Protein AF-0000000072296179 (afdb_homodimer)

Nearest PDB structures (foldseek):
  2uy9-assembly1_A  TM=9.623E-01  e=2.284E-11  Bacillus subtilis
  2uy8-assembly1_A  TM=9.618E-01  e=3.095E-11  Bacillus subtilis
  6tzp-assembly1_A  TM=9.609E-01  e=3.714E-11  Bacillus subtilis
  4met-assembly1_A  TM=9.514E-01  e=3.495E-11  Bacillus subtilis subsp. subtilis str. 168
  2uyb-assembly1_A  TM=9.624E-01  e=6.040E-11  Bacillus subtilis

Secondary structure (DSSP, 8-state):
--------EEEEEEEE-TT------STT---S-TTPPP-----------PPTTTTS-TTS------TT-SS--SEETTEE----SS--HHHHHH-HHHHS--TT--S-PPP----GGGSPPEEPGGG-EEEEEE-TTT-TT-TTEEEEEEEE-TT--PPP----SEEEEEEEESEEEEEEE-TTS-EEEEEEETT-EEEE--/--------EEEEEEEE-TT------STT---S-TTPPP-----------PPTTTTS-TTS------TT-SS--SEETTEE----SS--HHHHHH-HHHHS--TT--S-PPP----GGGSPPEEPGGG-EEEEEE-TTT-TT-TTEEEEEEEE-TT--PPP----SEEEEEEEESEEEEEEE-TTS-EEEEEEETT-EEEE--

Organism: Botryotinia fuckeliana (strain B05.10) (NCBI:txid332648)

InterPro domains:
  IPR006045 Cupin 1 [PF00190] (128-202)
  IPR011051 RmlC-like cupin domain superfamily [SSF51182] (73-202)
  IPR014710 RmlC-like jelly roll fold [G3DSA:2.60.120.10] (72-202)

Structure (mmCIF, N/CA/C/O backbone):
data_AF-0000000072296179-model_v1
#
loop_
_entity.id
_entity.type
_entity.pdbx_description
1 polymer 'Cupin type-1 domain-containing protein'
#
loop_
_atom_site.group_PDB
_atom_site.id
_atom_site.type_symbol
_atom_site.label_atom_id
_atom_site.label_alt_id
_atom_site.label_comp_id
_atom_site.label_asym_id
_atom_site.label_entity_id
_atom_site.label_seq_id
_atom_site.pdbx_PDB_ins_code
_atom_site.Cartn_x
_atom_site.Cartn_y
_atom_site.Cartn_z
_atom_site.occupancy
_atom_site.B_iso_or_equiv
_atom_site.auth_seq_id
_atom_site.auth_comp_id
_atom_site.auth_asym_id
_atom_site.auth_atom_id
_atom_site.pdbx_PDB_model_num
ATOM 1 N N . MET A 1 1 ? -7.656 41.281 21.562 1 26.89 1 MET A N 1
ATOM 2 C CA . MET A 1 1 ? -7.008 39.969 21.453 1 26.89 1 MET A CA 1
ATOM 3 C C . MET A 1 1 ? -7.637 39.156 20.328 1 26.89 1 MET A C 1
ATOM 5 O O . MET A 1 1 ? -8.742 38.625 20.484 1 26.89 1 MET A O 1
ATOM 9 N N . HIS A 1 2 ? -7.508 39.531 19.094 1 27.06 2 HIS A N 1
ATOM 10 C CA . HIS A 1 2 ? -8.195 39 17.922 1 27.06 2 HIS A CA 1
ATOM 11 C C . HIS A 1 2 ? -7.875 37.531 17.703 1 27.06 2 HIS A C 1
ATOM 13 O O . HIS A 1 2 ? -6.711 37.156 17.516 1 27.06 2 HIS A O 1
ATOM 19 N N . PHE A 1 3 ? -8.641 36.75 18.375 1 29.95 3 PHE A N 1
ATOM 20 C CA . PHE A 1 3 ? -8.555 35.312 18.297 1 29.95 3 PHE A CA 1
ATOM 21 C C . PHE A 1 3 ? -8.539 34.844 16.859 1 29.95 3 PHE A C 1
ATOM 23 O O . PHE A 1 3 ? -9.453 35.156 16.078 1 29.95 3 PHE A O 1
ATOM 30 N N . ILE A 1 4 ? -7.414 34.812 16.266 1 33.56 4 ILE A N 1
ATOM 31 C CA . ILE A 1 4 ? -7.332 34.281 14.922 1 33.56 4 ILE A CA 1
ATOM 32 C C . ILE A 1 4 ? -7.949 32.875 14.898 1 33.56 4 ILE A C 1
ATOM 34 O O . ILE A 1 4 ? -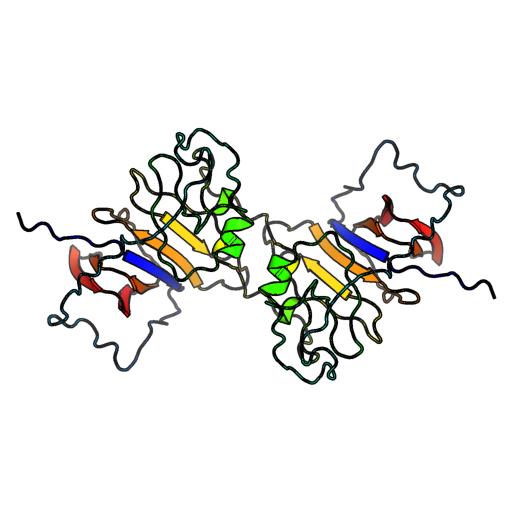7.543 32 15.656 1 33.56 4 ILE A O 1
ATOM 38 N N . ASN A 1 5 ? -9.266 32.812 14.75 1 33.59 5 ASN A N 1
ATOM 39 C CA . ASN A 1 5 ? -10.016 31.594 14.562 1 33.59 5 ASN A CA 1
ATOM 40 C C . ASN A 1 5 ? -9.281 30.609 13.648 1 33.59 5 ASN A C 1
ATOM 42 O O . ASN A 1 5 ? -9.203 30.828 12.438 1 33.59 5 ASN A O 1
ATOM 46 N N . GLY A 1 6 ? -8.234 30.125 14.133 1 40.22 6 GLY A N 1
ATOM 47 C CA . GLY A 1 6 ? -7.434 29.188 13.375 1 40.22 6 GLY A CA 1
ATOM 48 C C . GLY A 1 6 ? -8.188 27.922 12.992 1 40.22 6 GLY A C 1
ATOM 49 O O . GLY A 1 6 ? -8.969 27.391 13.789 1 40.22 6 GLY A O 1
ATOM 50 N N . HIS A 1 7 ? -8.75 27.797 11.805 1 43.69 7 HIS A N 1
ATOM 51 C CA . HIS A 1 7 ? -9.43 26.578 11.383 1 43.69 7 HIS A CA 1
ATOM 52 C C . HIS A 1 7 ? -8.43 25.5 10.961 1 43.69 7 HIS A C 1
ATOM 54 O O . HIS A 1 7 ? -7.305 25.828 10.57 1 43.69 7 HIS A O 1
ATOM 60 N N . ALA A 1 8 ? -8.836 24.312 11.344 1 41.56 8 ALA A N 1
ATOM 61 C CA . ALA A 1 8 ? -8.07 23.109 11.031 1 41.56 8 ALA A CA 1
ATOM 62 C C . ALA A 1 8 ? -7.82 22.984 9.531 1 41.56 8 ALA A C 1
ATOM 64 O O . ALA A 1 8 ? -8.672 23.375 8.719 1 41.56 8 ALA A O 1
ATOM 65 N N . ILE A 1 9 ? -6.512 22.812 9.195 1 47.16 9 ILE A N 1
ATOM 66 C CA . ILE A 1 9 ? -6.129 22.688 7.793 1 47.16 9 ILE A CA 1
ATOM 67 C C . ILE A 1 9 ? -5.691 21.25 7.5 1 47.16 9 ILE A C 1
ATOM 69 O O . ILE A 1 9 ? -5.168 20.562 8.383 1 47.16 9 ILE A O 1
ATOM 73 N N . LEU A 1 10 ? -6.121 20.656 6.371 1 41.72 10 LEU A N 1
ATOM 74 C CA . LEU A 1 10 ? -5.5 19.484 5.762 1 41.72 10 LEU A CA 1
ATOM 75 C C . LEU A 1 10 ? -4.707 19.875 4.52 1 41.72 10 LEU A C 1
ATOM 77 O O . LEU A 1 10 ? -5.188 20.656 3.688 1 41.72 10 LEU A O 1
ATOM 81 N N . LEU A 1 11 ? -3.4 19.609 4.516 1 45.69 11 LEU A N 1
ATOM 82 C CA . LEU A 1 11 ? -2.594 19.969 3.354 1 45.69 11 LEU A CA 1
ATOM 83 C C . LEU A 1 11 ? -1.686 18.812 2.947 1 45.69 11 LEU A C 1
ATOM 85 O O . LEU A 1 11 ? -1.353 17.953 3.773 1 45.69 11 LEU A O 1
ATOM 89 N N . THR A 1 12 ? -1.43 18.656 1.608 1 47.72 12 THR A N 1
ATOM 90 C CA . THR A 1 12 ? -0.359 17.828 1.082 1 47.72 12 THR A CA 1
ATOM 91 C C . THR A 1 12 ? 0.829 18.672 0.643 1 47.72 12 THR A C 1
ATOM 93 O O . THR A 1 12 ? 0.652 19.719 -0.002 1 47.72 12 THR A O 1
ATOM 96 N N . THR A 1 13 ? 1.991 18.438 1.133 1 58.84 13 THR A N 1
ATOM 97 C CA . THR A 1 13 ? 3.229 19.125 0.798 1 58.84 13 THR A CA 1
ATOM 98 C C . THR A 1 13 ? 4.168 18.219 0.016 1 58.84 13 THR A C 1
ATOM 100 O O . THR A 1 13 ? 4.273 17.016 0.314 1 58.84 13 THR A O 1
ATOM 103 N N . PHE A 1 14 ? 4.738 18.75 -1.107 1 52.69 14 PHE A N 1
ATOM 104 C CA . PHE A 1 14 ? 5.746 18.047 -1.895 1 52.69 14 PHE A CA 1
ATOM 105 C C . PHE A 1 14 ? 7.105 18.719 -1.749 1 52.69 14 PHE A C 1
ATOM 107 O O . PHE A 1 14 ? 7.211 19.938 -1.783 1 52.69 14 PHE A O 1
ATOM 114 N N . PHE A 1 15 ? 8.125 18.016 -1.415 1 55.12 15 PHE A N 1
ATOM 115 C CA . PHE A 1 15 ? 9.516 18.453 -1.357 1 55.12 15 PHE A CA 1
ATOM 116 C C . PHE A 1 15 ? 10.266 18.031 -2.609 1 55.12 15 PHE A C 1
ATOM 118 O O . PHE A 1 15 ? 10.211 16.859 -3.01 1 55.12 15 PHE A O 1
ATOM 125 N N . LEU A 1 16 ? 10.727 18.938 -3.324 1 51.19 16 LEU A N 1
ATOM 126 C CA . LEU A 1 16 ? 11.461 18.672 -4.559 1 51.19 16 LEU A CA 1
ATOM 127 C C . LEU A 1 16 ? 12.945 18.969 -4.383 1 51.19 16 LEU A C 1
ATOM 129 O O . LEU A 1 16 ? 13.312 19.875 -3.631 1 51.19 16 LEU A O 1
ATOM 133 N N . LYS A 1 17 ? 13.789 18.125 -4.949 1 55.47 17 LYS A N 1
ATOM 134 C CA . LYS A 1 17 ? 15.211 18.438 -4.98 1 55.47 17 LYS A CA 1
ATOM 135 C C . LYS A 1 17 ? 15.461 19.828 -5.566 1 55.47 17 LYS A C 1
ATOM 137 O O . LYS A 1 17 ? 14.672 20.312 -6.379 1 55.47 17 LYS A O 1
ATOM 142 N N . GLN A 1 18 ? 16.5 20.406 -5.051 1 50.56 18 GLN A N 1
ATOM 143 C CA . GLN A 1 18 ? 16.891 21.781 -5.344 1 50.56 18 GLN A CA 1
ATOM 144 C C . GLN A 1 18 ? 16.828 22.062 -6.844 1 50.56 18 GLN A C 1
ATOM 146 O O . GLN A 1 18 ? 16.453 23.172 -7.258 1 50.56 18 GLN A O 1
ATOM 151 N N . SER A 1 19 ? 17.094 21.047 -7.535 1 44.91 19 SER A N 1
ATOM 152 C CA . SER A 1 19 ? 17.203 21.328 -8.969 1 44.91 19 SER A CA 1
ATOM 153 C C . SER A 1 19 ? 15.82 21.328 -9.625 1 44.91 19 SER A C 1
ATOM 155 O O . SER A 1 19 ? 15.68 21.766 -10.766 1 44.91 19 SER A O 1
ATOM 157 N N . ILE A 1 20 ? 14.977 20.766 -8.914 1 41.34 20 ILE A N 1
ATOM 158 C CA . ILE A 1 20 ? 13.648 20.703 -9.508 1 41.34 20 ILE A CA 1
ATOM 159 C C . ILE A 1 20 ? 12.844 21.938 -9.086 1 41.34 20 ILE A C 1
ATOM 161 O O . ILE A 1 20 ? 12.484 22.078 -7.91 1 41.34 20 ILE A O 1
ATOM 165 N N . LEU A 1 21 ? 12.805 22.922 -9.891 1 46.47 21 LEU A N 1
ATOM 166 C CA . LEU A 1 21 ? 11.977 24.109 -9.695 1 46.47 21 LEU A CA 1
ATOM 167 C C . LEU A 1 21 ? 10.531 23.844 -10.086 1 46.47 21 LEU A C 1
ATOM 169 O O . LEU A 1 21 ? 10.133 24.094 -11.227 1 46.47 21 LEU A O 1
ATOM 173 N N . ALA A 1 22 ? 10.086 22.703 -9.703 1 46.91 22 ALA A N 1
ATOM 174 C CA . ALA A 1 22 ? 8.734 22.5 -10.219 1 46.91 22 ALA A CA 1
ATOM 175 C C . ALA A 1 22 ? 7.691 23.094 -9.281 1 46.91 22 ALA A C 1
ATOM 177 O O . ALA A 1 22 ? 7.395 22.531 -8.227 1 46.91 22 ALA A O 1
ATOM 178 N N . ALA A 1 23 ? 7.742 24.484 -9.18 1 48.91 23 ALA A N 1
ATOM 179 C CA . ALA A 1 23 ? 6.574 25.062 -8.531 1 48.91 23 ALA A CA 1
ATOM 180 C C . ALA A 1 23 ? 5.406 25.188 -9.508 1 48.91 23 ALA A C 1
ATOM 182 O O . ALA A 1 23 ? 5.609 25.375 -10.711 1 48.91 23 ALA A O 1
ATOM 183 N N . PRO A 1 24 ? 4.219 24.609 -9.203 1 47.47 24 PRO A N 1
ATOM 184 C CA . PRO A 1 24 ? 3.096 24.906 -10.094 1 47.47 24 PRO A CA 1
ATOM 185 C C . PRO A 1 24 ? 3.076 26.359 -10.562 1 47.47 24 PRO A C 1
ATOM 187 O O . PRO A 1 24 ? 3.225 27.266 -9.742 1 47.47 24 PRO A O 1
ATOM 190 N N . THR A 1 25 ? 3.666 26.562 -11.789 1 47.41 25 THR A N 1
ATOM 191 C CA . THR A 1 25 ? 3.605 27.875 -12.406 1 47.41 25 THR A CA 1
ATOM 192 C C . THR A 1 25 ? 2.496 27.938 -13.453 1 47.41 25 THR A C 1
ATOM 194 O O . THR A 1 25 ? 2.053 26.891 -13.953 1 47.41 25 THR A O 1
ATOM 197 N N . GLY A 1 26 ? 1.646 29.109 -13.352 1 47.31 26 GLY A N 1
ATOM 198 C CA . GLY A 1 26 ? 0.729 29.516 -14.406 1 47.31 26 GLY A CA 1
ATOM 199 C C . GLY A 1 26 ? -0.517 30.203 -13.875 1 47.31 26 GLY A C 1
ATOM 200 O O . GLY A 1 26 ? -0.705 30.312 -12.664 1 47.31 26 GLY A O 1
ATOM 201 N N . ASP A 1 27 ? -1.415 30.672 -14.719 1 43.88 27 ASP A N 1
ATOM 202 C CA . ASP A 1 27 ? -2.758 31.188 -14.469 1 43.88 27 ASP A CA 1
ATOM 203 C C . ASP A 1 27 ? -3.635 30.125 -13.805 1 43.88 27 ASP A C 1
ATOM 205 O O . ASP A 1 27 ? -3.67 28.969 -14.25 1 43.88 27 ASP A O 1
ATOM 209 N N . PRO A 1 28 ? -4.277 30.453 -12.594 1 47.28 28 PRO A N 1
ATOM 210 C CA . PRO A 1 28 ? -4.645 31.547 -11.695 1 47.28 28 PRO A CA 1
ATOM 211 C C . PRO A 1 28 ? -3.781 31.594 -10.438 1 47.28 28 PRO A C 1
ATOM 213 O O . PRO A 1 28 ? -4.188 32.156 -9.422 1 47.28 28 PRO A O 1
ATOM 216 N N . LEU A 1 29 ? -2.809 30.953 -10.477 1 52.81 29 LEU A N 1
ATOM 217 C CA . LEU A 1 29 ? -2.08 31.188 -9.242 1 52.81 29 LEU A CA 1
ATOM 218 C C . LEU A 1 29 ? -1.634 32.656 -9.148 1 52.81 29 LEU A C 1
ATOM 220 O O . LEU A 1 29 ? -0.906 33.125 -10.023 1 52.81 29 LEU A O 1
ATOM 224 N N . LEU A 1 30 ? -2.377 33.375 -8.633 1 54.5 30 LEU A N 1
ATOM 225 C CA . LEU A 1 30 ? -2.311 34.844 -8.617 1 54.5 30 LEU A CA 1
ATOM 226 C C . LEU A 1 30 ? -1.121 35.312 -7.797 1 54.5 30 LEU A C 1
ATOM 228 O O . LEU A 1 30 ? -0.789 36.5 -7.82 1 54.5 30 LEU A O 1
ATOM 232 N N . GLY A 1 31 ? -0.193 34.312 -7.453 1 59.06 31 GLY A N 1
ATOM 233 C CA . GLY A 1 31 ? 0.857 34.844 -6.586 1 59.06 31 GLY A CA 1
ATOM 234 C C . GLY A 1 31 ? 0.329 35.438 -5.293 1 59.06 31 GLY A C 1
ATOM 235 O O . GLY A 1 31 ? -0.845 35.25 -4.961 1 59.06 31 GLY A O 1
ATOM 236 N N . TYR A 1 32 ? 1.232 36.062 -4.473 1 61.88 32 TYR A N 1
ATOM 237 C CA . TYR A 1 32 ? 0.813 36.75 -3.25 1 61.88 32 TYR A CA 1
ATOM 238 C C . TYR A 1 32 ? -0.183 37.844 -3.559 1 61.88 32 TYR A C 1
ATOM 240 O O . TYR A 1 32 ? 0.046 38.656 -4.453 1 61.88 32 TYR A O 1
ATOM 248 N N . ASN A 1 33 ? -1.366 37.656 -3.26 1 62.75 33 ASN A N 1
ATOM 249 C CA . ASN A 1 33 ? -2.381 38.688 -3.373 1 62.75 33 ASN A CA 1
ATOM 250 C C . ASN A 1 33 ? -2.834 39.188 -2.002 1 62.75 33 ASN A C 1
ATOM 252 O O . ASN A 1 33 ? -3.533 38.469 -1.28 1 62.75 33 ASN A O 1
ATOM 256 N N . PRO A 1 34 ? -2.367 40.375 -1.708 1 61.75 34 PRO A N 1
ATOM 257 C CA . PRO A 1 34 ? -2.723 40.906 -0.388 1 61.75 34 PRO A CA 1
ATOM 258 C C . PRO A 1 34 ? -4.23 41.031 -0.185 1 61.75 34 PRO A C 1
ATOM 260 O O . PRO A 1 34 ? -4.695 41.156 0.951 1 61.75 34 PRO A O 1
ATOM 263 N N . SER A 1 35 ? -4.926 40.969 -1.33 1 62.81 35 SER A N 1
ATOM 264 C CA . SER A 1 35 ? -6.371 41.094 -1.202 1 62.81 35 SER A CA 1
ATOM 265 C C . SER A 1 35 ? -7.027 39.75 -0.979 1 62.81 35 SER A C 1
ATOM 267 O O . SER A 1 35 ? -8.258 39.656 -0.9 1 62.81 35 SER A O 1
ATOM 269 N N . ASN A 1 36 ? -6.164 38.844 -0.978 1 64.56 36 ASN A N 1
ATOM 270 C CA . ASN A 1 36 ? -6.734 37.5 -0.744 1 64.56 36 ASN A CA 1
ATOM 271 C C . ASN A 1 36 ? -7.363 37.406 0.643 1 64.56 36 ASN A C 1
ATOM 273 O O . ASN A 1 36 ? -6.758 37.812 1.635 1 64.56 36 ASN A O 1
ATOM 277 N N . VAL A 1 37 ? -8.633 37.156 0.683 1 69.31 37 VAL A N 1
ATOM 278 C CA . VAL A 1 37 ? -9.344 37 1.948 1 69.31 37 VAL A CA 1
ATOM 279 C C . VAL A 1 37 ? -9.289 35.562 2.416 1 69.31 37 VAL A C 1
ATOM 281 O O . VAL A 1 37 ? -9.336 34.625 1.601 1 69.31 37 VAL A O 1
ATOM 284 N N . VAL A 1 38 ? -9 35.469 3.688 1 73.12 38 VAL A N 1
ATOM 285 C CA . VAL A 1 38 ? -9.016 34.125 4.312 1 73.12 38 VAL A CA 1
ATOM 286 C C . VAL A 1 38 ? -10.453 33.688 4.52 1 73.12 38 VAL A C 1
ATOM 288 O O . VAL A 1 38 ? -11.273 34.406 5.078 1 73.12 38 VAL A O 1
ATOM 291 N N . ILE A 1 39 ? -10.773 32.562 3.848 1 74.25 39 ILE A N 1
ATOM 292 C CA . ILE A 1 39 ? -12.094 31.969 4.043 1 74.25 39 ILE A CA 1
ATOM 293 C C . ILE A 1 39 ? -12.055 31.016 5.238 1 74.25 39 ILE A C 1
ATOM 295 O O . ILE A 1 39 ? -11.289 30.047 5.242 1 74.25 39 ILE A O 1
ATOM 299 N N . ASN A 1 40 ? -12.836 31.422 6.227 1 69.38 40 ASN A N 1
ATOM 300 C CA . ASN A 1 40 ? -12.93 30.562 7.398 1 69.38 40 ASN A CA 1
ATOM 301 C C . ASN A 1 40 ? -13.938 29.438 7.184 1 69.38 40 ASN A C 1
ATOM 303 O O . ASN A 1 40 ? -15.125 29.688 6.969 1 69.38 40 ASN A O 1
ATOM 307 N N . GLN A 1 41 ? -13.406 28.297 6.961 1 77.12 41 GLN A N 1
ATOM 308 C CA . GLN A 1 41 ? -14.234 27.109 6.805 1 77.12 41 GLN A CA 1
ATOM 309 C C . GLN A 1 41 ? -14.234 26.266 8.078 1 77.12 41 GLN A C 1
ATOM 311 O O . GLN A 1 41 ? -13.195 26.078 8.711 1 77.12 41 GLN A O 1
ATOM 316 N N . ASN A 1 42 ? -15.445 25.922 8.461 1 77.44 42 ASN A N 1
ATOM 317 C CA . ASN A 1 42 ? -15.523 24.953 9.555 1 77.44 42 ASN A CA 1
ATOM 318 C C . ASN A 1 42 ? -15.195 23.547 9.086 1 77.44 42 ASN A C 1
ATOM 320 O O . ASN A 1 42 ? -15.891 22.984 8.234 1 77.44 42 ASN A O 1
ATOM 324 N N . THR A 1 43 ? -14.094 23.016 9.641 1 80 43 THR A N 1
ATOM 325 C CA . THR A 1 43 ? -13.664 21.688 9.211 1 80 43 THR A CA 1
ATOM 326 C C . THR A 1 43 ? -13.859 20.656 10.328 1 80 43 THR A C 1
ATOM 328 O O . THR A 1 43 ? -13.414 19.516 10.219 1 80 43 THR A O 1
ATOM 331 N N . ASP A 1 44 ? -14.539 21.062 11.367 1 77.19 44 ASP A N 1
ATOM 332 C CA . ASP A 1 44 ? -14.641 20.203 12.555 1 77.19 44 ASP A CA 1
ATOM 333 C C . ASP A 1 44 ? -15.883 19.312 12.484 1 77.19 44 ASP A C 1
ATOM 335 O O . ASP A 1 44 ? -16.062 18.422 13.312 1 77.19 44 ASP A O 1
ATOM 339 N N . ASN A 1 45 ? -16.625 19.625 11.547 1 83.5 45 ASN A N 1
ATOM 340 C CA . ASN A 1 45 ? -17.859 18.844 11.445 1 83.5 45 ASN A CA 1
ATOM 341 C C . ASN A 1 45 ? -17.609 17.484 10.781 1 83.5 45 ASN A C 1
ATOM 343 O O . ASN A 1 45 ? -18.078 17.25 9.664 1 83.5 45 ASN A O 1
ATOM 347 N N . VAL A 1 46 ? -16.859 16.703 11.398 1 87.81 46 VAL A N 1
ATOM 348 C CA . VAL A 1 46 ? -16.562 15.359 10.93 1 87.81 46 VAL A CA 1
ATOM 349 C C . VAL A 1 46 ? -17.266 14.328 11.82 1 87.81 46 VAL A C 1
ATOM 351 O O . VAL A 1 46 ? -17.031 14.281 13.031 1 87.81 46 VAL A O 1
ATOM 354 N N . ASP A 1 47 ? -18.156 13.586 11.219 1 93.69 47 ASP A N 1
ATOM 355 C CA . ASP A 1 47 ? -18.797 12.492 11.938 1 93.69 47 ASP A CA 1
ATOM 356 C C . ASP A 1 47 ? -17.906 11.242 11.945 1 93.69 47 ASP A C 1
ATOM 358 O O . ASP A 1 47 ? -17.391 10.844 10.898 1 93.69 47 ASP A O 1
ATOM 362 N N . TYR A 1 48 ? -17.688 10.75 13.148 1 95.38 48 TYR A N 1
ATOM 363 C CA . TYR A 1 48 ? -16.875 9.539 13.258 1 95.38 48 TYR A CA 1
ATOM 364 C C . TYR A 1 48 ? -17.203 8.773 14.531 1 95.38 48 TYR A C 1
ATOM 366 O O . TYR A 1 48 ? -17.875 9.297 15.43 1 95.38 48 TYR A O 1
ATOM 374 N N . GLU A 1 49 ? -16.844 7.496 14.516 1 96.44 49 GLU A N 1
ATOM 375 C CA . GLU A 1 49 ? -16.875 6.648 15.703 1 96.44 49 GLU A CA 1
ATOM 376 C C . GLU A 1 49 ? -15.469 6.23 16.125 1 96.44 49 GLU A C 1
ATOM 378 O O . GLU A 1 49 ? -14.594 6.047 15.281 1 96.44 49 GLU A O 1
ATOM 383 N N . LEU A 1 50 ? -15.336 6.152 17.438 1 96.25 50 LEU A N 1
ATOM 384 C CA . LEU A 1 50 ? -14.062 5.676 17.938 1 96.25 50 LEU A CA 1
ATOM 385 C C . LEU A 1 50 ? -14.125 4.184 18.266 1 96.25 50 LEU A C 1
ATOM 387 O O . LEU A 1 50 ? -15.141 3.697 18.766 1 96.25 50 LEU A O 1
ATOM 391 N N . ALA A 1 51 ? -13.125 3.529 17.938 1 96.69 51 ALA A N 1
ATOM 392 C CA . ALA A 1 51 ? -13.039 2.111 18.266 1 96.69 51 ALA A CA 1
ATOM 393 C C . ALA A 1 51 ? -12.875 1.912 19.766 1 96.69 51 ALA A C 1
ATOM 395 O O . ALA A 1 51 ? -12.352 2.783 20.469 1 96.69 51 ALA A O 1
ATOM 396 N N . PRO A 1 52 ? -13.367 0.708 20.266 1 95.06 52 PRO A N 1
ATOM 397 C CA . PRO A 1 52 ? -13.055 0.403 21.672 1 95.06 52 PRO A CA 1
ATOM 398 C C . PRO A 1 52 ? -11.562 0.472 21.969 1 95.06 52 PRO A C 1
ATOM 400 O O . PRO A 1 52 ? -10.75 -0.107 21.25 1 95.06 52 PRO A O 1
ATOM 403 N N . GLY A 1 53 ? -11.195 1.267 22.969 1 93.62 53 GLY A N 1
ATOM 404 C CA . GLY A 1 53 ? -9.805 1.391 23.375 1 93.62 53 GLY A CA 1
ATOM 405 C C . GLY A 1 53 ? -9.102 2.568 22.734 1 93.62 53 GLY A C 1
ATOM 406 O O . GLY A 1 53 ? -7.973 2.902 23.125 1 93.62 53 GLY A O 1
ATOM 407 N N . GLN A 1 54 ? -9.68 3.182 21.859 1 94.81 54 GLN A N 1
ATOM 408 C CA . GLN A 1 54 ? -9.016 4.234 21.094 1 94.81 54 GLN A CA 1
ATOM 409 C C . GLN A 1 54 ? -8.812 5.484 21.953 1 94.81 54 GLN A C 1
ATOM 411 O O . GLN A 1 54 ? -7.988 6.34 21.625 1 94.81 54 GLN A O 1
ATOM 416 N N . THR A 1 55 ? -9.555 5.621 23.031 1 94.38 55 THR A N 1
ATOM 417 C CA . THR A 1 55 ? -9.43 6.781 23.906 1 94.38 55 THR A CA 1
ATOM 418 C C . THR A 1 55 ? -8.406 6.52 25 1 94.38 55 THR A C 1
ATOM 420 O O . THR A 1 55 ? -8.078 7.418 25.781 1 94.38 55 THR A O 1
ATOM 423 N N . ASP A 1 56 ? -8.008 5.262 25.109 1 92.88 56 ASP A N 1
ATOM 424 C CA . ASP A 1 56 ? -6.984 4.957 26.094 1 92.88 56 ASP A CA 1
ATOM 425 C C . ASP A 1 56 ? -5.699 5.734 25.812 1 92.88 56 ASP A C 1
ATOM 427 O O . ASP A 1 56 ? -5.449 6.137 24.672 1 92.88 56 ASP A O 1
ATOM 431 N N . PRO A 1 57 ? -4.934 5.902 26.938 1 90.06 57 PRO A N 1
ATOM 432 C CA . PRO A 1 57 ? -3.652 6.566 26.688 1 90.06 57 PRO A CA 1
ATOM 433 C C . PRO A 1 57 ? -2.838 5.883 25.594 1 90.06 57 PRO A C 1
ATOM 435 O O . PRO A 1 57 ? -2.848 4.656 25.484 1 90.06 57 PRO A O 1
ATOM 438 N N . ALA A 1 58 ? -2.18 6.691 24.812 1 84.75 58 ALA A N 1
ATOM 439 C CA . ALA A 1 58 ? -1.452 6.199 23.641 1 84.75 58 ALA A CA 1
ATOM 440 C C . ALA A 1 58 ? -0.392 5.18 24.047 1 84.75 58 ALA A C 1
ATOM 442 O O . ALA A 1 58 ? 0.084 4.406 23.219 1 84.75 58 ALA A O 1
ATOM 443 N N . THR A 1 59 ? -0.051 5.211 25.312 1 85.25 59 THR A N 1
ATOM 444 C CA . THR A 1 59 ? 0.964 4.277 25.797 1 85.25 59 THR A CA 1
ATOM 445 C C . THR A 1 59 ? 0.402 2.863 25.891 1 85.25 59 THR A C 1
ATOM 447 O O . THR A 1 59 ? 1.159 1.893 25.953 1 85.25 59 THR A O 1
ATOM 450 N N . VAL A 1 60 ? -1.017 2.945 25.922 1 80.88 60 VAL A N 1
ATOM 451 C CA . VAL A 1 60 ? -1.67 1.644 25.859 1 80.88 60 VAL A CA 1
ATOM 452 C C . VAL A 1 60 ? -1.671 1.136 24.422 1 80.88 60 VAL A C 1
ATOM 454 O O . VAL A 1 60 ? -2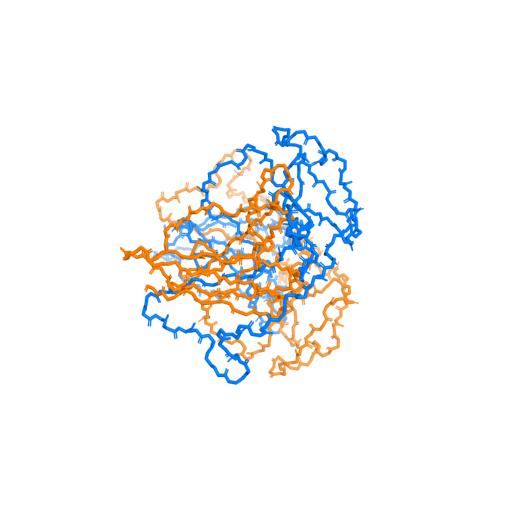.145 1.824 23.516 1 80.88 60 VAL A O 1
ATOM 457 N N . GLY A 1 61 ? -0.919 0.164 24.031 1 82.75 61 GLY A N 1
ATOM 458 C CA . GLY A 1 61 ? -0.736 -0.373 22.703 1 82.75 61 GLY A CA 1
ATOM 459 C C . GLY A 1 61 ? -1.766 -1.425 22.328 1 82.75 61 GLY A C 1
ATOM 460 O O . GLY A 1 61 ? -1.427 -2.451 21.734 1 82.75 61 GLY A O 1
ATOM 461 N N . ALA A 1 62 ? -3.066 -1.023 22.594 1 85.06 62 ALA A N 1
ATOM 462 C CA . ALA A 1 62 ? -4.113 -1.993 22.281 1 85.06 62 ALA A CA 1
ATOM 463 C C . ALA A 1 62 ? -4.387 -2.031 20.781 1 85.06 62 ALA A C 1
ATOM 465 O O . ALA A 1 62 ? -4.25 -1.017 20.094 1 85.06 62 ALA A O 1
ATOM 466 N N . TYR A 1 63 ? -4.672 -3.242 20.359 1 91.06 63 TYR A N 1
ATOM 467 C CA . TYR A 1 63 ? -5.098 -3.359 18.969 1 91.06 63 TYR A CA 1
ATOM 468 C C . TYR A 1 63 ? -6.441 -2.676 18.75 1 91.06 63 TYR A C 1
ATOM 470 O O . TYR A 1 63 ? -7.391 -2.895 19.516 1 91.06 63 TYR A O 1
ATOM 478 N N . LEU A 1 64 ? -6.543 -1.803 17.75 1 95.31 64 LEU A N 1
ATOM 479 C CA . LEU A 1 64 ? -7.781 -1.127 17.375 1 95.31 64 LEU A CA 1
ATOM 480 C C . LEU A 1 64 ? -8.406 -1.776 16.156 1 95.31 64 LEU A C 1
ATOM 482 O O . LEU A 1 64 ? -7.82 -1.76 15.062 1 95.31 64 LEU A O 1
ATOM 486 N N . ASP A 1 65 ? -9.57 -2.373 16.328 1 96.56 65 ASP A N 1
ATOM 487 C CA . ASP A 1 65 ? -10.289 -2.973 15.203 1 96.56 65 ASP A CA 1
ATOM 488 C C . ASP A 1 65 ? -11.211 -1.953 14.531 1 96.56 65 ASP A C 1
ATOM 490 O O . ASP A 1 65 ? -12.273 -1.627 15.062 1 96.56 65 ASP A O 1
ATOM 494 N N . PHE A 1 66 ? -10.867 -1.523 13.312 1 97.06 66 PHE A N 1
ATOM 495 C CA . PHE A 1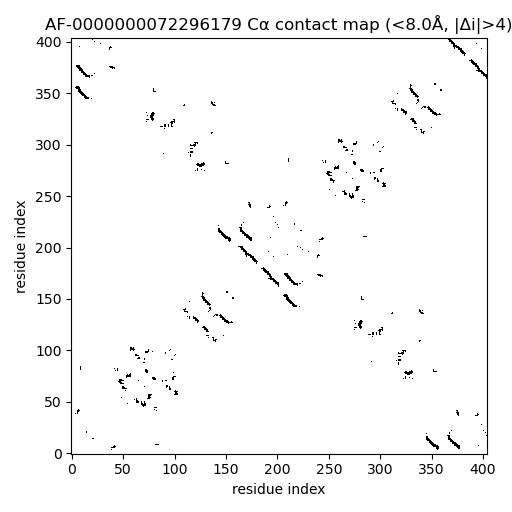 66 ? -11.617 -0.477 12.625 1 97.06 66 PHE A CA 1
ATOM 496 C C . PHE A 1 66 ? -12.609 -1.081 11.641 1 97.06 66 PHE A C 1
ATOM 498 O O . PHE A 1 66 ? -13.312 -0.353 10.938 1 97.06 66 PHE A O 1
ATOM 505 N N . SER A 1 67 ? -12.695 -2.381 11.562 1 95.06 67 SER A N 1
ATOM 506 C CA . SER A 1 67 ? -13.508 -3.039 10.539 1 95.06 67 SER A CA 1
ATOM 507 C C . SER A 1 67 ? -14.984 -2.699 10.703 1 95.06 67 SER A C 1
ATOM 509 O O . SER A 1 67 ? -15.75 -2.748 9.734 1 95.06 67 SER A O 1
ATOM 511 N N . LYS A 1 68 ? -15.422 -2.285 11.875 1 95.25 68 LYS A N 1
ATOM 512 C CA . LYS A 1 68 ? -16.828 -1.963 12.109 1 95.25 68 LYS A CA 1
ATOM 513 C C . LYS A 1 68 ? -17 -0.519 12.57 1 95.25 68 LYS A C 1
ATOM 515 O O . LYS A 1 68 ? -18.047 -0.144 13.094 1 95.25 68 LYS A O 1
ATOM 520 N N . ILE A 1 69 ? -15.945 0.186 12.461 1 96.44 69 ILE A N 1
ATOM 521 C CA . ILE A 1 69 ? -15.961 1.567 12.93 1 96.44 69 ILE A CA 1
ATOM 522 C C . ILE A 1 69 ? -16.281 2.504 11.766 1 96.44 69 ILE A C 1
ATOM 524 O O . ILE A 1 69 ? -15.656 2.416 10.703 1 96.44 69 ILE A O 1
ATOM 528 N N . GLU A 1 70 ? -17.219 3.295 11.93 1 95.5 70 GLU A N 1
ATOM 529 C CA . GLU A 1 70 ? -17.547 4.277 10.906 1 95.5 70 GLU A CA 1
ATOM 530 C C . GLU A 1 70 ? -16.516 5.398 10.859 1 95.5 70 GLU A C 1
ATOM 532 O O . GLU A 1 70 ? -16.25 6.047 11.875 1 95.5 70 GLU A O 1
ATOM 537 N N . ASN A 1 71 ? -15.93 5.613 9.75 1 95.5 71 ASN A N 1
ATOM 538 C CA . ASN A 1 71 ? -15.031 6.734 9.5 1 95.5 71 ASN A CA 1
ATOM 539 C C . ASN A 1 71 ? -13.898 6.789 10.516 1 95.5 71 ASN A C 1
ATOM 541 O O . ASN A 1 71 ? -13.766 7.766 11.258 1 95.5 71 ASN A O 1
ATOM 545 N N . PRO A 1 72 ? -13.078 5.777 10.562 1 97.06 72 PRO A N 1
ATOM 546 C CA . PRO A 1 72 ? -11.969 5.773 11.516 1 97.06 72 PRO A CA 1
ATOM 547 C C . PRO A 1 72 ? -11.078 7.008 11.391 1 97.06 72 PRO A C 1
ATOM 549 O O . PRO A 1 72 ? -10.836 7.484 10.281 1 97.06 72 PRO A O 1
ATOM 552 N N . GLN A 1 73 ? -10.625 7.547 12.547 1 96.44 73 GLN A N 1
ATOM 553 C CA . GLN A 1 73 ? -9.828 8.773 12.586 1 96.44 73 GLN A CA 1
ATOM 554 C C . GLN A 1 73 ? -8.445 8.508 13.164 1 96.44 73 GLN A C 1
ATOM 556 O O . GLN A 1 73 ? -8.273 7.625 14.008 1 96.44 73 GLN A O 1
ATOM 561 N N . PRO A 1 74 ? -7.441 9.242 12.75 1 96.31 74 PRO A N 1
ATOM 562 C CA . PRO A 1 74 ? -6.078 9.102 13.273 1 96.31 74 PRO A CA 1
ATOM 563 C C . PRO A 1 74 ? -5.91 9.711 14.656 1 96.31 74 PRO A C 1
ATOM 565 O O . PRO A 1 74 ? -5.203 10.711 14.82 1 96.31 74 PRO A O 1
ATOM 568 N N . MET A 1 75 ? -6.52 9.07 15.57 1 95.69 75 MET A N 1
ATOM 569 C CA . MET A 1 75 ? -6.5 9.516 16.953 1 95.69 75 MET A CA 1
ATOM 570 C C . MET A 1 75 ? -6.215 8.352 17.906 1 95.69 75 MET A C 1
ATOM 572 O O . MET A 1 75 ? -6.621 7.219 17.641 1 95.69 75 MET A O 1
ATOM 576 N N . ARG A 1 76 ? -5.566 8.648 18.875 1 95.25 76 ARG A N 1
ATOM 577 C CA . ARG A 1 76 ? -5.348 7.734 19.984 1 95.25 76 ARG A CA 1
ATOM 578 C C . ARG A 1 76 ? -5.133 8.5 21.297 1 95.25 76 ARG A C 1
ATOM 580 O O . ARG A 1 76 ? -4.199 9.289 21.406 1 95.25 76 ARG A O 1
ATOM 587 N N . GLY A 1 77 ? -6.035 8.18 22.297 1 94.38 77 GLY A N 1
ATOM 588 C CA . GLY A 1 77 ? -5.977 8.992 23.5 1 94.38 77 GLY A CA 1
ATOM 589 C C . GLY A 1 77 ? -6.125 10.477 23.219 1 94.38 77 GLY A C 1
ATOM 590 O O . GLY A 1 77 ? -7.074 10.898 22.547 1 94.38 77 GLY A O 1
ATOM 591 N N . SER A 1 78 ? -5.09 11.258 23.719 1 94.5 78 SER A N 1
ATOM 592 C CA . SER A 1 78 ? -5.145 12.711 23.531 1 94.5 78 SER A CA 1
ATOM 593 C C . SER A 1 78 ? -4.371 13.141 22.297 1 94.5 78 SER A C 1
ATOM 595 O O . SER A 1 78 ? -4.133 14.328 22.094 1 94.5 78 SER A O 1
ATOM 597 N N . LYS A 1 79 ? -4.004 12.18 21.469 1 94.31 79 LYS A N 1
ATOM 598 C CA . LYS A 1 79 ? -3.18 12.516 20.297 1 94.31 79 LYS A CA 1
ATOM 599 C C . LYS A 1 79 ? -3.992 12.453 19.016 1 94.31 79 LYS A C 1
ATOM 601 O O . LYS A 1 79 ? -5.031 11.789 18.969 1 94.31 79 LYS A O 1
ATOM 606 N N . GLY A 1 80 ? -3.449 13.188 18 1 94.62 80 GLY A N 1
ATOM 607 C CA . GLY A 1 80 ? -4.047 13.094 16.672 1 94.62 80 GLY A CA 1
ATOM 608 C C . GLY A 1 80 ? -5.078 14.172 16.406 1 94.62 80 GLY A C 1
ATOM 609 O O . GLY A 1 80 ? -4.957 15.289 16.922 1 94.62 80 GLY A O 1
ATOM 610 N N . GLY A 1 81 ? -5.949 13.852 15.461 1 93.88 81 GLY A N 1
ATOM 611 C CA . GLY A 1 81 ? -7 14.75 15.016 1 93.88 81 GLY A CA 1
ATOM 612 C C . GLY A 1 81 ? -7.875 14.148 13.93 1 93.88 81 GLY A C 1
ATOM 613 O O . GLY A 1 81 ? -7.664 13.008 13.516 1 93.88 81 GLY A O 1
ATOM 614 N N . THR A 1 82 ? -8.82 14.945 13.531 1 93 82 THR A N 1
ATOM 615 C CA . THR A 1 82 ? -9.758 14.445 12.531 1 93 82 THR A CA 1
ATOM 616 C C . THR A 1 82 ? -9.148 14.492 11.133 1 93 82 THR A C 1
ATOM 618 O O . THR A 1 82 ? -8.242 15.289 10.875 1 93 82 THR A O 1
ATOM 621 N N . ASP A 1 83 ? -9.57 13.625 10.359 1 92.25 83 ASP A N 1
ATOM 622 C CA . ASP A 1 83 ? -9.242 13.625 8.938 1 92.25 83 ASP A CA 1
ATOM 623 C C . ASP A 1 83 ? -10.5 13.805 8.086 1 92.25 83 ASP A C 1
ATOM 625 O O . ASP A 1 83 ? -11.258 12.859 7.875 1 92.25 83 ASP A O 1
ATOM 629 N N . PRO A 1 84 ? -10.734 14.969 7.613 1 86.69 84 PRO A N 1
ATOM 630 C CA . PRO A 1 84 ? -11.93 15.211 6.805 1 86.69 84 PRO A CA 1
ATOM 631 C C . PRO A 1 84 ? -11.797 14.68 5.379 1 86.69 84 PRO A C 1
ATOM 633 O O . PRO A 1 84 ? -12.789 14.633 4.645 1 86.69 84 PRO A O 1
ATOM 636 N N . GLY A 1 85 ? -10.594 14.266 4.996 1 83.12 85 GLY A N 1
ATOM 637 C CA . GLY A 1 85 ? -10.375 13.766 3.645 1 83.12 85 GLY A CA 1
ATOM 638 C C . GLY A 1 85 ? -9.938 14.852 2.678 1 83.12 85 GLY A C 1
ATOM 639 O O . GLY A 1 85 ? -9.688 15.984 3.08 1 83.12 85 GLY A O 1
ATOM 640 N N . PRO A 1 86 ? -9.758 14.609 1.459 1 83.88 86 PRO A N 1
ATOM 641 C CA . PRO A 1 86 ? -10.055 13.305 0.861 1 83.88 86 PRO A CA 1
ATOM 642 C C . PRO A 1 86 ? -9.117 12.203 1.35 1 83.88 86 PRO A C 1
ATOM 644 O O . PRO A 1 86 ? -7.992 12.492 1.771 1 83.88 86 PRO A O 1
ATOM 647 N N . ARG A 1 87 ? -9.633 10.906 1.472 1 88 87 ARG A N 1
ATOM 648 C CA . ARG A 1 87 ? -8.852 9.742 1.87 1 88 87 ARG A CA 1
ATOM 649 C C . ARG A 1 87 ? -9.5 8.453 1.365 1 88 87 ARG A C 1
ATOM 651 O O . ARG A 1 87 ? -10.672 8.453 0.986 1 88 87 ARG A O 1
ATOM 658 N N . THR A 1 88 ? -8.711 7.418 1.26 1 92.94 88 THR A N 1
ATOM 659 C CA . THR A 1 88 ? -9.211 6.07 0.999 1 92.94 88 THR A CA 1
ATOM 660 C C . THR A 1 88 ? -9.258 5.254 2.285 1 92.94 88 THR A C 1
ATOM 662 O O . THR A 1 88 ? -8.273 4.621 2.664 1 92.94 88 THR A O 1
ATOM 665 N N . SER A 1 89 ? -10.391 5.16 2.879 1 93.38 89 SER A N 1
ATOM 666 C CA . SER A 1 89 ? -10.555 4.648 4.238 1 93.38 89 SER A CA 1
ATOM 667 C C . SER A 1 89 ? -10.227 3.16 4.309 1 93.38 89 SER A C 1
ATOM 669 O O . SER A 1 89 ? -9.836 2.654 5.363 1 93.38 89 SER A O 1
ATOM 671 N N . ALA A 1 90 ? -10.383 2.508 3.182 1 95.12 90 ALA A N 1
ATOM 672 C CA . ALA A 1 90 ? -10.094 1.075 3.172 1 95.12 90 ALA A CA 1
ATOM 673 C C . ALA A 1 90 ? -8.664 0.798 3.617 1 95.12 90 ALA A C 1
ATOM 675 O O . ALA A 1 90 ? -8.406 -0.178 4.324 1 95.12 90 ALA A O 1
ATOM 676 N N . TYR A 1 91 ? -7.707 1.614 3.209 1 96.19 91 TYR A N 1
ATOM 677 C CA . TYR A 1 91 ? -6.324 1.438 3.635 1 96.19 91 TYR A CA 1
ATOM 678 C C . TYR A 1 91 ? -6.184 1.643 5.137 1 96.19 91 TYR A C 1
ATOM 680 O O . TYR A 1 91 ? -5.441 0.918 5.805 1 96.19 91 TYR A O 1
ATOM 688 N N . ASP A 1 92 ? -6.949 2.592 5.633 1 96 92 ASP A N 1
ATOM 689 C CA . ASP A 1 92 ? -6.918 2.871 7.062 1 96 92 ASP A CA 1
ATOM 690 C C . ASP A 1 92 ? -7.461 1.692 7.867 1 96 92 ASP A C 1
ATOM 692 O O . ASP A 1 92 ? -6.895 1.32 8.898 1 96 92 ASP A O 1
ATOM 696 N N . ILE A 1 93 ? -8.555 1.15 7.371 1 96.62 93 ILE A N 1
ATOM 697 C CA . ILE A 1 93 ? -9.227 0.053 8.062 1 96.62 93 ILE A CA 1
ATOM 698 C C . ILE A 1 93 ? -8.32 -1.179 8.07 1 96.62 93 ILE A C 1
ATOM 700 O O . ILE A 1 93 ? -8.227 -1.874 9.086 1 96.62 93 ILE A O 1
ATOM 704 N N . LEU A 1 94 ? -7.609 -1.385 6.98 1 95.94 94 LEU A N 1
ATOM 705 C CA . LEU A 1 94 ? -6.758 -2.559 6.832 1 95.94 94 LEU A CA 1
ATOM 706 C C . LEU A 1 94 ? -5.465 -2.395 7.625 1 95.94 94 LEU A C 1
ATOM 708 O O . LEU A 1 94 ? -4.77 -3.377 7.898 1 95.94 94 LEU A O 1
ATOM 712 N N . ASN A 1 95 ? -5.129 -1.144 7.973 1 95.38 95 ASN A N 1
ATOM 713 C CA . ASN A 1 95 ? -3.865 -0.858 8.641 1 95.38 95 ASN A CA 1
ATOM 714 C C . ASN A 1 95 ? -4.066 0.048 9.852 1 95.38 95 ASN A C 1
ATOM 716 O O . ASN A 1 95 ? -3.561 1.171 9.883 1 95.38 95 ASN A O 1
ATOM 720 N N . PRO A 1 96 ? -4.668 -0.468 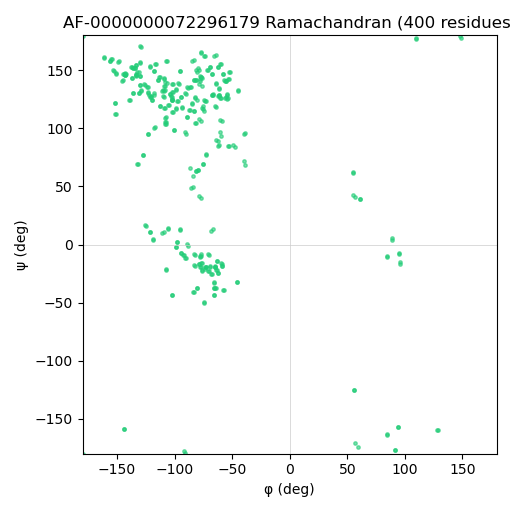10.852 1 95.75 96 PRO A N 1
ATOM 721 C CA . PRO A 1 96 ? -5.086 0.379 11.977 1 95.75 96 PRO A CA 1
ATOM 722 C C . PRO A 1 96 ? -3.906 0.975 12.734 1 95.75 96 PRO A C 1
ATOM 724 O O . PRO A 1 96 ? -3.988 2.107 13.219 1 95.75 96 PRO A O 1
ATOM 727 N N . ASP A 1 97 ? -2.779 0.226 12.812 1 93.38 97 ASP A N 1
ATOM 728 C CA . ASP A 1 97 ? -1.627 0.728 13.555 1 93.38 97 ASP A CA 1
ATOM 729 C C . ASP A 1 97 ? -0.885 1.8 12.758 1 93.38 97 ASP A C 1
ATOM 731 O O . ASP A 1 97 ? -0.041 2.514 13.305 1 93.38 97 ASP A O 1
ATOM 735 N N . LYS A 1 98 ? -1.173 1.858 11.5 1 94.06 98 LYS A N 1
ATOM 736 C CA . LYS A 1 98 ? -0.621 2.961 10.719 1 94.06 98 LYS A CA 1
ATOM 737 C C . LYS A 1 98 ? -1.438 4.234 10.914 1 94.06 98 LYS A C 1
ATOM 739 O O . LYS A 1 98 ? -0.883 5.336 10.945 1 94.06 98 LYS A O 1
ATOM 744 N N . LEU A 1 99 ? -2.715 4.062 11.008 1 96.25 99 LEU A N 1
ATOM 745 C CA . LEU A 1 99 ? -3.615 5.199 11.148 1 96.25 99 LEU A CA 1
ATOM 746 C C . LEU A 1 99 ? -3.543 5.781 12.555 1 96.25 99 LEU A C 1
ATOM 748 O O . LEU A 1 99 ? -3.428 6.996 12.727 1 96.25 99 LEU A O 1
ATOM 752 N N . ALA A 1 100 ? -3.66 4.914 13.531 1 95.75 100 ALA A N 1
ATOM 753 C CA . ALA A 1 100 ? -3.635 5.297 14.938 1 95.75 100 ALA A CA 1
ATOM 754 C C . ALA A 1 100 ? -2.609 4.473 15.711 1 95.75 100 ALA A C 1
ATOM 756 O O . ALA A 1 100 ? -2.973 3.607 16.516 1 95.75 100 ALA A O 1
ATOM 757 N N . PRO A 1 101 ? -1.407 4.828 15.531 1 93.56 101 PRO A N 1
ATOM 758 C CA . PRO A 1 101 ? -0.346 4 16.109 1 93.56 101 PRO A CA 1
ATOM 759 C C . PRO A 1 101 ? -0.29 4.102 17.641 1 93.56 101 PRO A C 1
ATOM 761 O O . PRO A 1 101 ? -0.661 5.129 18.203 1 93.56 101 PRO A O 1
ATOM 764 N N . PRO A 1 102 ? 0.159 2.99 18.234 1 89.75 102 PRO A N 1
ATOM 765 C CA . PRO A 1 102 ? 0.444 3.135 19.672 1 89.75 102 PRO A CA 1
ATOM 766 C C . PRO A 1 102 ? 1.544 4.156 19.953 1 89.75 102 PRO A C 1
ATOM 768 O O . PRO A 1 102 ? 2.396 4.402 19.094 1 89.75 102 PRO A O 1
ATOM 771 N N . GLY A 1 103 ? 1.507 4.746 21.078 1 82.25 103 GLY A N 1
ATOM 772 C CA . GLY A 1 103 ? 2.443 5.797 21.453 1 82.25 103 GLY A CA 1
ATOM 773 C C . GLY A 1 103 ? 3.875 5.309 21.562 1 82.25 103 GLY A C 1
ATOM 774 O O . GLY A 1 103 ? 4.812 6.105 21.516 1 82.25 103 GLY A O 1
ATOM 775 N N . THR A 1 104 ? 4.023 3.973 21.688 1 80 104 THR A N 1
ATOM 776 C CA . THR A 1 104 ? 5.363 3.418 21.828 1 80 104 THR A CA 1
ATOM 777 C C . THR A 1 104 ? 6.062 3.342 20.484 1 80 104 THR A C 1
ATOM 779 O O . THR A 1 104 ? 7.273 3.113 20.406 1 80 104 THR A O 1
ATOM 782 N N . ASP A 1 105 ? 5.234 3.451 19.5 1 74.88 105 ASP A N 1
ATOM 783 C CA . ASP A 1 105 ? 5.809 3.463 18.172 1 74.88 105 ASP A CA 1
ATOM 784 C C . ASP A 1 105 ? 6.52 4.785 17.891 1 74.88 105 ASP A C 1
ATOM 786 O O . ASP A 1 105 ? 5.883 5.766 17.5 1 74.88 105 ASP A O 1
ATOM 790 N N . HIS A 1 106 ? 7.672 4.875 18.438 1 73.75 106 HIS A N 1
ATOM 791 C CA . HIS A 1 106 ? 8.453 6.086 18.219 1 73.75 106 HIS A CA 1
ATOM 792 C C . HIS A 1 106 ? 9.719 5.789 17.422 1 73.75 106 HIS A C 1
ATOM 794 O O . HIS A 1 106 ? 10.242 4.672 17.469 1 73.75 106 HIS A O 1
ATOM 800 N N . GLY A 1 107 ? 10.07 6.637 16.562 1 71.62 107 GLY A N 1
ATOM 801 C CA . GLY A 1 107 ? 11.266 6.492 15.75 1 71.62 107 GLY A CA 1
ATOM 802 C C . GLY A 1 107 ? 10.969 6.203 14.289 1 71.62 107 GLY A C 1
ATOM 803 O O . GLY A 1 107 ? 9.82 6.285 13.859 1 71.62 107 GLY A O 1
ATOM 804 N N . SER A 1 108 ? 12.055 6.141 13.578 1 73 108 SER A N 1
ATOM 805 C CA . SER A 1 108 ? 11.953 5.895 12.141 1 73 108 SER A CA 1
ATOM 806 C C . SER A 1 108 ? 12.406 4.48 11.789 1 73 108 SER A C 1
ATOM 808 O O . SER A 1 108 ? 13.492 4.055 12.18 1 73 108 SER A O 1
ATOM 810 N N . VAL A 1 109 ? 11.438 3.625 11.531 1 78.19 109 VAL A N 1
ATOM 811 C CA . VAL A 1 109 ? 11.773 2.295 11.039 1 78.19 109 VAL A CA 1
ATOM 812 C C . VAL A 1 109 ? 11.555 2.229 9.531 1 78.19 109 VAL A C 1
ATOM 814 O O . VAL A 1 109 ? 10.625 2.844 9.008 1 78.19 109 VAL A O 1
ATOM 817 N N . SER A 1 110 ? 12.492 1.593 8.914 1 86.62 110 SER A N 1
ATOM 818 C CA . SER A 1 110 ? 12.352 1.425 7.473 1 86.62 110 SER A CA 1
ATOM 819 C C . SER A 1 110 ? 11.055 0.689 7.129 1 86.62 110 SER A C 1
ATOM 821 O O . SER A 1 110 ? 10.609 -0.171 7.887 1 86.62 110 SER A O 1
ATOM 823 N N . ASN A 1 111 ? 10.531 1.048 6.055 1 89 111 ASN A N 1
ATOM 824 C CA . ASN A 1 111 ? 9.32 0.366 5.602 1 89 111 ASN A CA 1
ATOM 825 C C . ASN A 1 111 ? 9.578 -1.118 5.355 1 89 111 ASN A C 1
ATOM 827 O O . ASN A 1 111 ? 10.484 -1.481 4.605 1 89 111 ASN A O 1
ATOM 831 N N . ALA A 1 112 ? 8.766 -1.947 5.949 1 88.5 112 ALA A N 1
ATOM 832 C CA . ALA A 1 112 ? 8.914 -3.391 5.785 1 88.5 112 ALA A CA 1
ATOM 833 C C . ALA A 1 112 ? 7.605 -4.02 5.301 1 88.5 112 ALA A C 1
ATOM 835 O O . ALA A 1 112 ? 7.406 -5.23 5.43 1 88.5 112 ALA A O 1
ATOM 836 N N . GLN A 1 113 ? 6.793 -3.164 4.824 1 91.12 113 GLN A N 1
ATOM 837 C CA . GLN A 1 113 ? 5.477 -3.662 4.445 1 91.12 113 GLN A CA 1
ATOM 838 C C . GLN A 1 113 ? 5.168 -3.35 2.982 1 91.12 113 GLN A C 1
ATOM 840 O O . GLN A 1 113 ? 5.453 -2.248 2.504 1 91.12 113 GLN A O 1
ATOM 845 N N . TRP A 1 114 ? 4.637 -4.316 2.258 1 93.69 114 TRP A N 1
ATOM 846 C CA . TRP A 1 114 ? 4.07 -4.16 0.922 1 93.69 114 TRP A CA 1
ATOM 847 C C . TRP A 1 114 ? 2.977 -5.191 0.671 1 93.69 114 TRP A C 1
ATOM 849 O O . TRP A 1 114 ? 3.252 -6.391 0.581 1 93.69 114 TRP A O 1
ATOM 859 N N . PRO A 1 115 ? 1.758 -4.723 0.566 1 93.75 115 PRO A N 1
ATOM 860 C CA . PRO A 1 115 ? 0.72 -5.688 0.194 1 93.75 115 PRO A CA 1
ATOM 861 C C . PRO A 1 115 ? 0.877 -6.199 -1.235 1 93.75 115 PRO A C 1
ATOM 863 O O . PRO A 1 115 ? 0.928 -5.406 -2.178 1 93.75 115 PRO A O 1
ATOM 866 N N . LEU A 1 116 ? 0.87 -7.488 -1.453 1 93.06 116 LEU A N 1
ATOM 867 C CA . LEU A 1 116 ? 1.058 -8.062 -2.781 1 93.06 116 LEU A CA 1
ATOM 868 C C . LEU A 1 116 ? -0.098 -7.684 -3.703 1 93.06 116 LEU A C 1
ATOM 870 O O . LEU A 1 116 ? 0.034 -7.746 -4.93 1 93.06 116 LEU A O 1
ATOM 874 N N . GLY A 1 117 ? -1.241 -7.281 -3.096 1 93.81 117 GLY A N 1
ATOM 875 C CA . GLY A 1 117 ? -2.35 -6.785 -3.895 1 93.81 117 GLY A CA 1
ATOM 876 C C . GLY A 1 117 ? -2.012 -5.516 -4.66 1 93.81 117 GLY A C 1
ATOM 877 O O . GLY A 1 117 ? -2.732 -5.133 -5.582 1 93.81 117 GLY A O 1
ATOM 878 N N . LEU A 1 118 ? -0.93 -4.902 -4.289 1 95.31 118 LEU A N 1
ATOM 879 C CA . LEU A 1 118 ? -0.489 -3.697 -4.984 1 95.31 118 LEU A CA 1
ATOM 880 C C . LEU A 1 118 ? 0.525 -4.039 -6.074 1 95.31 118 LEU A C 1
ATOM 882 O O . LEU A 1 118 ? 0.917 -3.17 -6.855 1 95.31 118 LEU A O 1
ATOM 886 N N . SER A 1 119 ? 0.973 -5.285 -6.152 1 93.5 119 SER A N 1
ATOM 887 C CA . SER A 1 119 ? 1.892 -5.711 -7.203 1 93.5 119 SER A CA 1
ATOM 888 C C . SER A 1 119 ? 1.142 -6.07 -8.484 1 93.5 119 SER A C 1
ATOM 890 O O . SER A 1 119 ? 0.068 -6.672 -8.43 1 93.5 119 SER A O 1
ATOM 892 N N . HIS A 1 120 ? 1.736 -5.719 -9.492 1 93.19 120 HIS A N 1
ATOM 893 C CA . HIS A 1 120 ? 1.188 -6.043 -10.805 1 93.19 120 HIS A CA 1
ATOM 894 C C . HIS A 1 120 ? 1.087 -7.551 -11 1 93.19 120 HIS A C 1
ATOM 896 O O . HIS A 1 120 ? 2.07 -8.273 -10.82 1 93.19 120 HIS A O 1
ATOM 902 N N . ALA A 1 121 ? -0.103 -8 -11.398 1 92.88 121 ALA A N 1
ATOM 903 C CA . ALA A 1 121 ? -0.27 -9.414 -11.727 1 92.88 121 ALA A CA 1
ATOM 904 C C . ALA A 1 121 ? 0.143 -9.695 -13.172 1 92.88 121 ALA A C 1
ATOM 906 O O . ALA A 1 121 ? -0.366 -9.07 -14.102 1 92.88 121 ALA A O 1
ATOM 907 N N . LYS A 1 122 ? 1.084 -10.547 -13.32 1 91.81 122 LYS A N 1
ATOM 908 C CA . LYS A 1 122 ? 1.371 -11.094 -14.641 1 91.81 122 LYS A CA 1
ATOM 909 C C . LYS A 1 122 ? 0.437 -12.25 -14.977 1 91.81 122 LYS A C 1
ATOM 911 O O . LYS A 1 122 ? 0.504 -13.312 -14.352 1 91.81 122 LYS A O 1
ATOM 916 N N . LEU A 1 123 ? -0.383 -12.055 -15.961 1 93.31 123 LEU A N 1
ATOM 917 C CA . LEU A 1 123 ? -1.389 -13.062 -16.297 1 93.31 123 LEU A CA 1
ATOM 918 C C . LEU A 1 123 ? -0.85 -14.055 -17.312 1 93.31 123 LEU A C 1
ATOM 920 O O . LEU A 1 123 ? -0.303 -13.648 -18.344 1 93.31 123 LEU A O 1
ATOM 924 N N . GLY A 1 124 ? -1.014 -15.297 -16.969 1 91.5 124 GLY A N 1
ATOM 925 C CA . GLY A 1 124 ? -0.572 -16.359 -17.875 1 91.5 124 GLY A CA 1
ATOM 926 C C . GLY A 1 124 ? -1.478 -16.516 -19.078 1 91.5 124 GLY A C 1
ATOM 927 O O . GLY A 1 124 ? -2.648 -16.141 -19.031 1 91.5 124 GLY A O 1
ATOM 928 N N . LEU A 1 125 ? -0.954 -17.156 -20.062 1 91.19 125 LEU A N 1
ATOM 929 C CA . LEU A 1 125 ? -1.689 -17.422 -21.297 1 91.19 125 LEU A CA 1
ATOM 930 C C . LEU A 1 125 ? -2.691 -18.547 -21.109 1 91.19 125 LEU A C 1
ATOM 932 O O . LEU A 1 125 ? -2.445 -19.469 -20.328 1 91.19 125 LEU A O 1
ATOM 936 N N . ASP A 1 126 ? -3.92 -18.391 -21.812 1 92.69 126 ASP A N 1
ATOM 937 C CA . ASP A 1 126 ? -4.918 -19.453 -21.891 1 92.69 126 ASP A CA 1
ATOM 938 C C . ASP A 1 126 ? -5.348 -19.906 -20.5 1 92.69 126 ASP A C 1
ATOM 940 O O . ASP A 1 126 ? -5.359 -21.094 -20.219 1 92.69 126 ASP A O 1
ATOM 944 N N . HIS A 1 127 ? -5.508 -18.922 -19.641 1 91.75 127 HIS A N 1
ATOM 945 C CA . HIS A 1 127 ? -5.969 -19.156 -18.266 1 91.75 127 HIS A CA 1
ATOM 946 C C . HIS A 1 127 ? -4.996 -20.047 -17.5 1 91.75 127 HIS A C 1
ATOM 948 O O . HIS A 1 127 ? -5.414 -20.922 -16.75 1 91.75 127 HIS A O 1
ATOM 954 N N . GLY A 1 128 ? -3.73 -19.812 -17.75 1 91.75 128 GLY A N 1
ATOM 955 C CA . GLY A 1 128 ? -2.691 -20.656 -17.172 1 91.75 128 GLY A CA 1
ATOM 956 C C . GLY A 1 128 ? -2.326 -20.266 -15.75 1 91.75 128 GLY A C 1
ATOM 957 O O . GLY A 1 128 ? -1.575 -20.969 -15.078 1 91.75 128 GLY A O 1
ATOM 958 N N . GLY A 1 129 ? -2.871 -19.078 -15.289 1 93.94 129 GLY A N 1
ATOM 959 C CA . GLY A 1 129 ? -2.541 -18.641 -13.945 1 93.94 129 GLY A CA 1
ATOM 960 C C . GLY A 1 129 ? -2.037 -17.203 -13.898 1 93.94 129 GLY A C 1
ATOM 961 O O . GLY A 1 129 ? -2.402 -16.391 -14.742 1 93.94 129 GLY A O 1
ATOM 962 N N . TRP A 1 130 ? -1.367 -16.938 -12.844 1 93.19 130 TRP A N 1
ATOM 963 C CA . TRP A 1 130 ? -0.84 -15.594 -12.641 1 93.19 130 TRP A CA 1
ATOM 964 C C . TRP A 1 130 ? 0.275 -15.594 -11.602 1 93.19 130 TRP A C 1
ATOM 966 O O . TRP A 1 130 ? 0.451 -16.562 -10.875 1 93.19 130 TRP A O 1
ATOM 976 N N . SER A 1 131 ? 1.054 -14.578 -11.602 1 91.81 131 SER A N 1
ATOM 977 C CA . SER A 1 131 ? 2.086 -14.367 -10.594 1 91.81 131 SER A CA 1
ATOM 978 C C . SER A 1 131 ? 2.223 -12.891 -10.242 1 91.81 131 SER A C 1
ATOM 980 O O . SER A 1 131 ? 1.975 -12.023 -11.078 1 91.81 131 SER A O 1
ATOM 982 N N . ARG A 1 132 ? 2.525 -12.641 -9 1 91.75 132 ARG A N 1
ATOM 983 C CA . ARG A 1 132 ? 2.871 -11.312 -8.508 1 91.75 132 ARG A CA 1
ATOM 984 C C . ARG A 1 132 ? 4.098 -11.367 -7.605 1 91.75 132 ARG A C 1
ATOM 986 O O . ARG A 1 132 ? 4.344 -12.367 -6.934 1 91.75 132 ARG A O 1
ATOM 993 N N . GLN A 1 133 ? 4.777 -10.25 -7.617 1 90.31 133 GLN A N 1
ATOM 994 C CA . GLN A 1 133 ? 6.066 -10.312 -6.938 1 90.31 133 GLN A CA 1
ATOM 995 C C . GLN A 1 133 ? 6.312 -9.07 -6.094 1 90.31 133 GLN A C 1
ATOM 997 O O . GLN A 1 133 ? 5.656 -8.047 -6.285 1 90.31 133 GLN A O 1
ATOM 1002 N N . GLN A 1 134 ? 7.074 -9.195 -5.09 1 90.5 134 GLN A N 1
ATOM 1003 C CA . GLN A 1 134 ? 7.641 -8.133 -4.27 1 90.5 134 GLN A CA 1
ATOM 1004 C C . GLN A 1 134 ? 9.164 -8.211 -4.234 1 90.5 134 GLN A C 1
ATOM 1006 O O . GLN A 1 134 ? 9.727 -9.297 -4.113 1 90.5 134 GLN A O 1
ATOM 1011 N N . ASN A 1 135 ? 9.867 -7.148 -4.461 1 89.94 135 ASN A N 1
ATOM 1012 C CA . ASN A 1 135 ? 11.32 -7.051 -4.383 1 89.94 135 ASN A CA 1
ATOM 1013 C C . ASN A 1 135 ? 11.766 -5.695 -3.846 1 89.94 135 ASN A C 1
ATOM 1015 O O . ASN A 1 135 ? 10.984 -5 -3.186 1 89.94 135 ASN A O 1
ATOM 1019 N N . ILE A 1 136 ? 12.969 -5.273 -4.09 1 90.12 136 ILE A N 1
ATOM 1020 C CA . ILE A 1 136 ? 13.547 -4.066 -3.516 1 90.12 136 ILE A CA 1
ATOM 1021 C C . ILE A 1 136 ? 12.867 -2.834 -4.105 1 90.12 136 ILE A C 1
ATOM 1023 O O . ILE A 1 136 ? 12.945 -1.742 -3.539 1 90.12 136 ILE A O 1
ATOM 1027 N N . ASP A 1 137 ? 12.227 -2.953 -5.215 1 91.44 137 ASP A N 1
ATOM 1028 C CA . ASP A 1 137 ? 11.492 -1.845 -5.82 1 91.44 137 ASP A CA 1
ATOM 1029 C C . ASP A 1 137 ? 10.242 -1.509 -5.016 1 91.44 137 ASP A C 1
ATOM 1031 O O . ASP A 1 137 ? 9.672 -0.422 -5.16 1 91.44 137 ASP A O 1
ATOM 1035 N N . ASN A 1 138 ? 9.766 -2.5 -4.242 1 91.44 138 ASN A N 1
ATOM 1036 C CA . ASN A 1 138 ? 8.586 -2.32 -3.402 1 91.44 138 ASN A CA 1
ATOM 1037 C C . ASN A 1 138 ? 8.969 -2.109 -1.939 1 91.44 138 ASN A C 1
ATOM 1039 O O . ASN A 1 138 ? 8.367 -1.279 -1.251 1 91.44 138 ASN A O 1
ATOM 1043 N N . ILE A 1 139 ? 9.938 -2.947 -1.538 1 91.25 139 ILE A N 1
ATOM 1044 C CA . ILE A 1 139 ? 10.484 -2.855 -0.189 1 91.25 139 ILE A CA 1
ATOM 1045 C C . ILE A 1 139 ? 12 -2.65 -0.259 1 91.25 139 ILE A C 1
ATOM 1047 O O . ILE A 1 139 ? 12.766 -3.615 -0.203 1 91.25 139 ILE A O 1
ATOM 1051 N N . PRO A 1 140 ? 12.391 -1.383 -0.195 1 90.38 140 PRO A N 1
ATOM 1052 C CA . PRO A 1 140 ? 13.82 -1.11 -0.365 1 90.38 140 PRO A CA 1
ATOM 1053 C C . PRO A 1 140 ? 14.68 -1.758 0.721 1 90.38 140 PRO A C 1
ATOM 1055 O O . PRO A 1 140 ? 15.844 -2.098 0.477 1 90.38 140 PRO A O 1
ATOM 1058 N N . ALA A 1 141 ? 14.172 -2.021 1.839 1 88.94 141 ALA A N 1
ATOM 1059 C CA . ALA A 1 141 ? 14.914 -2.615 2.949 1 88.94 141 ALA A CA 1
ATOM 1060 C C . ALA A 1 141 ? 15.141 -4.105 2.719 1 88.94 141 ALA A C 1
ATOM 1062 O O . ALA A 1 141 ? 16 -4.715 3.359 1 88.94 141 ALA A O 1
ATOM 1063 N N . ALA A 1 142 ? 14.32 -4.77 1.885 1 86.19 142 ALA A N 1
ATOM 1064 C CA . ALA A 1 142 ? 14.398 -6.207 1.641 1 86.19 142 ALA A CA 1
ATOM 1065 C C . ALA A 1 142 ? 15.484 -6.531 0.616 1 86.19 142 ALA A C 1
ATOM 1067 O O . ALA A 1 142 ? 15.203 -7.105 -0.438 1 86.19 142 ALA A O 1
ATOM 1068 N N . THR A 1 143 ? 16.734 -6.219 0.979 1 85.31 143 THR A N 1
ATOM 1069 C CA . THR A 1 143 ? 17.828 -6.344 0.035 1 85.31 143 THR A CA 1
ATOM 1070 C C . THR A 1 143 ? 18.266 -7.801 -0.111 1 85.31 143 THR A C 1
ATOM 1072 O O . THR A 1 143 ? 18.953 -8.156 -1.067 1 85.31 143 THR A O 1
ATOM 1075 N N . GLU A 1 144 ? 17.766 -8.672 0.74 1 80.19 144 GLU A N 1
ATOM 1076 C CA . GLU A 1 144 ? 18.25 -10.055 0.735 1 80.19 144 GLU A CA 1
ATOM 1077 C C . GLU A 1 144 ? 17.109 -11.031 0.424 1 80.19 144 GLU A C 1
ATOM 1079 O O . GLU A 1 144 ? 17.281 -12.242 0.544 1 80.19 144 GLU A O 1
ATOM 1084 N N . MET A 1 145 ? 15.945 -10.5 0.124 1 81.88 145 MET A N 1
ATOM 1085 C CA . MET A 1 145 ? 14.828 -11.406 -0.118 1 81.88 145 MET A CA 1
ATOM 1086 C C . MET A 1 145 ? 13.828 -10.797 -1.096 1 81.88 145 MET A C 1
ATOM 1088 O O . MET A 1 145 ? 13.695 -9.57 -1.172 1 81.88 145 MET A O 1
ATOM 1092 N N . ALA A 1 146 ? 13.234 -11.609 -1.855 1 86.94 146 ALA A N 1
ATOM 1093 C CA . ALA A 1 146 ? 12.094 -11.289 -2.709 1 86.94 146 ALA A CA 1
ATOM 1094 C C . ALA A 1 146 ? 11 -12.344 -2.574 1 86.94 146 ALA A C 1
ATOM 1096 O O . ALA A 1 146 ? 11.258 -13.469 -2.143 1 86.94 146 ALA A O 1
ATOM 1097 N N . GLY A 1 147 ? 9.797 -11.93 -2.852 1 86.88 147 GLY A N 1
ATOM 1098 C CA . GLY A 1 147 ? 8.672 -12.844 -2.727 1 86.88 147 GLY A CA 1
ATOM 1099 C C . GLY A 1 147 ? 7.785 -12.875 -3.957 1 86.88 147 GLY A C 1
ATOM 1100 O O . GLY A 1 147 ? 7.637 -11.859 -4.641 1 86.88 147 GLY A O 1
ATOM 1101 N N . VAL A 1 148 ? 7.273 -14.094 -4.211 1 88.75 148 VAL A N 1
ATOM 1102 C CA . VAL A 1 148 ? 6.344 -14.258 -5.324 1 88.75 148 VAL A CA 1
ATOM 1103 C C . VAL A 1 148 ? 5.105 -15.016 -4.855 1 88.75 148 VAL A C 1
ATOM 1105 O O . VAL A 1 148 ? 5.211 -15.977 -4.09 1 88.75 148 VAL A O 1
ATOM 1108 N N . ASP A 1 149 ? 3.959 -14.477 -5.176 1 91.62 149 ASP A N 1
ATOM 1109 C CA . ASP A 1 149 ? 2.68 -15.172 -5.113 1 91.62 149 ASP A CA 1
ATOM 1110 C C . ASP A 1 149 ? 2.227 -15.617 -6.504 1 91.62 149 ASP A C 1
ATOM 1112 O O . ASP A 1 149 ? 2.172 -14.812 -7.434 1 91.62 149 ASP A O 1
ATOM 1116 N N . MET A 1 150 ? 1.954 -16.984 -6.637 1 91.69 150 MET A N 1
ATOM 1117 C CA . MET A 1 150 ? 1.693 -17.484 -7.984 1 91.69 150 MET A CA 1
ATOM 1118 C C . MET A 1 150 ? 0.616 -18.562 -7.965 1 91.69 150 MET A C 1
ATOM 1120 O O . MET A 1 150 ? 0.482 -19.297 -6.98 1 91.69 150 MET A O 1
ATOM 1124 N N . ARG A 1 151 ? -0.124 -18.547 -9.039 1 90.94 151 ARG A N 1
ATOM 1125 C CA . ARG A 1 151 ? -1.121 -19.562 -9.336 1 90.94 151 ARG A CA 1
ATOM 1126 C C . ARG A 1 151 ? -0.803 -20.281 -10.648 1 90.94 151 ARG A C 1
ATOM 1128 O O . ARG A 1 151 ? -0.546 -19.625 -11.664 1 90.94 151 ARG A O 1
ATOM 1135 N N . LEU A 1 152 ? -0.702 -21.562 -10.602 1 89.38 152 LEU A N 1
ATOM 1136 C CA . LEU A 1 152 ? -0.62 -22.391 -11.805 1 89.38 152 LEU A CA 1
ATOM 1137 C C . LEU A 1 152 ? -1.863 -23.266 -11.961 1 89.38 152 LEU A C 1
ATOM 1139 O O . LEU A 1 152 ? -2.176 -24.062 -11.078 1 89.38 152 LEU A O 1
ATOM 1143 N N . GLU A 1 153 ? -2.514 -23.047 -13.016 1 87.38 153 GLU A N 1
ATOM 1144 C CA . GLU A 1 153 ? -3.705 -23.844 -13.281 1 87.38 153 GLU A CA 1
ATOM 1145 C C . GLU A 1 153 ? -3.334 -25.234 -13.781 1 87.38 153 GLU A C 1
ATOM 1147 O O . GLU A 1 153 ? -2.176 -25.5 -14.109 1 87.38 153 GLU A O 1
ATOM 1152 N N . GLU A 1 154 ? -4.359 -26.109 -13.734 1 82.94 154 GLU A N 1
ATOM 1153 C CA . GLU A 1 154 ? -4.102 -27.469 -14.188 1 82.94 154 GLU A CA 1
ATOM 1154 C C . GLU A 1 154 ? -3.521 -27.484 -15.602 1 82.94 154 GLU A C 1
ATOM 1156 O O . GLU A 1 154 ? -4.047 -26.828 -16.5 1 82.94 154 GLU A O 1
ATOM 1161 N N . GLY A 1 155 ? -2.438 -28.203 -15.664 1 81.94 155 GLY A N 1
ATOM 1162 C CA . GLY A 1 155 ? -1.81 -28.328 -16.969 1 81.94 155 GLY A CA 1
ATOM 1163 C C . GLY A 1 155 ? -0.884 -27.188 -17.312 1 81.94 155 GLY A C 1
ATOM 1164 O O . GLY A 1 155 ? -0.181 -27.219 -18.312 1 81.94 155 GLY A O 1
ATOM 1165 N N . ALA A 1 156 ? -0.895 -26.094 -16.5 1 84.69 156 ALA A N 1
ATOM 1166 C CA . ALA A 1 156 ? -0.017 -24.953 -16.75 1 84.69 156 ALA A CA 1
ATOM 1167 C C . ALA A 1 156 ? 1.385 -25.203 -16.203 1 84.69 156 ALA A C 1
ATOM 1169 O O . ALA A 1 156 ? 1.562 -26.016 -15.289 1 84.69 156 ALA A O 1
ATOM 1170 N N . TYR A 1 157 ? 2.357 -24.625 -16.828 1 83.62 157 TYR A N 1
ATOM 1171 C CA . TYR A 1 157 ? 3.738 -24.75 -16.375 1 83.62 157 TYR A CA 1
ATOM 1172 C C . TYR A 1 157 ? 4.426 -23.391 -16.328 1 83.62 157 TYR A C 1
ATOM 1174 O O . TYR A 1 157 ? 4.043 -22.469 -17.047 1 83.62 157 TYR A O 1
ATOM 1182 N N . ARG A 1 158 ? 5.312 -23.344 -15.398 1 80.25 158 ARG A N 1
ATOM 1183 C CA . ARG A 1 158 ? 6.207 -22.188 -15.383 1 80.25 158 ARG A CA 1
ATOM 1184 C C . ARG A 1 158 ? 7.414 -22.422 -16.281 1 80.25 158 ARG A C 1
ATOM 1186 O O . ARG A 1 158 ? 7.973 -23.516 -16.312 1 80.25 158 ARG A O 1
ATOM 1193 N N . GLU A 1 159 ? 7.734 -21.453 -17.016 1 74.38 159 GLU A N 1
ATOM 1194 C CA . GLU A 1 159 ? 8.875 -21.562 -17.922 1 74.38 159 GLU A CA 1
ATOM 1195 C C . GLU A 1 159 ? 10.148 -21.922 -17.156 1 74.38 159 GLU A C 1
ATOM 1197 O O . GLU A 1 159 ? 10.398 -21.391 -16.062 1 74.38 159 GLU A O 1
ATOM 1202 N N . LEU A 1 160 ? 10.891 -22.734 -17.781 1 75.81 160 LEU A N 1
ATOM 1203 C CA . LEU A 1 160 ? 12.18 -23.094 -17.219 1 75.81 160 LEU A CA 1
ATOM 1204 C C . LEU A 1 160 ? 13.086 -21.875 -17.078 1 75.81 160 LEU A C 1
ATOM 1206 O O . LEU A 1 160 ? 13.117 -21.016 -17.969 1 75.81 160 LEU A O 1
ATOM 1210 N N . HIS A 1 161 ? 13.719 -21.781 -15.898 1 75.5 161 HIS A N 1
ATOM 1211 C CA . HIS A 1 161 ? 14.664 -20.688 -15.742 1 75.5 161 HIS A CA 1
ATOM 1212 C C . HIS A 1 161 ? 15.812 -21.078 -14.812 1 75.5 161 HIS A C 1
ATOM 1214 O O . HIS A 1 161 ? 15.734 -22.094 -14.117 1 75.5 161 HIS A O 1
ATOM 1220 N N . TRP A 1 162 ? 16.844 -20.328 -15.023 1 75.69 162 TRP A N 1
ATOM 1221 C CA . TRP A 1 162 ? 18.016 -20.562 -14.188 1 75.69 162 TRP A CA 1
ATOM 1222 C C . TRP A 1 162 ? 17.875 -19.875 -12.836 1 75.69 162 TRP A C 1
ATOM 1224 O O . TRP A 1 162 ? 17.281 -18.797 -12.75 1 75.69 162 TRP A O 1
ATOM 1234 N N . HIS A 1 163 ? 18.375 -20.609 -11.781 1 70.12 163 HIS A N 1
ATOM 1235 C CA . HIS A 1 163 ? 18.328 -20.031 -10.445 1 70.12 163 HIS A CA 1
ATOM 1236 C C . HIS A 1 163 ? 19.734 -19.844 -9.875 1 70.12 163 HIS A C 1
ATOM 1238 O O . HIS A 1 163 ? 20.547 -20.766 -9.93 1 70.12 163 HIS A O 1
ATOM 1244 N N . LYS A 1 164 ? 20.062 -18.672 -9.391 1 68.69 164 LYS A N 1
ATOM 1245 C CA . LYS A 1 164 ? 21.281 -18.422 -8.648 1 68.69 164 LYS A CA 1
ATOM 1246 C C . LYS A 1 164 ? 21 -18.219 -7.164 1 68.69 164 LYS A C 1
ATOM 1248 O O . LYS A 1 164 ? 21.844 -18.516 -6.32 1 68.69 164 LYS A O 1
ATOM 1253 N N . ALA A 1 165 ? 19.797 -17.875 -6.828 1 69.62 165 ALA A N 1
A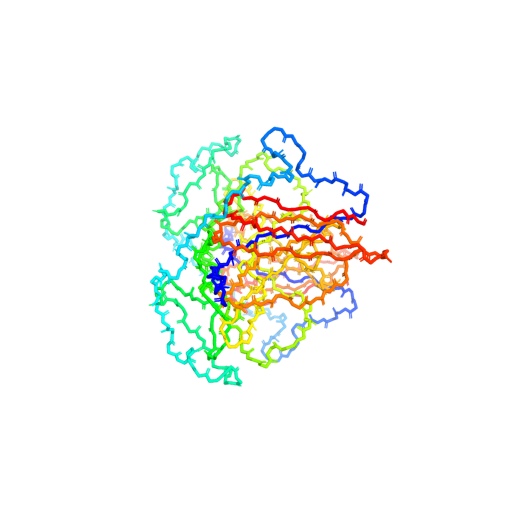TOM 1254 C CA . ALA A 1 165 ? 19.391 -17.609 -5.445 1 69.62 165 ALA A CA 1
ATOM 1255 C C . ALA A 1 165 ? 18.766 -18.859 -4.816 1 69.62 165 ALA A C 1
ATOM 1257 O O . ALA A 1 165 ? 18.266 -19.734 -5.523 1 69.62 165 ALA A O 1
ATOM 1258 N N . ALA A 1 166 ? 18.969 -18.922 -3.533 1 75.75 166 ALA A N 1
ATOM 1259 C CA . ALA A 1 166 ? 18.172 -19.922 -2.834 1 75.75 166 ALA A CA 1
ATOM 1260 C C . ALA A 1 166 ? 16.688 -19.594 -2.926 1 75.75 166 ALA A C 1
ATOM 1262 O O . ALA A 1 166 ? 16.297 -18.438 -2.836 1 75.75 166 ALA A O 1
ATOM 1263 N N . GLU A 1 167 ? 15.969 -20.688 -3.146 1 77.25 167 GLU A N 1
ATOM 1264 C CA . GLU A 1 167 ? 14.531 -20.484 -3.305 1 77.25 167 GLU A CA 1
ATOM 1265 C C . GLU A 1 167 ? 13.734 -21.531 -2.531 1 77.25 167 GLU A C 1
ATOM 1267 O O . GLU A 1 167 ? 14.094 -22.719 -2.525 1 77.25 167 GLU A O 1
ATOM 1272 N N . TRP A 1 168 ? 12.805 -21.062 -1.787 1 78.94 168 TRP A N 1
ATOM 1273 C CA . TRP A 1 168 ? 11.844 -21.984 -1.199 1 78.94 168 TRP A CA 1
ATOM 1274 C C . TRP A 1 168 ? 10.414 -21.516 -1.451 1 78.94 168 TRP A C 1
ATOM 1276 O O . TRP A 1 168 ? 10.188 -20.344 -1.752 1 78.94 168 TRP A O 1
ATOM 1286 N N . ALA A 1 169 ? 9.508 -22.516 -1.387 1 83 169 ALA A N 1
ATOM 1287 C CA . ALA A 1 169 ? 8.102 -22.188 -1.608 1 83 169 ALA A CA 1
ATOM 1288 C C . ALA A 1 169 ? 7.199 -23.016 -0.689 1 83 169 ALA A C 1
ATOM 1290 O O . ALA A 1 169 ? 7.578 -24.094 -0.244 1 83 169 ALA A O 1
ATOM 1291 N N . TYR A 1 170 ? 6.148 -22.438 -0.316 1 84.56 170 TYR A N 1
ATOM 1292 C CA . TYR A 1 170 ? 5.062 -23.094 0.402 1 84.56 170 TYR A CA 1
ATOM 1293 C C . TYR A 1 170 ? 3.834 -23.25 -0.488 1 84.56 170 TYR A C 1
ATOM 1295 O O . TYR A 1 170 ? 3.402 -22.297 -1.132 1 84.56 170 TYR A O 1
ATOM 1303 N N . ILE A 1 171 ? 3.279 -24.438 -0.497 1 83 171 ILE A N 1
ATOM 1304 C CA . ILE A 1 171 ? 2.115 -24.703 -1.334 1 83 171 ILE A CA 1
ATOM 1305 C C . ILE A 1 171 ? 0.838 -24.484 -0.531 1 83 171 ILE A C 1
ATOM 1307 O O . ILE A 1 171 ? 0.576 -25.188 0.447 1 83 171 ILE A O 1
ATOM 1311 N N . PHE A 1 172 ? 0.011 -23.531 -0.949 1 83.81 172 PHE A N 1
ATOM 1312 C CA . PHE A 1 172 ? -1.213 -23.203 -0.231 1 83.81 172 PHE A CA 1
ATOM 1313 C C . PHE A 1 172 ? -2.344 -24.141 -0.612 1 83.81 172 PHE A C 1
ATOM 1315 O O . PHE A 1 172 ? -3.146 -24.531 0.237 1 83.81 172 PHE A O 1
ATOM 1322 N N . ASN A 1 173 ? -2.416 -24.438 -1.9 1 81.44 173 ASN A N 1
ATOM 1323 C CA . ASN A 1 173 ? -3.482 -25.312 -2.385 1 81.44 173 ASN A CA 1
ATOM 1324 C C . ASN A 1 173 ? -3.062 -26.062 -3.648 1 81.44 173 ASN A C 1
ATOM 1326 O O . ASN A 1 173 ? -2.178 -25.609 -4.379 1 81.44 173 ASN A O 1
ATOM 1330 N N . GLY A 1 174 ? -3.66 -27.297 -3.773 1 82.81 174 GLY A N 1
ATOM 1331 C CA . GLY A 1 174 ? -3.43 -28.109 -4.961 1 82.81 174 GLY A CA 1
ATOM 1332 C C . GLY A 1 174 ? -2.16 -28.938 -4.879 1 82.81 174 GLY A C 1
ATOM 1333 O O . GLY A 1 174 ? -1.71 -29.281 -3.785 1 82.81 174 GLY A O 1
ATOM 1334 N N . SER A 1 175 ? -1.803 -29.375 -6.109 1 82.88 175 SER A N 1
ATOM 1335 C CA . SER A 1 175 ? -0.586 -30.188 -6.223 1 82.88 175 SER A CA 1
ATOM 1336 C C . SER A 1 175 ? 0.251 -29.75 -7.418 1 82.88 175 SER A C 1
ATOM 1338 O O . SER A 1 175 ? -0.275 -29.172 -8.375 1 82.88 175 SER A O 1
ATOM 1340 N N . VAL A 1 176 ? 1.536 -29.984 -7.234 1 83.56 176 VAL A N 1
ATOM 1341 C CA . VAL A 1 176 ? 2.455 -29.547 -8.281 1 83.56 176 VAL A CA 1
ATOM 1342 C C . VAL A 1 176 ? 3.6 -30.547 -8.422 1 83.56 176 VAL A C 1
ATOM 1344 O O . VAL A 1 176 ? 3.975 -31.203 -7.449 1 83.56 176 VAL A O 1
ATOM 1347 N N . ARG A 1 177 ? 4.066 -30.688 -9.641 1 81.06 177 ARG A N 1
ATOM 1348 C CA . ARG A 1 177 ? 5.312 -31.406 -9.883 1 81.06 177 ARG A CA 1
ATOM 1349 C C . ARG A 1 177 ? 6.484 -30.453 -10.031 1 81.06 177 ARG A C 1
ATOM 1351 O O . ARG A 1 177 ? 6.418 -29.5 -10.805 1 81.06 177 ARG A O 1
ATOM 1358 N N . LEU A 1 178 ? 7.441 -30.672 -9.227 1 81.5 178 LEU A N 1
ATOM 1359 C CA . LEU A 1 178 ? 8.664 -29.891 -9.25 1 81.5 178 LEU A CA 1
ATOM 1360 C C . LEU A 1 178 ? 9.805 -30.672 -9.898 1 81.5 178 LEU A C 1
ATOM 1362 O O . LEU A 1 178 ? 10.023 -31.844 -9.586 1 81.5 178 LEU A O 1
ATOM 1366 N N . GLN A 1 179 ? 10.414 -29.984 -10.836 1 80.44 179 GLN A N 1
ATOM 1367 C CA . GLN A 1 179 ? 11.57 -30.594 -11.469 1 80.44 179 GLN A CA 1
ATOM 1368 C C . GLN A 1 179 ? 12.766 -29.641 -11.5 1 80.44 179 GLN A C 1
ATOM 1370 O O . GLN A 1 179 ? 12.602 -28.438 -11.719 1 80.44 179 GLN A O 1
ATOM 1375 N N . ALA A 1 180 ? 13.984 -30.172 -11.195 1 81.12 180 ALA A N 1
ATOM 1376 C CA . ALA A 1 180 ? 15.227 -29.406 -11.281 1 81.12 180 ALA A CA 1
ATOM 1377 C C . ALA A 1 180 ? 16.328 -30.234 -11.922 1 81.12 180 ALA A C 1
ATOM 1379 O O . ALA A 1 180 ? 16.344 -31.469 -11.828 1 81.12 180 ALA A O 1
ATOM 1380 N N . VAL A 1 181 ? 17.109 -29.594 -12.68 1 81.75 181 VAL A N 1
ATOM 1381 C CA . VAL A 1 181 ? 18.312 -30.188 -13.25 1 81.75 181 VAL A CA 1
ATOM 1382 C C . VAL A 1 181 ? 19.547 -29.391 -12.812 1 81.75 181 VAL A C 1
ATOM 1384 O O . VAL A 1 181 ? 19.516 -28.156 -12.805 1 81.75 181 VAL A O 1
ATOM 1387 N N . ASN A 1 182 ? 20.5 -30.016 -12.289 1 76.62 182 ASN A N 1
ATOM 1388 C CA . ASN A 1 182 ? 21.719 -29.297 -11.898 1 76.62 182 ASN A CA 1
ATOM 1389 C C . ASN A 1 182 ? 22.75 -29.281 -13.023 1 76.62 182 ASN A C 1
ATOM 1391 O O . ASN A 1 182 ? 22.469 -29.75 -14.133 1 76.62 182 ASN A O 1
ATOM 1395 N N . ASP A 1 183 ? 23.875 -28.656 -12.742 1 78.94 183 ASP A N 1
ATOM 1396 C CA . ASP A 1 183 ? 24.891 -28.422 -13.758 1 78.94 183 ASP A CA 1
ATOM 1397 C C . ASP A 1 183 ? 25.578 -29.719 -14.164 1 78.94 183 ASP A C 1
ATOM 1399 O O . ASP A 1 183 ? 26.266 -29.781 -15.195 1 78.94 183 ASP A O 1
ATOM 1403 N N . GLU A 1 184 ? 25.391 -30.797 -13.547 1 86.44 184 GLU A N 1
ATOM 1404 C CA . GLU A 1 184 ? 25.984 -32.094 -13.859 1 86.44 184 GLU A CA 1
ATOM 1405 C C . GLU A 1 184 ? 25.016 -32.969 -14.648 1 86.44 184 GLU A C 1
ATOM 1407 O O . GLU A 1 184 ? 25.266 -34.156 -14.875 1 86.44 184 GLU A O 1
ATOM 1412 N N . GLY A 1 185 ? 23.875 -32.344 -14.797 1 80.19 185 GLY A N 1
ATOM 1413 C CA . GLY A 1 185 ? 22.875 -33.062 -15.578 1 80.19 185 GLY A CA 1
ATOM 1414 C C . GLY A 1 185 ? 22 -33.969 -14.742 1 80.19 185 GLY A C 1
ATOM 1415 O O . GLY A 1 185 ? 21.25 -34.781 -15.281 1 80.19 185 GLY A O 1
ATOM 1416 N N . GLN A 1 186 ? 22.188 -33.938 -13.414 1 82.69 186 GLN A N 1
ATOM 1417 C CA . GLN A 1 186 ? 21.328 -34.719 -12.531 1 82.69 186 GLN A CA 1
ATOM 1418 C C . GLN A 1 186 ? 19.953 -34.062 -12.359 1 82.69 186 GLN A C 1
ATOM 1420 O O . GLN A 1 186 ? 19.859 -32.844 -12.266 1 82.69 186 GLN A O 1
ATOM 1425 N N . THR A 1 187 ? 18.953 -34.969 -12.438 1 82.06 187 THR A N 1
ATOM 1426 C CA . THR A 1 187 ? 17.594 -34.438 -12.406 1 82.06 187 THR A CA 1
ATOM 1427 C C . THR A 1 187 ? 16.922 -34.781 -11.078 1 82.06 187 THR A C 1
ATOM 1429 O O . THR A 1 187 ? 17.234 -35.781 -10.453 1 82.06 187 THR A O 1
ATOM 1432 N N . PHE A 1 188 ? 16.156 -33.906 -10.578 1 78.25 188 PHE A N 1
ATOM 1433 C CA . PHE A 1 188 ? 15.312 -34.062 -9.406 1 78.25 188 PHE A CA 1
ATOM 1434 C C . PHE A 1 188 ? 13.844 -33.812 -9.758 1 78.25 188 PHE A C 1
ATOM 1436 O O . PHE A 1 188 ? 13.516 -32.875 -10.484 1 78.25 188 PHE A O 1
ATOM 1443 N N . VAL A 1 189 ? 12.961 -34.812 -9.391 1 79 189 VAL A N 1
ATOM 1444 C CA . VAL A 1 189 ? 11.523 -34.656 -9.594 1 79 189 VAL A CA 1
ATOM 1445 C C . VAL A 1 189 ? 10.789 -34.969 -8.289 1 79 189 VAL A C 1
ATOM 1447 O O . VAL A 1 189 ? 11.102 -35.938 -7.605 1 79 189 VAL A O 1
ATOM 1450 N N . ASP A 1 190 ? 9.875 -34.094 -7.938 1 80.06 190 ASP A N 1
ATOM 1451 C CA . ASP A 1 190 ? 9.055 -34.312 -6.75 1 80.06 190 ASP A CA 1
ATOM 1452 C C . ASP A 1 190 ? 7.641 -33.781 -6.945 1 80.06 190 ASP A C 1
ATOM 1454 O O . ASP A 1 190 ? 7.438 -32.812 -7.668 1 80.06 190 ASP A O 1
ATOM 1458 N N . ASP A 1 191 ? 6.727 -34.531 -6.422 1 79.44 191 ASP A N 1
ATOM 1459 C CA . ASP A 1 191 ? 5.34 -34.062 -6.395 1 79.44 191 ASP A CA 1
ATOM 1460 C C . ASP A 1 191 ? 4.953 -33.562 -5.008 1 79.44 191 ASP A C 1
ATOM 1462 O O . ASP A 1 191 ? 5.176 -34.25 -4.008 1 79.44 191 ASP A O 1
ATOM 1466 N N . LEU A 1 192 ? 4.438 -32.375 -5.043 1 80.81 192 LEU A N 1
ATOM 1467 C CA . LEU A 1 192 ? 4.105 -31.719 -3.779 1 80.81 192 LEU A CA 1
ATOM 1468 C C . LEU A 1 192 ? 2.621 -31.359 -3.721 1 80.81 192 LEU A C 1
ATOM 1470 O O . LEU A 1 192 ? 1.973 -31.219 -4.762 1 80.81 192 LEU A O 1
ATOM 1474 N N . SER A 1 193 ? 2.121 -31.312 -2.447 1 81.62 193 SER A N 1
ATOM 1475 C CA . SER A 1 193 ? 0.729 -30.953 -2.213 1 81.62 193 SER A CA 1
ATOM 1476 C C . SER A 1 193 ? 0.62 -29.844 -1.168 1 81.62 193 SER A C 1
ATOM 1478 O O . SER A 1 193 ? 1.619 -29.453 -0.552 1 81.62 193 SER A O 1
ATOM 1480 N N . ALA A 1 194 ? -0.618 -29.312 -1.062 1 81.88 194 ALA A N 1
ATOM 1481 C CA . ALA A 1 194 ? -0.869 -28.25 -0.09 1 81.88 194 ALA A CA 1
ATOM 1482 C C . ALA A 1 194 ? -0.238 -28.594 1.259 1 81.88 194 ALA A C 1
ATOM 1484 O O . ALA A 1 194 ? -0.351 -29.719 1.744 1 81.88 194 ALA A O 1
ATOM 1485 N N . GLY A 1 195 ? 0.457 -27.578 1.802 1 79.81 195 GLY A N 1
ATOM 1486 C CA . GLY A 1 195 ? 1.118 -27.766 3.082 1 79.81 195 GLY A CA 1
ATOM 1487 C C . GLY A 1 195 ? 2.58 -28.141 2.947 1 79.81 195 GLY A C 1
ATOM 1488 O O . GLY A 1 195 ? 3.344 -28.047 3.912 1 79.81 195 GLY A O 1
ATOM 1489 N N . ASP A 1 196 ? 3.012 -28.578 1.782 1 80.12 196 ASP A N 1
ATOM 1490 C CA . ASP A 1 196 ? 4.402 -28.953 1.552 1 80.12 196 ASP A CA 1
ATOM 1491 C C . ASP A 1 196 ? 5.262 -27.734 1.242 1 80.12 196 ASP A C 1
ATOM 1493 O O . ASP A 1 196 ? 4.742 -26.688 0.854 1 80.12 196 ASP A O 1
ATOM 1497 N N . VAL A 1 197 ? 6.605 -27.969 1.487 1 81.81 197 VAL A N 1
ATOM 1498 C CA . VAL A 1 197 ? 7.602 -26.953 1.174 1 81.81 197 VAL A CA 1
ATOM 1499 C C . VAL A 1 197 ? 8.688 -27.547 0.278 1 81.81 197 VAL A C 1
ATOM 1501 O O . VAL A 1 197 ? 9.078 -28.703 0.449 1 81.81 197 VAL A O 1
ATOM 1504 N N . TRP A 1 198 ? 9.102 -26.812 -0.692 1 77.38 198 TRP A N 1
ATOM 1505 C CA . TRP A 1 198 ? 10.297 -27.219 -1.436 1 77.38 198 TRP A CA 1
ATOM 1506 C C . TRP A 1 198 ? 11.406 -26.188 -1.28 1 77.38 198 TRP A C 1
ATOM 1508 O O . TRP A 1 198 ? 11.156 -25.047 -0.891 1 77.38 198 TRP A O 1
ATOM 1518 N N . TYR A 1 199 ? 12.594 -26.672 -1.463 1 79.19 199 TYR A N 1
ATOM 1519 C CA . TYR A 1 199 ? 13.773 -25.828 -1.325 1 79.19 199 TYR A CA 1
ATOM 1520 C C . TYR A 1 199 ? 14.797 -26.141 -2.406 1 79.19 199 TYR A C 1
ATOM 1522 O O . TYR A 1 199 ? 15.148 -27.297 -2.619 1 79.19 199 TYR A O 1
ATOM 1530 N N . PHE A 1 200 ? 15.18 -25.078 -3.15 1 75.06 200 PHE A N 1
ATOM 1531 C CA . PHE A 1 200 ? 16.312 -25.141 -4.07 1 75.06 200 PHE A CA 1
ATOM 1532 C C . PHE A 1 200 ? 17.5 -24.344 -3.525 1 75.06 200 PHE A C 1
ATOM 1534 O O . PHE A 1 200 ? 17.422 -23.125 -3.377 1 75.06 200 PHE A O 1
ATOM 1541 N N . PRO A 1 201 ? 18.516 -25 -3.115 1 74.06 201 PRO A N 1
ATOM 1542 C CA . PRO A 1 201 ? 19.703 -24.266 -2.676 1 74.06 201 PRO A CA 1
ATOM 1543 C C . PRO A 1 201 ? 20.359 -23.469 -3.801 1 74.06 201 PRO A C 1
ATOM 1545 O O . PRO A 1 201 ? 20.047 -23.688 -4.977 1 74.06 201 PRO A O 1
ATOM 1548 N N . PRO A 1 202 ? 21.219 -22.5 -3.367 1 73.06 202 PRO A N 1
ATOM 1549 C CA . PRO A 1 202 ? 21.875 -21.703 -4.402 1 73.06 202 PRO A CA 1
ATOM 1550 C C . PRO A 1 202 ? 22.797 -22.531 -5.293 1 73.06 202 PRO A C 1
ATOM 1552 O O . PRO A 1 202 ? 23.312 -23.562 -4.859 1 73.06 202 PRO A O 1
ATOM 1555 N N . MET B 1 1 ? -1.795 -43.812 -20.406 1 26.5 1 MET B N 1
ATOM 1556 C CA . MET B 1 1 ? -1.549 -42.375 -20.5 1 26.5 1 MET B CA 1
ATOM 1557 C C . MET B 1 1 ? -2.023 -41.656 -19.234 1 26.5 1 MET B C 1
ATOM 1559 O O . MET B 1 1 ? -3.227 -41.469 -19.047 1 26.5 1 MET B O 1
ATOM 1563 N N . HIS B 1 2 ? -1.438 -41.875 -18.094 1 27.17 2 HIS B N 1
ATOM 1564 C CA . HIS B 1 2 ? -1.871 -41.5 -16.75 1 27.17 2 HIS B CA 1
ATOM 1565 C C . HIS B 1 2 ? -1.95 -39.969 -16.609 1 27.17 2 HIS B C 1
ATOM 1567 O O . HIS B 1 2 ? -0.946 -39.281 -16.781 1 27.17 2 HIS B O 1
ATOM 1573 N N . PHE B 1 3 ? -3.053 -39.5 -17.016 1 29.95 3 PHE B N 1
ATOM 1574 C CA . PHE B 1 3 ? -3.389 -38.094 -16.953 1 29.95 3 PHE B CA 1
ATOM 1575 C C . PHE B 1 3 ? -3.078 -37.531 -15.57 1 29.95 3 PHE B C 1
ATOM 1577 O O . PHE B 1 3 ? -3.598 -38 -14.562 1 29.95 3 PHE B O 1
ATOM 1584 N N . ILE B 1 4 ? -1.879 -37.156 -15.359 1 33.38 4 ILE B N 1
ATOM 1585 C CA . ILE B 1 4 ? -1.559 -36.5 -14.094 1 33.38 4 ILE B CA 1
ATOM 1586 C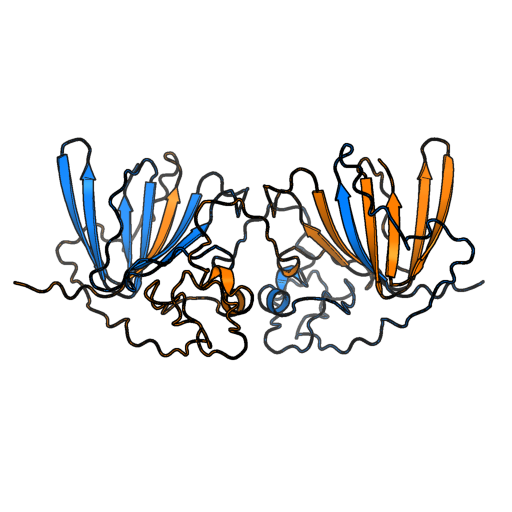 C . ILE B 1 4 ? -2.508 -35.344 -13.859 1 33.38 4 ILE B C 1
ATOM 1588 O O . ILE B 1 4 ? -2.598 -34.438 -14.695 1 33.38 4 ILE B O 1
ATOM 1592 N N . ASN B 1 5 ? -3.666 -35.656 -13.305 1 32.78 5 ASN B N 1
ATOM 1593 C CA . ASN B 1 5 ? -4.645 -34.656 -12.891 1 32.78 5 ASN B CA 1
ATOM 1594 C C . ASN B 1 5 ? -3.969 -33.438 -12.242 1 32.78 5 ASN B C 1
ATOM 1596 O O . ASN B 1 5 ? -3.447 -33.531 -11.125 1 32.78 5 ASN B O 1
ATOM 1600 N N . GLY B 1 6 ? -3.352 -32.688 -13.023 1 38.38 6 GLY B N 1
ATOM 1601 C CA . GLY B 1 6 ? -2.646 -31.516 -12.57 1 38.38 6 GLY B CA 1
ATOM 1602 C C . GLY B 1 6 ? -3.549 -30.516 -11.867 1 38.38 6 GLY B C 1
ATOM 1603 O O . GLY B 1 6 ? -4.664 -30.25 -12.32 1 38.38 6 GLY B O 1
ATOM 1604 N N . HIS B 1 7 ? -3.689 -30.531 -10.57 1 42.47 7 HIS B N 1
ATOM 1605 C CA . HIS B 1 7 ? -4.504 -29.547 -9.859 1 42.47 7 HIS B CA 1
ATOM 1606 C C . HIS B 1 7 ? -3.771 -28.219 -9.719 1 42.47 7 HIS B C 1
ATOM 1608 O O . HIS B 1 7 ? -2.539 -28.188 -9.719 1 42.47 7 HIS B O 1
ATOM 1614 N N . ALA B 1 8 ? -4.586 -27.203 -9.883 1 40.78 8 ALA B N 1
ATOM 1615 C CA . ALA B 1 8 ? -4.133 -25.812 -9.758 1 40.78 8 ALA B CA 1
ATOM 1616 C C . ALA B 1 8 ? -3.492 -25.562 -8.398 1 40.78 8 ALA B C 1
ATOM 1618 O O . ALA B 1 8 ? -3.916 -26.141 -7.391 1 40.78 8 ALA B O 1
ATOM 1619 N N . ILE B 1 9 ? -2.244 -25.031 -8.453 1 45.19 9 ILE B N 1
ATOM 1620 C CA . ILE B 1 9 ? -1.515 -24.734 -7.219 1 45.19 9 ILE B CA 1
ATOM 1621 C C . ILE B 1 9 ? -1.436 -23.234 -7.008 1 45.19 9 ILE B C 1
ATOM 1623 O O . ILE B 1 9 ? -1.425 -22.453 -7.973 1 45.19 9 ILE B O 1
ATOM 1627 N N . LEU B 1 10 ? -1.656 -22.734 -5.785 1 40.62 10 LEU B N 1
ATOM 1628 C CA . LEU B 1 10 ? -1.237 -21.406 -5.344 1 40.62 10 LEU B CA 1
ATOM 1629 C C . LEU B 1 10 ? -0.035 -21.5 -4.41 1 40.62 10 LEU B C 1
ATOM 1631 O O . LEU B 1 10 ? -0.01 -22.328 -3.504 1 40.62 10 LEU B O 1
ATOM 1635 N N . LEU B 1 11 ? 1.093 -20.875 -4.773 1 44.53 11 LEU B N 1
ATOM 1636 C CA . LEU B 1 11 ? 2.273 -20.938 -3.92 1 44.53 11 LEU B CA 1
ATOM 1637 C C . LEU B 1 11 ? 2.896 -19.562 -3.758 1 44.53 11 LEU B C 1
ATOM 1639 O O . LEU B 1 11 ? 2.713 -18.688 -4.609 1 44.53 11 LEU B O 1
ATOM 1643 N N . THR B 1 12 ? 3.494 -19.281 -2.553 1 46.94 12 THR B N 1
ATOM 1644 C CA . THR B 1 12 ? 4.398 -18.156 -2.346 1 46.94 12 THR B CA 1
ATOM 1645 C C . THR B 1 12 ? 5.852 -18.625 -2.326 1 46.94 12 THR B C 1
ATOM 1647 O O . THR B 1 12 ? 6.172 -19.641 -1.711 1 46.94 12 THR B O 1
ATOM 1650 N N . THR B 1 13 ? 6.707 -18.078 -3.135 1 57.53 13 THR B N 1
ATOM 1651 C CA . THR B 1 13 ? 8.133 -18.391 -3.215 1 57.53 13 THR B CA 1
ATOM 1652 C C . THR B 1 13 ? 8.969 -17.219 -2.713 1 57.53 13 THR B C 1
ATOM 1654 O O . THR B 1 13 ? 8.633 -16.062 -2.967 1 57.53 13 THR B O 1
ATOM 1657 N N . PHE B 1 14 ? 9.961 -17.516 -1.815 1 51.25 14 PHE B N 1
ATOM 1658 C CA . PHE B 1 14 ? 10.914 -16.531 -1.337 1 51.25 14 PHE B CA 1
ATOM 1659 C C . PHE B 1 14 ? 12.305 -16.797 -1.907 1 51.25 14 PHE B C 1
ATOM 1661 O O . PHE B 1 14 ? 12.75 -17.938 -1.955 1 51.25 14 PHE B O 1
ATOM 1668 N N . PHE B 1 15 ? 12.938 -15.859 -2.512 1 52.34 15 PHE B N 1
ATOM 1669 C CA . PHE B 1 15 ? 14.312 -15.898 -2.996 1 52.34 15 PHE B CA 1
ATOM 1670 C C . PHE B 1 15 ? 15.258 -15.219 -2.008 1 52.34 15 PHE B C 1
ATOM 1672 O O . PHE B 1 15 ? 15 -14.102 -1.561 1 52.34 15 PHE B O 1
ATOM 1679 N N . LEU B 1 16 ? 16.125 -15.938 -1.477 1 49.97 16 LEU B N 1
ATOM 1680 C CA . LEU B 1 16 ? 17.078 -15.438 -0.504 1 49.97 16 LEU B CA 1
ATOM 1681 C C . LEU B 1 16 ? 18.469 -15.328 -1.121 1 49.97 16 LEU B C 1
ATOM 1683 O O . LEU B 1 16 ? 18.828 -16.125 -1.993 1 49.97 16 LEU B O 1
ATOM 1687 N N . LYS B 1 17 ? 19.188 -14.25 -0.805 1 53.19 17 LYS B N 1
ATOM 1688 C CA . LYS B 1 17 ? 20.578 -14.164 -1.211 1 53.19 17 LYS B CA 1
ATOM 1689 C C . LYS B 1 17 ? 21.359 -15.406 -0.781 1 53.19 17 LYS B C 1
ATOM 1691 O O . LYS B 1 17 ? 21 -16.062 0.205 1 53.19 17 LYS B O 1
ATOM 1696 N N . GLN B 1 18 ? 22.344 -15.711 -1.607 1 50 18 GLN B N 1
ATOM 1697 C CA . GLN B 1 18 ? 23.156 -16.906 -1.487 1 50 18 GLN B CA 1
ATOM 1698 C C . GLN B 1 18 ? 23.609 -17.125 -0.046 1 50 18 GLN B C 1
ATOM 1700 O O . GLN B 1 18 ? 23.719 -18.266 0.415 1 50 18 GLN B O 1
ATOM 1705 N N . SER B 1 19 ? 23.781 -16.031 0.575 1 44.12 19 SER B N 1
ATOM 1706 C CA . SER B 1 19 ? 24.359 -16.219 1.899 1 44.12 19 SER B CA 1
ATOM 1707 C C . SER B 1 19 ? 23.297 -16.578 2.928 1 44.12 19 SER B C 1
ATOM 1709 O O . SER B 1 19 ? 23.625 -16.984 4.047 1 44.12 19 SER B O 1
ATOM 1711 N N . ILE B 1 20 ? 22.156 -16.281 2.531 1 40.75 20 ILE B N 1
ATOM 1712 C CA . ILE B 1 20 ? 21.094 -16.578 3.49 1 40.75 20 ILE B CA 1
ATOM 1713 C C . ILE B 1 20 ? 20.578 -18 3.266 1 40.75 20 ILE B C 1
ATOM 1715 O O . ILE B 1 20 ? 19.969 -18.281 2.242 1 40.75 20 ILE B O 1
ATOM 1719 N N . LEU B 1 21 ? 21.078 -18.938 3.99 1 45.62 21 LEU B N 1
ATOM 1720 C CA . LEU B 1 21 ? 20.594 -20.312 4.004 1 45.62 21 LEU B CA 1
ATOM 1721 C C . LEU B 1 21 ? 19.297 -20.422 4.82 1 45.62 21 LEU B C 1
ATOM 1723 O O . LEU B 1 21 ? 19.344 -20.719 6.016 1 45.62 21 LEU B O 1
ATOM 1727 N N . ALA B 1 22 ? 18.484 -19.453 4.652 1 46.12 22 ALA B N 1
ATOM 1728 C CA . ALA B 1 22 ? 17.344 -19.594 5.555 1 46.12 22 ALA B CA 1
ATOM 1729 C C . ALA B 1 22 ? 16.266 -20.516 4.969 1 46.12 22 ALA B C 1
ATOM 1731 O O . ALA B 1 22 ? 15.477 -20.094 4.129 1 46.12 22 ALA B O 1
ATOM 1732 N N . ALA B 1 23 ? 16.703 -21.781 4.699 1 48.09 23 ALA B N 1
ATOM 1733 C CA . ALA B 1 23 ? 15.625 -22.719 4.41 1 48.09 23 ALA B CA 1
ATOM 1734 C C . ALA B 1 23 ? 14.883 -23.109 5.684 1 48.09 23 ALA B C 1
ATOM 1736 O O . ALA B 1 23 ? 15.477 -23.156 6.766 1 48.09 23 ALA B O 1
ATOM 1737 N N . PRO B 1 24 ? 13.547 -22.922 5.762 1 46.88 24 PRO B N 1
ATOM 1738 C CA . PRO B 1 24 ? 12.883 -23.469 6.941 1 46.88 24 PRO B CA 1
ATOM 1739 C C . PRO B 1 24 ? 13.43 -24.844 7.336 1 46.88 24 PRO B C 1
ATOM 1741 O O . PRO B 1 24 ? 13.578 -25.719 6.484 1 46.88 24 PRO B O 1
ATOM 1744 N N . THR B 1 25 ? 14.398 -24.797 8.297 1 47.09 25 THR B N 1
ATOM 1745 C CA . THR B 1 25 ? 14.922 -26.047 8.859 1 47.09 25 THR B CA 1
ATOM 1746 C C . THR B 1 25 ? 14.25 -26.344 10.195 1 47.09 25 THR B C 1
ATOM 1748 O O . THR B 1 25 ? 13.711 -25.453 10.844 1 47.09 25 THR B O 1
ATOM 1751 N N . GLY B 1 26 ? 13.797 -27.734 10.336 1 46.69 26 GLY B N 1
ATOM 1752 C CA . GLY B 1 26 ? 13.406 -28.328 11.602 1 46.69 26 GLY B CA 1
ATOM 1753 C C . GLY B 1 26 ? 12.305 -29.375 11.453 1 46.69 26 GLY B C 1
ATOM 1754 O O . GLY B 1 26 ? 11.789 -29.578 10.352 1 46.69 26 GLY B O 1
ATOM 1755 N N . ASP B 1 27 ? 11.859 -30.016 12.523 1 43.91 27 ASP B N 1
ATOM 1756 C CA . ASP B 1 27 ? 10.727 -30.922 12.672 1 43.91 27 ASP B CA 1
ATOM 1757 C C . ASP B 1 27 ? 9.414 -30.234 12.32 1 43.91 27 ASP B C 1
ATOM 1759 O O . ASP B 1 27 ? 9.164 -29.109 12.773 1 43.91 27 ASP B O 1
ATOM 1763 N N . PRO B 1 28 ? 8.57 -30.844 11.336 1 46.62 28 PRO B N 1
ATOM 1764 C CA . PRO B 1 28 ? 8.273 -32.031 10.531 1 46.62 28 PRO B CA 1
ATOM 1765 C C . PRO B 1 28 ? 8.672 -31.859 9.07 1 46.62 28 PRO B C 1
ATOM 1767 O O . PRO B 1 28 ? 8.156 -32.562 8.203 1 46.62 28 PRO B O 1
ATOM 1770 N N . LEU B 1 29 ? 9.367 -30.938 8.867 1 52.16 29 LEU B N 1
ATOM 1771 C CA . LEU B 1 29 ? 9.719 -31.031 7.453 1 52.16 29 LEU B CA 1
ATOM 1772 C C . LEU B 1 29 ? 10.5 -32.312 7.168 1 52.16 29 LEU B C 1
ATOM 1774 O O . LEU B 1 29 ? 11.57 -32.531 7.738 1 52.16 29 LEU B O 1
ATOM 1778 N N . LEU B 1 30 ? 9.867 -33.25 6.891 1 53.88 30 LEU B N 1
ATOM 1779 C CA . LEU B 1 30 ? 10.328 -34.625 6.793 1 53.88 30 LEU B CA 1
ATOM 1780 C C . LEU B 1 30 ? 11.297 -34.812 5.629 1 53.88 30 LEU B C 1
ATOM 1782 O O . LEU B 1 30 ? 11.945 -35.844 5.504 1 53.88 30 LEU B O 1
ATOM 1786 N N . GLY B 1 31 ? 11.773 -33.594 5.078 1 58.38 31 GLY B N 1
ATOM 1787 C CA . GLY B 1 31 ? 12.602 -33.812 3.91 1 58.38 31 GLY B CA 1
ATOM 1788 C C . GLY B 1 31 ? 11.891 -34.594 2.82 1 58.38 31 GLY B C 1
ATOM 1789 O O . GLY B 1 31 ? 10.664 -34.75 2.865 1 58.38 31 GLY B O 1
ATOM 1790 N N . TYR B 1 32 ? 12.625 -35.031 1.736 1 61.72 32 TYR B N 1
ATOM 1791 C CA . TYR B 1 32 ? 12.047 -35.844 0.679 1 61.72 32 TYR B CA 1
ATOM 1792 C C . TYR B 1 32 ? 11.516 -37.156 1.241 1 61.72 32 TYR B C 1
ATOM 1794 O O . TYR B 1 32 ? 12.211 -37.844 2.002 1 61.72 32 TYR B O 1
ATOM 1802 N N . ASN B 1 33 ? 10.297 -37.281 1.322 1 62.47 33 ASN B N 1
ATOM 1803 C CA . ASN B 1 33 ? 9.672 -38.531 1.71 1 62.47 33 ASN B CA 1
ATOM 1804 C C . ASN B 1 33 ? 9 -39.219 0.522 1 62.47 33 ASN B C 1
ATOM 1806 O O . ASN B 1 33 ? 7.957 -38.75 0.051 1 62.47 33 ASN B O 1
ATOM 1810 N N . PRO B 1 34 ? 9.664 -40.25 0.081 1 61.44 34 PRO B N 1
ATOM 1811 C CA . PRO B 1 34 ? 9.102 -40.938 -1.087 1 61.44 34 PRO B CA 1
ATOM 1812 C C . PRO B 1 34 ? 7.695 -41.469 -0.838 1 61.44 34 PRO B C 1
ATOM 1814 O O . PRO B 1 34 ? 6.969 -41.781 -1.789 1 61.44 34 PRO B O 1
ATOM 1817 N N . SER B 1 35 ? 7.379 -41.531 0.457 1 62.81 35 SER B N 1
ATOM 1818 C CA . SER B 1 35 ? 6.051 -42.062 0.761 1 62.81 35 SER B CA 1
ATOM 1819 C C . SER B 1 35 ? 5.012 -40.938 0.792 1 62.81 35 SER B C 1
ATOM 1821 O O . SER B 1 35 ? 3.84 -41.188 1.094 1 62.81 35 SER B O 1
ATOM 1823 N N . ASN B 1 36 ? 5.543 -39.844 0.544 1 64.56 36 ASN B N 1
ATOM 1824 C CA . ASN B 1 36 ? 4.586 -38.719 0.542 1 64.56 36 ASN B CA 1
ATOM 1825 C C . ASN B 1 36 ? 3.566 -38.875 -0.584 1 64.56 36 ASN B C 1
ATOM 1827 O O . ASN B 1 36 ? 3.932 -39.156 -1.725 1 64.56 36 ASN B O 1
ATOM 1831 N N . VAL B 1 37 ? 2.326 -38.969 -0.236 1 69.5 37 VAL B N 1
ATOM 1832 C CA . VAL B 1 37 ? 1.254 -39.094 -1.218 1 69.5 37 VAL B CA 1
ATOM 1833 C C . VAL B 1 37 ? 0.764 -37.688 -1.63 1 69.5 37 VAL B C 1
ATOM 1835 O O . VAL B 1 37 ? 0.718 -36.781 -0.809 1 69.5 37 VAL B O 1
ATOM 1838 N N . VAL B 1 38 ? 0.607 -37.594 -2.928 1 73.5 38 VAL B N 1
ATOM 1839 C CA . VAL B 1 38 ? 0.042 -36.344 -3.469 1 73.5 38 VAL B CA 1
ATOM 1840 C C . VAL B 1 38 ? -1.465 -36.312 -3.225 1 73.5 38 VAL B C 1
ATOM 1842 O O . VAL B 1 38 ? -2.172 -37.281 -3.553 1 73.5 38 VAL B O 1
ATOM 1845 N N . ILE B 1 39 ? -1.877 -35.312 -2.441 1 74.5 39 ILE B N 1
ATOM 1846 C CA . ILE B 1 39 ? -3.305 -35.125 -2.213 1 74.5 39 ILE B CA 1
ATOM 1847 C C . ILE B 1 39 ? -3.889 -34.25 -3.324 1 74.5 39 ILE B C 1
ATOM 1849 O O . ILE B 1 39 ? -3.471 -33.094 -3.51 1 74.5 39 ILE B O 1
ATOM 1853 N N . ASN B 1 40 ? -4.773 -34.906 -4.07 1 69.19 40 ASN B N 1
ATOM 1854 C CA . ASN B 1 40 ? -5.449 -34.156 -5.125 1 69.19 40 ASN B CA 1
ATOM 1855 C C . ASN B 1 40 ? -6.617 -33.344 -4.574 1 69.19 40 ASN B C 1
ATOM 1857 O O . ASN B 1 40 ? -7.566 -33.906 -4.023 1 69.19 40 ASN B O 1
ATOM 1861 N N . GLN B 1 41 ? -6.398 -32.094 -4.473 1 76.88 41 GLN B N 1
ATOM 1862 C CA . GLN B 1 41 ? -7.445 -31.188 -4.027 1 76.88 41 GLN B CA 1
ATOM 1863 C C . GLN B 1 41 ? -8.062 -30.438 -5.207 1 76.88 41 GLN B C 1
ATOM 1865 O O . GLN B 1 41 ? -7.348 -30 -6.113 1 76.88 41 GLN B O 1
ATOM 1870 N N . ASN B 1 42 ? -9.367 -30.469 -5.203 1 77.38 42 ASN B N 1
ATOM 1871 C CA . ASN B 1 42 ? -10.039 -29.609 -6.18 1 77.38 42 ASN B CA 1
ATOM 1872 C C . ASN B 1 42 ? -9.984 -28.141 -5.785 1 77.38 42 ASN B C 1
ATOM 1874 O O . ASN B 1 42 ? -10.516 -27.75 -4.742 1 77.38 42 ASN B O 1
ATOM 1878 N N . THR B 1 43 ? -9.266 -27.359 -6.617 1 79.94 43 THR B N 1
ATOM 1879 C CA . THR B 1 43 ? -9.109 -25.953 -6.289 1 79.94 43 THR B CA 1
ATOM 1880 C C . THR B 1 43 ? -9.906 -25.078 -7.258 1 79.94 43 THR B C 1
ATOM 1882 O O . THR B 1 43 ? -9.781 -23.859 -7.242 1 79.94 43 THR B O 1
ATOM 1885 N N . ASP B 1 44 ? -10.742 -25.703 -8.055 1 77.12 44 ASP B N 1
ATOM 1886 C CA . ASP B 1 44 ? -11.43 -24.969 -9.117 1 77.12 44 ASP B CA 1
ATOM 1887 C C . ASP B 1 44 ? -12.789 -24.469 -8.641 1 77.12 44 ASP B C 1
ATOM 1889 O O . ASP B 1 44 ? -13.453 -23.703 -9.344 1 77.12 44 ASP B O 1
ATOM 1893 N N . ASN B 1 45 ? -13.102 -24.922 -7.539 1 83.38 45 ASN B N 1
ATOM 1894 C CA . ASN B 1 45 ? -14.406 -24.531 -7.035 1 83.38 45 ASN B CA 1
ATOM 1895 C C . ASN B 1 45 ? -14.367 -23.125 -6.418 1 83.38 45 ASN B C 1
ATOM 1897 O O . ASN B 1 45 ? -14.508 -22.984 -5.203 1 83.38 45 ASN B O 1
ATOM 1901 N N . VAL B 1 46 ? -14.102 -22.188 -7.199 1 87.69 46 VAL B N 1
ATOM 1902 C CA . VAL B 1 46 ? -14.062 -20.797 -6.773 1 87.69 46 VAL B CA 1
ATOM 1903 C C . VAL B 1 46 ? -15.25 -20.047 -7.367 1 87.69 46 VAL B C 1
ATOM 1905 O O . VAL B 1 46 ? -15.406 -19.984 -8.594 1 87.69 46 VAL B O 1
ATOM 1908 N N . ASP B 1 47 ? -16.094 -19.547 -6.496 1 93.69 47 ASP B N 1
ATOM 1909 C CA . ASP B 1 47 ? -17.203 -18.703 -6.945 1 93.69 47 ASP B CA 1
ATOM 1910 C C . ASP B 1 47 ? -16.75 -17.266 -7.156 1 93.69 47 ASP B C 1
ATOM 1912 O O . ASP B 1 47 ? -16.062 -16.688 -6.305 1 93.69 47 ASP B O 1
ATOM 1916 N N . TYR B 1 48 ? -17.031 -16.781 -8.352 1 95.38 48 TYR B N 1
ATOM 1917 C CA . TYR B 1 48 ? -16.656 -15.406 -8.648 1 95.38 48 TYR B CA 1
ATOM 1918 C C . TYR B 1 48 ? -17.562 -14.82 -9.734 1 95.38 48 TYR B C 1
ATOM 1920 O O . TYR B 1 48 ? -18.281 -15.555 -10.406 1 95.38 48 TYR B O 1
ATOM 1928 N N . GLU B 1 49 ? -17.594 -13.5 -9.766 1 96.44 49 GLU B N 1
ATOM 1929 C CA . GLU B 1 49 ? -18.203 -12.742 -10.844 1 96.44 49 GLU B CA 1
ATOM 1930 C C . GLU B 1 49 ? -17.172 -11.969 -11.648 1 96.44 49 GLU B C 1
ATOM 1932 O O . GLU B 1 49 ? -16.172 -11.508 -11.094 1 96.44 49 GLU B O 1
ATOM 1937 N N . LEU B 1 50 ? -17.453 -11.906 -12.938 1 96.19 50 LEU B N 1
ATOM 1938 C CA . LEU B 1 50 ? -16.578 -11.109 -13.789 1 96.19 50 LEU B CA 1
ATOM 1939 C C . LEU B 1 50 ? -17.141 -9.711 -14 1 96.19 50 LEU B C 1
ATOM 1941 O O . LEU B 1 50 ? -18.359 -9.547 -14.164 1 96.19 50 LEU B O 1
ATOM 1945 N N . ALA B 1 51 ? -16.312 -8.797 -13.953 1 96.69 51 ALA B N 1
ATOM 1946 C CA . ALA B 1 51 ? -16.719 -7.422 -14.234 1 96.69 51 ALA B CA 1
ATOM 1947 C C . ALA B 1 51 ? -17.078 -7.25 -15.703 1 96.69 51 ALA B C 1
ATOM 1949 O O . ALA B 1 51 ? -16.562 -7.969 -16.562 1 96.69 51 ALA B O 1
ATOM 1950 N N . PRO B 1 52 ? -18 -6.25 -15.977 1 95.06 52 PRO B N 1
ATOM 1951 C CA . PRO B 1 52 ? -18.234 -5.93 -17.391 1 95.06 52 PRO B CA 1
ATOM 1952 C C . PRO B 1 52 ? -16.938 -5.594 -18.125 1 95.06 52 PRO B C 1
ATOM 1954 O O . PRO B 1 52 ? -16.141 -4.785 -17.641 1 95.06 52 PRO B O 1
ATOM 1957 N N . GLY B 1 53 ? -16.672 -6.301 -19.234 1 93.62 53 GLY B N 1
ATOM 1958 C CA . GLY B 1 53 ? -15.5 -6.051 -20.047 1 93.62 53 GLY B CA 1
ATOM 1959 C C . GLY B 1 53 ? -14.328 -6.957 -19.688 1 93.62 53 GLY B C 1
ATOM 1960 O O . GLY B 1 53 ? -13.32 -6.977 -20.406 1 93.62 53 GLY B O 1
ATOM 1961 N N . GLN B 1 54 ? -14.438 -7.668 -18.703 1 94.88 54 GLN B N 1
ATOM 1962 C CA . GLN B 1 54 ? -13.305 -8.461 -18.219 1 94.88 54 GLN B CA 1
ATOM 1963 C C . GLN B 1 54 ? -13.031 -9.641 -19.156 1 94.88 54 GLN B C 1
ATOM 1965 O O . GLN B 1 54 ? -11.945 -10.219 -19.125 1 94.88 54 GLN B O 1
ATOM 1970 N N . THR B 1 55 ? -13.992 -10.023 -19.969 1 94.25 55 THR B N 1
ATOM 1971 C CA . THR B 1 55 ? -13.82 -11.141 -20.891 1 94.25 55 THR B CA 1
ATOM 1972 C C . THR B 1 55 ? -13.289 -10.648 -22.234 1 94.25 55 THR B C 1
ATOM 1974 O O . THR B 1 55 ? -12.961 -11.445 -23.109 1 94.25 55 THR B O 1
ATOM 1977 N N . ASP B 1 56 ? -13.312 -9.336 -22.391 1 92.81 56 ASP B N 1
ATOM 1978 C CA . ASP B 1 56 ? -12.75 -8.797 -23.641 1 92.81 56 ASP B CA 1
ATOM 1979 C C . ASP B 1 56 ? -11.281 -9.172 -23.781 1 92.81 56 ASP B C 1
ATOM 1981 O O . ASP B 1 56 ? -10.602 -9.438 -22.797 1 92.81 56 ASP B O 1
ATOM 1985 N N . PRO B 1 57 ? -10.867 -9.18 -25.094 1 89.81 57 PRO B N 1
ATOM 1986 C CA . PRO B 1 57 ? -9.438 -9.445 -25.266 1 89.81 57 PRO B CA 1
ATOM 1987 C C . PRO B 1 57 ? -8.555 -8.516 -24.438 1 89.81 57 PRO B C 1
ATOM 1989 O O . PRO B 1 57 ? -8.875 -7.332 -24.281 1 89.81 57 PRO B O 1
ATOM 1992 N N . ALA B 1 58 ? -7.492 -9.078 -23.922 1 84.31 58 ALA B N 1
ATOM 1993 C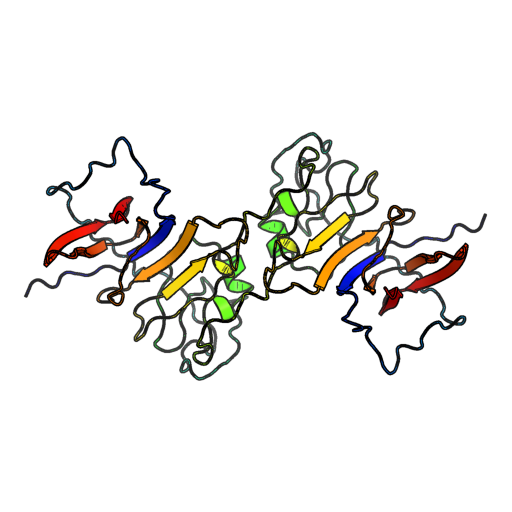 CA . ALA B 1 58 ? -6.617 -8.352 -23.016 1 84.31 58 ALA B CA 1
ATOM 1994 C C . ALA B 1 58 ? -6.055 -7.098 -23.672 1 84.31 58 ALA B C 1
ATOM 1996 O O . ALA B 1 58 ? -5.594 -6.184 -22.984 1 84.31 58 ALA B O 1
ATOM 1997 N N . THR B 1 59 ? -6.117 -7.059 -24.984 1 84.88 59 THR B N 1
ATOM 1998 C CA . THR B 1 59 ? -5.594 -5.902 -25.719 1 84.88 59 THR B CA 1
ATOM 1999 C C . THR B 1 59 ? -6.523 -4.703 -25.562 1 84.88 59 THR B C 1
ATOM 2001 O O . THR B 1 59 ? -6.121 -3.564 -25.812 1 84.88 59 THR B O 1
ATOM 2004 N N . VAL B 1 60 ? -7.824 -5.172 -25.188 1 80.94 60 VAL B N 1
ATOM 2005 C CA . VAL B 1 60 ? -8.766 -4.098 -24.875 1 80.94 60 VAL B CA 1
ATOM 2006 C C . VAL B 1 60 ? -8.477 -3.551 -23.484 1 80.94 60 VAL B C 1
ATOM 2008 O O . VAL B 1 60 ? -8.469 -4.305 -22.5 1 80.94 60 VAL B O 1
ATOM 2011 N N . GLY B 1 61 ? -7.922 -2.428 -23.297 1 82.69 61 GLY B N 1
ATOM 2012 C CA . GLY B 1 61 ? -7.504 -1.809 -22.047 1 82.69 61 GLY B CA 1
ATOM 2013 C C . GLY B 1 61 ? -8.625 -1.068 -21.344 1 82.69 61 GLY B C 1
ATOM 2014 O O . GLY B 1 61 ? -8.422 0.036 -20.828 1 82.69 61 GLY B O 1
ATOM 2015 N N . ALA B 1 62 ? -9.789 -1.827 -21.219 1 85.12 62 ALA B N 1
ATOM 2016 C CA . ALA B 1 62 ? -10.914 -1.174 -20.562 1 85.12 62 ALA B CA 1
ATOM 2017 C C . ALA B 1 62 ? -10.734 -1.149 -19.062 1 85.12 62 ALA B C 1
ATOM 2019 O O . ALA B 1 62 ? -10.125 -2.057 -18.484 1 85.12 62 ALA B O 1
ATOM 2020 N N . TYR B 1 63 ? -11.211 -0.054 -18.516 1 90.94 63 TYR B N 1
ATOM 2021 C CA . TYR B 1 63 ? -11.219 0.001 -17.062 1 90.94 63 TYR B CA 1
ATOM 2022 C C . TYR B 1 63 ? -12.188 -1.022 -16.484 1 90.94 63 TYR B C 1
ATOM 2024 O O . TYR B 1 63 ? -13.336 -1.117 -16.922 1 90.94 63 TYR B O 1
ATOM 2032 N N . LEU B 1 64 ? -11.742 -1.836 -15.523 1 95.25 64 LEU B N 1
ATOM 2033 C CA . LEU B 1 64 ? -12.57 -2.812 -14.82 1 95.25 64 LEU B CA 1
ATOM 2034 C C . LEU B 1 64 ? -12.953 -2.309 -13.438 1 95.25 64 LEU B C 1
ATOM 2036 O O . LEU B 1 64 ? -12.086 -2.109 -12.586 1 95.25 64 LEU B O 1
ATOM 2040 N N . ASP B 1 65 ? -14.227 -2.066 -13.227 1 96.5 65 ASP B N 1
ATOM 2041 C CA . ASP B 1 65 ? -14.711 -1.642 -11.922 1 96.5 65 ASP B CA 1
ATOM 2042 C C . ASP B 1 65 ? -15.07 -2.844 -11.047 1 96.5 65 ASP B C 1
ATOM 2044 O O . ASP B 1 65 ? -16.109 -3.477 -11.25 1 96.5 65 ASP B O 1
ATOM 2048 N N . PHE B 1 66 ? -14.281 -3.109 -10.008 1 97.06 66 PHE B N 1
ATOM 2049 C CA . PHE B 1 66 ? -14.469 -4.289 -9.172 1 97.06 66 PHE B CA 1
ATOM 2050 C C . PHE B 1 66 ? -15.25 -3.945 -7.91 1 97.06 66 PHE B C 1
ATOM 2052 O O . PHE B 1 66 ? -15.484 -4.809 -7.062 1 97.06 66 PHE B O 1
ATOM 2059 N N . SER B 1 67 ? -15.68 -2.723 -7.75 1 95 67 SER B N 1
ATOM 2060 C CA . SER B 1 67 ? -16.297 -2.27 -6.508 1 95 67 SER B CA 1
ATOM 2061 C C . SER B 1 67 ? -17.594 -3.018 -6.238 1 95 67 SER B C 1
ATOM 2063 O O . SER B 1 67 ? -18.016 -3.139 -5.086 1 95 67 SER B O 1
ATOM 2065 N N . LYS B 1 68 ? -18.234 -3.59 -7.234 1 95.25 68 LYS B N 1
ATOM 2066 C CA . LYS B 1 68 ? -19.5 -4.305 -7.051 1 95.25 68 LYS B CA 1
ATOM 2067 C C . LYS B 1 68 ? -19.375 -5.754 -7.508 1 95.25 68 LYS B C 1
ATOM 2069 O O . LYS B 1 68 ? -20.391 -6.434 -7.707 1 95.25 68 LYS B O 1
ATOM 2074 N N . ILE B 1 69 ? -18.203 -6.133 -7.75 1 96.44 69 ILE B N 1
ATOM 2075 C CA . ILE B 1 69 ? -17.953 -7.48 -8.258 1 96.44 69 ILE B CA 1
ATOM 2076 C C . ILE B 1 69 ? -17.641 -8.414 -7.09 1 96.44 69 ILE B C 1
ATOM 2078 O O . ILE B 1 69 ? -16.781 -8.109 -6.258 1 96.44 69 ILE B O 1
ATOM 2082 N N . GLU B 1 70 ? -18.312 -9.445 -7.004 1 95.44 70 GLU B N 1
ATOM 2083 C CA . GLU B 1 70 ? -18.031 -10.438 -5.969 1 95.44 70 GLU B CA 1
ATOM 2084 C C . GLU B 1 70 ? -16.766 -11.227 -6.285 1 95.44 70 GLU B C 1
ATOM 2086 O O . GLU B 1 70 ? -16.656 -11.82 -7.355 1 95.44 70 GLU B O 1
ATOM 2091 N N . ASN B 1 71 ? -15.852 -11.227 -5.422 1 95.5 71 ASN B N 1
ATOM 2092 C CA . ASN B 1 71 ? -14.648 -12.039 -5.496 1 95.5 71 ASN B CA 1
ATOM 2093 C C . ASN B 1 71 ? -13.898 -11.82 -6.809 1 95.5 71 ASN B C 1
ATOM 2095 O O . ASN B 1 71 ? -13.734 -12.75 -7.598 1 95.5 71 ASN B O 1
ATOM 2099 N N . PRO B 1 72 ? -13.445 -10.609 -7.043 1 97.06 72 PRO B N 1
ATOM 2100 C CA . PRO B 1 72 ? -12.719 -10.344 -8.289 1 97.06 72 PRO B CA 1
ATOM 2101 C C . PRO B 1 72 ? -11.516 -11.273 -8.484 1 97.06 72 PRO B C 1
ATOM 2103 O O . PRO B 1 72 ? -10.836 -11.609 -7.516 1 97.06 72 PRO B O 1
ATOM 2106 N N . GLN B 1 73 ? -11.305 -11.711 -9.75 1 96.38 73 GLN B N 1
ATOM 2107 C CA . GLN B 1 73 ? -10.25 -12.664 -10.07 1 96.38 73 GLN B CA 1
ATOM 2108 C C . GLN B 1 73 ? -9.234 -12.055 -11.031 1 96.38 73 GLN B C 1
ATOM 2110 O O . GLN B 1 73 ? -9.57 -11.195 -11.836 1 96.38 73 GLN B O 1
ATOM 2115 N N . PRO B 1 74 ? -7.984 -12.453 -10.961 1 96.25 74 PRO B N 1
ATOM 2116 C CA . PRO B 1 74 ? -6.938 -11.961 -11.859 1 96.25 74 PRO B CA 1
ATOM 2117 C C . PRO B 1 74 ? -7.027 -12.562 -13.258 1 96.25 74 PRO B C 1
ATOM 2119 O O . PRO B 1 74 ? -6.148 -13.328 -13.664 1 96.25 74 PRO B O 1
ATOM 2122 N N . MET B 1 75 ? -8.039 -12.156 -13.93 1 95.62 75 MET B N 1
ATOM 2123 C CA . MET B 1 75 ? -8.312 -12.641 -15.273 1 95.62 75 MET B CA 1
ATOM 2124 C C . MET B 1 75 ? -8.656 -11.484 -16.219 1 95.62 75 MET B C 1
ATOM 2126 O O . MET B 1 75 ? -9.266 -10.5 -15.789 1 95.62 75 MET B O 1
ATOM 2130 N N . ARG B 1 76 ? -8.266 -11.641 -17.344 1 95.19 76 ARG B N 1
ATOM 2131 C CA . ARG B 1 76 ? -8.656 -10.75 -18.438 1 95.19 76 ARG B CA 1
ATOM 2132 C C . ARG B 1 76 ? -8.633 -11.477 -19.781 1 95.19 76 ARG B C 1
ATOM 2134 O O . ARG B 1 76 ? -7.59 -11.984 -20.188 1 95.19 76 ARG B O 1
ATOM 2141 N N . GLY B 1 77 ? -9.852 -11.461 -20.453 1 94.31 77 GLY B N 1
ATOM 2142 C CA . GLY B 1 77 ? -9.922 -12.281 -21.656 1 94.31 77 GLY B CA 1
ATOM 2143 C C . GLY B 1 77 ? -9.562 -13.734 -21.406 1 94.31 77 GLY B C 1
ATOM 2144 O O . GLY B 1 77 ? -10.117 -14.375 -20.516 1 94.31 77 GLY B O 1
ATOM 2145 N N . SER B 1 78 ? -8.555 -14.219 -22.219 1 94.44 78 SER B N 1
ATOM 2146 C CA . SER B 1 78 ? -8.148 -15.617 -22.078 1 94.44 78 SER B CA 1
ATOM 2147 C C . SER B 1 78 ? -6.953 -15.758 -21.156 1 94.44 78 SER B C 1
ATOM 2149 O O . SER B 1 78 ? -6.344 -16.828 -21.078 1 94.44 78 SER B O 1
ATOM 2151 N N . LYS B 1 79 ? -6.637 -14.703 -20.422 1 94.31 79 LYS B N 1
ATOM 2152 C CA . LYS B 1 79 ? -5.445 -14.742 -19.578 1 94.31 79 LYS B CA 1
ATOM 2153 C C . LYS B 1 79 ? -5.82 -14.844 -18.109 1 94.31 79 LYS B C 1
ATOM 2155 O O . LYS B 1 79 ? -6.938 -14.5 -17.719 1 94.31 79 LYS B O 1
ATOM 2160 N N . GLY B 1 80 ? -4.812 -15.359 -17.344 1 94.56 80 GLY B N 1
ATOM 2161 C CA . GLY B 1 80 ? -4.984 -15.375 -15.898 1 94.56 80 GLY B CA 1
ATOM 2162 C C . GLY B 1 80 ? -5.543 -16.688 -15.375 1 94.56 80 GLY B C 1
ATOM 2163 O O . GLY B 1 80 ? -5.27 -17.75 -15.945 1 94.56 80 GLY B O 1
ATOM 2164 N N . GLY B 1 81 ? -6.145 -16.578 -14.203 1 93.81 81 GLY B N 1
ATOM 2165 C CA . GLY B 1 81 ? -6.715 -17.719 -13.5 1 93.81 81 GLY B CA 1
ATOM 2166 C C . GLY B 1 81 ? -7.359 -17.328 -12.18 1 93.81 81 GLY B C 1
ATOM 2167 O O . GLY B 1 81 ? -7.375 -16.156 -11.805 1 93.81 81 GLY B O 1
ATOM 2168 N N . THR B 1 82 ? -7.867 -18.344 -11.547 1 93 82 THR B N 1
ATOM 2169 C CA . THR B 1 82 ? -8.57 -18.078 -10.289 1 93 82 THR B CA 1
ATOM 2170 C C . THR B 1 82 ? -7.578 -17.891 -9.148 1 93 82 THR B C 1
ATOM 2172 O O . THR B 1 82 ? -6.449 -18.391 -9.211 1 93 82 THR B O 1
ATOM 2175 N N . ASP B 1 83 ? -7.98 -17.156 -8.234 1 92.31 83 ASP B N 1
ATOM 2176 C CA . ASP B 1 83 ? -7.258 -17 -6.977 1 92.31 83 ASP B CA 1
ATOM 2177 C C . ASP B 1 83 ? -8.094 -17.484 -5.801 1 92.31 83 ASP B C 1
ATOM 2179 O O . ASP B 1 83 ? -8.984 -16.781 -5.324 1 92.31 83 ASP B O 1
ATOM 2183 N N . PRO B 1 84 ? -7.844 -18.641 -5.328 1 86.75 84 PRO B N 1
ATOM 2184 C CA . PRO B 1 84 ? -8.625 -19.172 -4.215 1 86.75 84 PRO B CA 1
ATOM 2185 C C . PRO B 1 84 ? -8.227 -18.578 -2.869 1 86.75 84 PRO B C 1
ATOM 2187 O O . PRO B 1 84 ? -8.922 -18.766 -1.87 1 86.75 84 PRO B O 1
ATOM 2190 N N . GLY B 1 85 ? -7.137 -17.812 -2.85 1 83.12 85 GLY B N 1
ATOM 2191 C CA . GLY B 1 85 ? -6.676 -17.219 -1.603 1 83.12 85 GLY B CA 1
ATOM 2192 C C . GLY B 1 85 ? -5.676 -18.094 -0.865 1 83.12 85 GLY B C 1
ATOM 2193 O O . GLY B 1 85 ? -5.25 -19.125 -1.375 1 83.12 85 GLY B O 1
ATOM 2194 N N . PRO B 1 86 ? -5.219 -17.766 0.263 1 83.88 86 PRO B N 1
ATOM 2195 C CA . PRO B 1 86 ? -5.676 -16.562 0.98 1 83.88 86 PRO B CA 1
ATOM 2196 C C . PRO B 1 86 ? -5.27 -15.266 0.283 1 83.88 86 PRO B C 1
ATOM 2198 O O . PRO B 1 86 ? -4.285 -15.242 -0.458 1 83.88 86 PRO B O 1
ATOM 2201 N N . ARG B 1 87 ? -6.141 -14.18 0.369 1 88.06 87 ARG B N 1
ATOM 2202 C CA . ARG B 1 87 ? -5.879 -12.859 -0.196 1 88.06 87 ARG B CA 1
ATOM 2203 C C . ARG B 1 87 ? -6.676 -11.781 0.533 1 88.06 87 ARG B C 1
ATOM 2205 O O . ARG B 1 87 ? -7.637 -12.086 1.243 1 88.06 87 ARG B O 1
ATOM 2212 N N . THR B 1 88 ? -6.211 -10.555 0.442 1 93 88 THR B N 1
ATOM 2213 C CA . THR B 1 88 ? -6.961 -9.391 0.9 1 93 88 THR B CA 1
ATOM 2214 C C . THR B 1 88 ? -7.621 -8.68 -0.275 1 93 88 THR B C 1
ATOM 2216 O O . THR B 1 88 ? -7.016 -7.812 -0.906 1 93 88 THR B O 1
ATOM 2219 N N . SER B 1 89 ? -8.859 -8.93 -0.485 1 93.38 89 SER B N 1
ATOM 2220 C CA . SER B 1 89 ? -9.555 -8.547 -1.707 1 93.38 89 SER B CA 1
ATOM 2221 C C . SER B 1 89 ? -9.695 -7.027 -1.809 1 93.38 89 SER B C 1
ATOM 2223 O O . SER B 1 89 ? -9.805 -6.48 -2.908 1 93.38 89 SER B O 1
ATOM 2225 N N . ALA B 1 90 ? -9.672 -6.398 -0.667 1 95.12 90 ALA B N 1
ATOM 2226 C CA . ALA B 1 90 ? -9.812 -4.945 -0.68 1 95.12 90 ALA B CA 1
ATOM 2227 C C . ALA B 1 90 ? -8.719 -4.297 -1.522 1 95.12 90 ALA B C 1
ATOM 2229 O O . ALA B 1 90 ? -8.969 -3.322 -2.232 1 95.12 90 ALA B O 1
ATOM 2230 N N . TYR B 1 91 ? -7.496 -4.793 -1.455 1 96.19 91 TYR B N 1
ATOM 2231 C CA . TYR B 1 91 ? -6.414 -4.254 -2.271 1 96.19 91 TYR B CA 1
ATOM 2232 C C . TYR B 1 91 ? -6.688 -4.48 -3.754 1 96.19 91 TYR B C 1
ATOM 2234 O O . TYR B 1 91 ? -6.414 -3.607 -4.582 1 96.19 91 TYR B O 1
ATOM 2242 N N . ASP B 1 92 ? -7.266 -5.633 -4.031 1 96 92 ASP B N 1
ATOM 2243 C CA . ASP B 1 92 ? -7.586 -5.957 -5.418 1 96 92 ASP B CA 1
ATOM 2244 C C . ASP B 1 92 ? -8.656 -5.016 -5.969 1 96 92 ASP B C 1
ATOM 2246 O O . ASP B 1 92 ? -8.547 -4.547 -7.105 1 96 92 ASP B O 1
ATOM 2250 N N . ILE B 1 93 ? -9.648 -4.781 -5.145 1 96.56 93 ILE B N 1
ATOM 2251 C CA . ILE B 1 93 ? -10.781 -3.947 -5.547 1 96.56 93 ILE B CA 1
ATOM 2252 C C . ILE B 1 93 ? -10.305 -2.514 -5.777 1 96.56 93 ILE B C 1
ATOM 2254 O O . ILE B 1 93 ? -10.719 -1.863 -6.742 1 96.56 93 ILE B O 1
ATOM 2258 N N . LEU B 1 94 ? -9.383 -2.066 -4.953 1 95.94 94 LEU B N 1
ATOM 2259 C CA . LEU B 1 94 ? -8.891 -0.694 -5.02 1 95.94 94 LEU B CA 1
ATOM 2260 C C . LEU B 1 94 ? -7.902 -0.523 -6.168 1 95.94 94 LEU B C 1
ATOM 2262 O O . LEU B 1 94 ? -7.625 0.602 -6.59 1 95.94 94 LEU B O 1
ATOM 2266 N N . ASN B 1 95 ? -7.348 -1.641 -6.641 1 95.38 95 ASN B N 1
ATOM 2267 C CA . ASN B 1 95 ? -6.316 -1.59 -7.672 1 95.38 95 ASN B CA 1
ATOM 2268 C C . ASN B 1 95 ? -6.609 -2.568 -8.805 1 95.38 95 ASN B C 1
ATOM 2270 O O . ASN B 1 95 ? -5.84 -3.504 -9.039 1 95.38 95 ASN B O 1
ATOM 2274 N N . PRO B 1 96 ? -7.613 -2.275 -9.555 1 95.75 96 PRO B N 1
ATOM 2275 C CA . PRO B 1 96 ? -8.094 -3.256 -10.531 1 95.75 96 PRO B CA 1
ATOM 2276 C C . PRO B 1 96 ? -7.086 -3.533 -11.641 1 95.75 96 PRO B C 1
ATOM 2278 O O . PRO B 1 96 ? -6.984 -4.664 -12.125 1 95.75 96 PRO B O 1
ATOM 2281 N N . ASP B 1 97 ? -6.277 -2.51 -12.016 1 93.31 97 ASP B N 1
ATOM 2282 C CA . ASP B 1 97 ? -5.312 -2.701 -13.094 1 93.31 97 ASP B CA 1
ATOM 2283 C C . ASP B 1 97 ? -4.094 -3.484 -12.602 1 93.31 97 ASP B C 1
ATOM 2285 O O . ASP B 1 97 ? -3.287 -3.955 -13.406 1 93.31 97 ASP B O 1
ATOM 2289 N N . LYS B 1 98 ? -3.961 -3.561 -11.328 1 94 98 LYS B N 1
ATOM 2290 C CA . LYS B 1 98 ? -2.912 -4.426 -10.797 1 94 98 LYS B CA 1
ATOM 2291 C C . LYS B 1 98 ? -3.359 -5.887 -10.781 1 94 98 LYS B C 1
ATOM 2293 O O . LYS B 1 98 ? -2.555 -6.789 -11.031 1 94 98 LYS B O 1
ATOM 2298 N N . LEU B 1 99 ? -4.598 -6.082 -10.477 1 96.31 99 LEU B N 1
ATOM 2299 C CA . LEU B 1 99 ? -5.145 -7.43 -10.391 1 96.31 99 LEU B CA 1
ATOM 2300 C C . LEU B 1 99 ? -5.336 -8.031 -11.781 1 96.31 99 LEU B C 1
ATOM 2302 O O . LEU B 1 99 ? -4.941 -9.172 -12.023 1 96.31 99 LEU B O 1
ATOM 2306 N N . ALA B 1 100 ? -5.98 -7.289 -12.641 1 95.75 100 ALA B N 1
ATOM 2307 C CA . ALA B 1 100 ? -6.27 -7.707 -14.008 1 95.75 100 ALA B CA 1
ATOM 2308 C C . ALA B 1 100 ? -5.797 -6.66 -15.016 1 95.75 100 ALA B C 1
ATOM 2310 O O . ALA B 1 100 ? -6.613 -5.969 -15.633 1 95.75 100 ALA B O 1
ATOM 2311 N N . PRO B 1 101 ? -4.547 -6.652 -15.234 1 93.5 101 PRO B N 1
ATOM 2312 C CA . PRO B 1 101 ? -3.99 -5.586 -16.062 1 93.5 101 PRO B CA 1
ATOM 2313 C C . PRO B 1 101 ? -4.363 -5.734 -17.547 1 93.5 101 PRO B C 1
ATOM 2315 O O . PRO B 1 101 ? -4.582 -6.848 -18.016 1 93.5 101 PRO B O 1
ATOM 2318 N N . PRO B 1 102 ? -4.445 -4.559 -18.203 1 89.62 102 PRO B N 1
ATOM 2319 C CA . PRO B 1 102 ? -4.574 -4.68 -19.656 1 89.62 102 PRO B CA 1
ATOM 2320 C C . PRO B 1 102 ? -3.375 -5.363 -20.297 1 89.62 102 PRO B C 1
ATOM 2322 O O . PRO B 1 102 ? -2.271 -5.336 -19.75 1 89.62 102 PRO B O 1
ATOM 2325 N N . GLY B 1 103 ? -3.574 -5.988 -21.391 1 82.31 103 GLY B N 1
ATOM 2326 C CA . GLY B 1 103 ? -2.541 -6.75 -22.078 1 82.31 103 GLY B CA 1
ATOM 2327 C C . GLY B 1 103 ? -1.399 -5.883 -22.578 1 82.31 103 GLY B C 1
ATOM 2328 O O . GLY B 1 103 ? -0.308 -6.387 -22.859 1 82.31 103 GLY B O 1
ATOM 2329 N N . THR B 1 104 ? -1.668 -4.562 -22.688 1 80 104 THR B N 1
ATOM 2330 C CA . THR B 1 104 ? -0.639 -3.66 -23.188 1 80 104 THR B CA 1
ATOM 2331 C C . THR B 1 104 ? 0.381 -3.342 -22.094 1 80 104 THR B C 1
ATOM 2333 O O . THR B 1 104 ? 1.443 -2.783 -22.375 1 80 104 THR B O 1
ATOM 2336 N N . ASP B 1 105 ? -0.048 -3.637 -20.922 1 75.31 105 ASP B N 1
ATOM 2337 C CA . ASP B 1 105 ? 0.879 -3.434 -19.812 1 75.31 105 ASP B CA 1
ATOM 2338 C C . ASP B 1 105 ? 1.979 -4.492 -19.812 1 75.31 105 ASP B C 1
ATOM 2340 O O . ASP B 1 105 ? 1.785 -5.598 -19.297 1 75.31 105 ASP B O 1
ATOM 2344 N N . HIS B 1 106 ? 2.887 -4.285 -20.688 1 74.06 106 HIS B N 1
ATOM 2345 C CA . HIS B 1 106 ? 4 -5.223 -20.766 1 74.06 106 HIS B CA 1
ATOM 2346 C C . HIS B 1 106 ? 5.316 -4.547 -20.391 1 74.06 106 HIS B C 1
ATOM 2348 O O . HIS B 1 106 ? 5.461 -3.332 -20.547 1 74.06 106 HIS B O 1
ATOM 2354 N N . GLY B 1 107 ? 6.141 -5.23 -19.719 1 72 107 GLY B N 1
ATOM 2355 C CA . GLY B 1 107 ? 7.434 -4.715 -19.312 1 72 107 GLY B CA 1
ATOM 2356 C C . GLY B 1 107 ? 7.527 -4.453 -17.812 1 72 107 GLY B C 1
ATOM 2357 O O . GLY B 1 107 ? 6.633 -4.84 -17.062 1 72 107 GLY B O 1
ATOM 2358 N N . SER B 1 108 ? 8.719 -4.039 -17.469 1 73.25 108 SER B N 1
ATOM 2359 C CA . SER B 1 108 ? 8.984 -3.77 -16.062 1 73.25 108 SER B CA 1
ATOM 2360 C C . SER B 1 108 ? 9.102 -2.271 -15.797 1 73.25 108 SER B C 1
ATOM 2362 O O . SER B 1 108 ? 9.844 -1.571 -16.484 1 73.25 108 SER B O 1
ATOM 2364 N N . VAL B 1 109 ? 8.055 -1.71 -15.211 1 78.62 109 VAL B N 1
ATOM 2365 C CA . VAL B 1 109 ? 8.133 -0.317 -14.781 1 78.62 109 VAL B CA 1
ATOM 2366 C C . VAL B 1 109 ? 8.359 -0.253 -13.273 1 78.62 109 VAL B C 1
ATOM 2368 O O . VAL B 1 109 ? 7.84 -1.083 -12.523 1 78.62 109 VAL B O 1
ATOM 2371 N N . SER B 1 110 ? 9.219 0.644 -12.938 1 86.94 110 SER B N 1
ATOM 2372 C CA . SER B 1 110 ? 9.469 0.824 -11.516 1 86.94 110 SER B CA 1
ATOM 2373 C C . SER B 1 110 ? 8.188 1.182 -10.766 1 86.94 110 SER B C 1
ATOM 2375 O O . SER B 1 110 ? 7.305 1.842 -11.32 1 86.94 110 SER B O 1
ATOM 2377 N N . ASN B 1 111 ? 8.133 0.74 -9.602 1 89.06 111 ASN B N 1
ATOM 2378 C CA . ASN B 1 111 ? 6.977 1.072 -8.781 1 89.06 111 ASN B CA 1
ATOM 2379 C C . ASN B 1 111 ? 6.867 2.576 -8.547 1 89.06 111 ASN B C 1
ATOM 2381 O O . ASN B 1 111 ? 7.82 3.211 -8.094 1 89.06 111 ASN B O 1
ATOM 2385 N N . ALA B 1 112 ? 5.715 3.129 -8.836 1 88.69 112 ALA B N 1
ATOM 2386 C CA . ALA B 1 112 ? 5.492 4.562 -8.656 1 88.69 112 ALA B CA 1
ATOM 2387 C C . ALA B 1 112 ? 4.273 4.816 -7.773 1 88.69 112 ALA B C 1
ATOM 2389 O O . ALA B 1 112 ? 3.721 5.918 -7.773 1 88.69 112 ALA B O 1
ATOM 2390 N N . GLN B 1 113 ? 3.904 3.781 -7.117 1 91.12 113 GLN B N 1
ATOM 2391 C CA . GLN B 1 113 ? 2.676 3.906 -6.34 1 91.12 113 GLN B CA 1
ATOM 2392 C C . GLN B 1 113 ? 2.922 3.584 -4.867 1 91.12 113 GLN B C 1
ATOM 2394 O O . GLN B 1 113 ? 3.635 2.631 -4.547 1 91.12 113 GLN B O 1
ATOM 2399 N N . TRP B 1 114 ? 2.385 4.391 -3.982 1 93.69 114 TRP B N 1
ATOM 2400 C CA . TRP B 1 114 ? 2.314 4.145 -2.547 1 93.69 114 TRP B CA 1
ATOM 2401 C C . TRP B 1 114 ? 1.101 4.836 -1.935 1 93.69 114 TRP B C 1
ATOM 2403 O O . TRP B 1 114 ? 1.044 6.066 -1.879 1 93.69 114 TRP B O 1
ATOM 2413 N N . PRO B 1 115 ? 0.146 4.062 -1.483 1 93.69 115 PRO B N 1
ATOM 2414 C CA . PRO B 1 115 ? -0.958 4.711 -0.773 1 93.69 115 PRO B CA 1
ATOM 2415 C C . PRO B 1 115 ? -0.528 5.312 0.563 1 93.69 115 PRO B C 1
ATOM 2417 O O . PRO B 1 115 ? 0.028 4.609 1.41 1 93.69 115 PRO B O 1
ATOM 2420 N N . LEU B 1 116 ? -0.832 6.547 0.825 1 93.12 116 LEU B N 1
ATOM 2421 C CA . LEU B 1 116 ? -0.421 7.207 2.059 1 93.12 116 LEU B CA 1
ATOM 2422 C C . LEU B 1 116 ? -1.086 6.559 3.27 1 93.12 116 LEU B C 1
ATOM 2424 O O . LEU B 1 116 ? -0.612 6.707 4.398 1 93.12 116 LEU B O 1
ATOM 2428 N N . GLY B 1 117 ? -2.201 5.824 3.016 1 93.75 117 GLY B N 1
ATOM 2429 C CA . GLY B 1 117 ? -2.828 5.07 4.09 1 93.75 117 GLY B CA 1
ATOM 2430 C C . GLY B 1 117 ? -1.933 3.984 4.656 1 93.75 117 GLY B C 1
ATOM 2431 O O . GLY B 1 117 ? -2.201 3.451 5.734 1 93.75 117 GLY B O 1
ATOM 2432 N N . LEU B 1 118 ? -0.889 3.682 3.947 1 95.31 118 LEU B N 1
ATOM 2433 C CA . LEU B 1 118 ? 0.061 2.682 4.422 1 95.31 118 LEU B CA 1
ATOM 2434 C C . LEU B 1 118 ? 1.215 3.338 5.172 1 95.31 118 LEU B C 1
ATOM 2436 O O . LEU B 1 118 ? 2.051 2.648 5.762 1 95.31 118 LEU B O 1
ATOM 2440 N N . SER B 1 119 ? 1.308 4.668 5.172 1 93.5 119 SER B N 1
ATOM 2441 C CA . SER B 1 119 ? 2.34 5.379 5.918 1 93.5 119 SER B CA 1
ATOM 2442 C C . SER B 1 119 ? 1.936 5.57 7.379 1 93.5 119 SER B C 1
ATOM 2444 O O . SER B 1 119 ? 0.771 5.848 7.676 1 93.5 119 SER B O 1
ATOM 2446 N N . HIS B 1 120 ? 2.873 5.441 8.141 1 93.19 120 HIS B N 1
ATOM 2447 C CA . HIS B 1 120 ? 2.672 5.656 9.57 1 93.19 120 HIS B CA 1
ATOM 2448 C C . HIS B 1 120 ? 2.215 7.082 9.859 1 93.19 120 HIS B C 1
ATOM 2450 O O . HIS B 1 120 ? 2.852 8.047 9.414 1 93.19 120 HIS B O 1
ATOM 2456 N N . ALA B 1 121 ? 1.129 7.191 10.617 1 92.88 121 ALA B N 1
ATOM 2457 C CA . ALA B 1 121 ? 0.679 8.516 11.039 1 92.88 121 ALA B CA 1
ATOM 2458 C C . ALA B 1 121 ? 1.411 8.961 12.305 1 92.88 121 ALA B C 1
ATOM 2460 O O . ALA B 1 121 ? 1.407 8.258 13.312 1 92.88 121 ALA B O 1
ATOM 2461 N N . LYS B 1 122 ? 2.07 10.055 12.203 1 91.88 122 LYS B N 1
ATOM 2462 C CA . LYS B 1 122 ? 2.576 10.719 13.398 1 91.88 122 LYS B CA 1
ATOM 2463 C C . LYS B 1 122 ? 1.498 11.578 14.047 1 91.88 122 LYS B C 1
ATOM 2465 O O . LYS B 1 122 ? 1.07 12.586 13.477 1 91.88 122 LYS B O 1
ATOM 2470 N N . LEU B 1 123 ? 1.103 11.211 15.227 1 93.38 123 LEU B N 1
ATOM 2471 C CA . LEU B 1 123 ? 0.002 11.906 15.883 1 93.38 123 LEU B CA 1
ATOM 2472 C C . LEU B 1 123 ? 0.521 13.055 16.75 1 93.38 123 LEU B C 1
ATOM 2474 O O . LEU B 1 123 ? 1.443 12.867 17.547 1 93.38 123 LEU B O 1
ATOM 2478 N N . GLY B 1 124 ? -0.096 14.188 16.531 1 91.62 124 GLY B N 1
ATOM 2479 C CA . GLY B 1 124 ? 0.278 15.359 17.297 1 91.62 124 GLY B CA 1
ATOM 2480 C C . GLY B 1 124 ? -0.234 15.32 18.734 1 91.62 124 GLY B C 1
ATOM 2481 O O . GLY B 1 124 ? -1.199 14.609 19.031 1 91.62 124 GLY B O 1
ATOM 2482 N N . LEU B 1 125 ? 0.362 16.125 19.531 1 91.31 125 LEU B N 1
ATOM 2483 C CA . LEU B 1 125 ? -0.013 16.219 20.938 1 91.31 125 LEU B CA 1
ATOM 2484 C C . LEU B 1 125 ? -1.302 17.016 21.109 1 91.31 125 LEU B C 1
ATOM 2486 O O . LEU B 1 125 ? -1.571 17.938 20.344 1 91.31 125 LEU B O 1
ATOM 2490 N N . ASP B 1 126 ? -2.166 16.547 22.156 1 92.69 126 ASP B N 1
ATOM 2491 C CA . ASP B 1 126 ? -3.354 17.281 22.578 1 92.69 126 ASP B CA 1
ATOM 2492 C C . ASP B 1 126 ? -4.285 17.547 21.391 1 92.69 126 ASP B C 1
ATOM 2494 O O . ASP B 1 126 ? -4.719 18.672 21.172 1 92.69 126 ASP B O 1
ATOM 2498 N N . HIS B 1 127 ? -4.422 16.516 20.578 1 91.75 127 HIS B N 1
ATOM 2499 C CA . HIS B 1 127 ? -5.312 16.547 19.422 1 91.75 127 HIS B CA 1
ATOM 2500 C C . HIS B 1 127 ? -4.898 17.641 18.438 1 91.75 127 HIS B C 1
ATOM 2502 O O . HIS B 1 127 ? -5.75 18.328 17.875 1 91.75 127 HIS B O 1
ATOM 2508 N N . GLY B 1 128 ? -3.611 17.781 18.281 1 91.81 128 GLY B N 1
ATOM 2509 C CA . GLY B 1 128 ? -3.068 18.859 17.453 1 91.81 128 GLY B CA 1
ATOM 2510 C C . GLY B 1 128 ? -3.045 18.516 15.977 1 91.81 128 GLY B C 1
ATOM 2511 O O . GLY B 1 128 ? -2.746 19.375 15.141 1 91.81 128 GLY B O 1
ATOM 2512 N N . GLY B 1 129 ? -3.357 17.203 15.648 1 94.06 129 GLY B N 1
ATOM 2513 C CA . GLY B 1 129 ? -3.33 16.812 14.25 1 94.06 129 GLY B CA 1
ATOM 2514 C C . GLY B 1 129 ? -2.482 15.586 13.992 1 94.06 129 GLY B C 1
ATOM 2515 O O . GLY B 1 129 ? -2.332 14.727 14.867 1 94.06 129 GLY B O 1
ATOM 2516 N N . TRP B 1 130 ? -2.113 15.477 12.766 1 93.25 130 TRP B N 1
ATOM 2517 C CA . TRP B 1 130 ? -1.315 14.32 12.352 1 93.25 130 TRP B CA 1
ATOM 2518 C C . TRP B 1 130 ? -0.608 14.586 11.031 1 93.25 130 TRP B C 1
ATOM 2520 O O . TRP B 1 130 ? -0.938 15.547 10.328 1 93.25 130 TRP B O 1
ATOM 2530 N N . SER B 1 131 ? 0.39 13.836 10.758 1 91.88 131 SER B N 1
ATOM 2531 C CA . SER B 1 131 ? 1.09 13.883 9.477 1 91.88 131 SER B CA 1
ATOM 2532 C C . SER B 1 131 ? 1.522 12.492 9.031 1 91.88 131 SER B C 1
ATOM 2534 O O . SER B 1 131 ? 1.795 11.625 9.867 1 91.88 131 SER B O 1
ATOM 2536 N N . ARG B 1 132 ? 1.495 12.281 7.738 1 91.81 132 ARG B N 1
ATOM 2537 C CA . ARG B 1 132 ? 2.033 11.078 7.105 1 91.81 132 ARG B CA 1
ATOM 2538 C C . ARG B 1 132 ? 2.877 11.438 5.883 1 91.81 132 ARG B C 1
ATOM 2540 O O . ARG B 1 132 ? 2.615 12.438 5.215 1 91.81 132 ARG B O 1
ATOM 2547 N N . GLN B 1 133 ? 3.811 10.562 5.652 1 90.31 133 GLN B N 1
ATOM 2548 C CA . GLN B 1 133 ? 4.766 10.961 4.625 1 90.31 133 GLN B CA 1
ATOM 2549 C C . GLN B 1 133 ? 5.086 9.797 3.689 1 90.31 133 GLN B C 1
ATOM 2551 O O . GLN B 1 133 ? 4.828 8.641 4.023 1 90.31 133 GLN B O 1
ATOM 2556 N N . GLN B 1 134 ? 5.445 10.078 2.504 1 90.44 134 GLN B N 1
ATOM 2557 C CA . GLN B 1 134 ? 6.008 9.18 1.501 1 90.44 134 GLN B CA 1
ATOM 2558 C C . GLN B 1 134 ? 7.367 9.68 1.018 1 90.44 134 GLN B C 1
ATOM 2560 O O . GLN B 1 134 ? 7.547 10.883 0.787 1 90.44 134 GLN B O 1
ATOM 2565 N N . ASN B 1 135 ? 8.375 8.875 0.98 1 89.88 135 ASN B N 1
ATOM 2566 C CA . ASN B 1 135 ? 9.703 9.188 0.467 1 89.88 135 ASN B CA 1
ATOM 2567 C C . ASN B 1 135 ? 10.328 7.98 -0.237 1 89.88 135 ASN B C 1
ATOM 2569 O O . ASN B 1 135 ? 9.617 7.066 -0.66 1 89.88 135 ASN B O 1
ATOM 2573 N N . ILE B 1 136 ? 11.617 7.922 -0.393 1 90.12 136 ILE B N 1
ATOM 2574 C CA . ILE B 1 136 ? 12.312 6.902 -1.168 1 90.12 136 ILE B CA 1
ATOM 2575 C C . ILE B 1 136 ? 12.219 5.559 -0.451 1 90.12 136 ILE B C 1
ATOM 2577 O O . ILE B 1 136 ? 12.43 4.504 -1.061 1 90.12 136 ILE B O 1
ATOM 2581 N N . ASP B 1 137 ? 11.922 5.543 0.811 1 91.44 137 ASP B N 1
ATOM 2582 C CA . ASP B 1 137 ? 11.75 4.301 1.56 1 91.44 137 ASP B CA 1
ATOM 2583 C C . ASP B 1 137 ? 10.461 3.59 1.154 1 91.44 137 ASP B C 1
ATOM 2585 O O . ASP B 1 137 ? 10.289 2.398 1.416 1 91.44 137 ASP B O 1
ATOM 2589 N N . ASN B 1 138 ? 9.523 4.371 0.6 1 91.5 138 ASN B N 1
ATOM 2590 C CA . ASN B 1 138 ? 8.242 3.83 0.141 1 91.5 138 ASN B CA 1
ATOM 2591 C C . ASN B 1 138 ? 8.219 3.674 -1.377 1 91.5 138 ASN B C 1
ATOM 2593 O O . ASN B 1 138 ? 7.699 2.682 -1.893 1 91.5 138 ASN B O 1
ATOM 2597 N N . ILE B 1 139 ? 8.75 4.727 -2.02 1 91.31 139 ILE B N 1
ATOM 2598 C CA . ILE B 1 139 ? 8.875 4.734 -3.473 1 91.31 139 ILE B CA 1
ATOM 2599 C C . ILE B 1 139 ? 10.336 4.965 -3.865 1 91.31 139 ILE B C 1
ATOM 2601 O O . ILE B 1 139 ? 10.75 6.105 -4.102 1 91.31 139 ILE B O 1
ATOM 2605 N N . PRO B 1 140 ? 11.039 3.867 -4.109 1 90.5 140 PRO B N 1
ATOM 2606 C CA . PRO B 1 140 ? 12.469 4.016 -4.387 1 90.5 140 PRO B CA 1
ATOM 2607 C C . PRO B 1 140 ? 12.742 4.828 -5.648 1 90.5 140 PRO B C 1
ATOM 2609 O O . PRO B 1 140 ? 13.773 5.492 -5.75 1 90.5 140 PRO B O 1
ATOM 2612 N N . ALA B 1 141 ? 11.859 4.895 -6.551 1 89.06 141 ALA B N 1
ATOM 2613 C CA . ALA B 1 141 ? 12.039 5.625 -7.801 1 89.06 141 ALA B CA 1
ATOM 2614 C C . ALA B 1 141 ? 11.891 7.129 -7.586 1 89.06 141 ALA B C 1
ATOM 2616 O O . ALA B 1 141 ? 12.312 7.926 -8.43 1 89.06 141 ALA B O 1
ATOM 2617 N N . ALA B 1 142 ? 11.211 7.57 -6.52 1 86.38 142 ALA B N 1
ATOM 2618 C CA . ALA B 1 142 ? 10.953 8.984 -6.246 1 86.38 142 ALA B CA 1
ATOM 2619 C C . ALA B 1 142 ? 12.156 9.641 -5.578 1 86.38 142 ALA B C 1
ATOM 2621 O O . ALA B 1 142 ? 12.055 10.164 -4.465 1 86.38 142 ALA B O 1
ATOM 2622 N N . THR B 1 143 ? 13.273 9.68 -6.312 1 85.5 143 THR B N 1
ATOM 2623 C CA . THR B 1 143 ? 14.523 10.148 -5.738 1 85.5 143 THR B CA 1
ATOM 2624 C C . THR B 1 143 ? 14.547 11.672 -5.66 1 85.5 143 THR B C 1
ATOM 2626 O O . THR B 1 143 ? 15.367 12.25 -4.941 1 85.5 143 THR B O 1
ATOM 2629 N N . GLU B 1 144 ? 13.594 12.336 -6.281 1 80.31 144 GLU B N 1
ATOM 2630 C CA . GLU B 1 144 ? 13.648 13.789 -6.359 1 80.31 144 GLU B CA 1
ATOM 2631 C C . GLU B 1 144 ? 12.445 14.422 -5.676 1 80.31 144 GLU B C 1
ATOM 2633 O O . GLU B 1 144 ? 12.219 15.633 -5.793 1 80.31 144 GLU B O 1
ATOM 2638 N N . MET B 1 145 ? 11.609 13.594 -5.062 1 81.81 145 MET B N 1
ATOM 2639 C CA . MET B 1 145 ? 10.414 14.172 -4.453 1 81.81 145 MET B CA 1
ATOM 2640 C C . MET B 1 145 ? 9.969 13.344 -3.25 1 81.81 145 MET B C 1
ATOM 2642 O O . MET B 1 145 ? 10.219 12.141 -3.193 1 81.81 145 MET B O 1
ATOM 2646 N N . ALA B 1 146 ? 9.43 13.984 -2.322 1 87 146 ALA B N 1
ATOM 2647 C CA . ALA B 1 146 ? 8.734 13.398 -1.18 1 87 146 ALA B CA 1
ATOM 2648 C C . ALA B 1 146 ? 7.398 14.086 -0.931 1 87 146 ALA B C 1
ATOM 2650 O O . ALA B 1 146 ? 7.191 15.227 -1.362 1 87 146 ALA B O 1
ATOM 2651 N N . GLY B 1 147 ? 6.5 13.367 -0.326 1 86.88 147 GLY B N 1
ATOM 2652 C CA . GLY B 1 147 ? 5.18 13.922 -0.068 1 86.88 147 GLY B CA 1
ATOM 2653 C C . GLY B 1 147 ? 4.734 13.75 1.372 1 86.88 147 GLY B C 1
ATOM 2654 O O . GLY B 1 147 ? 5.082 12.766 2.023 1 86.88 147 GLY B O 1
ATOM 2655 N N . VAL B 1 148 ? 3.994 14.789 1.824 1 88.88 148 VAL B N 1
ATOM 2656 C CA . VAL B 1 148 ? 3.436 14.742 3.17 1 88.88 148 VAL B CA 1
ATOM 2657 C C . VAL B 1 148 ? 1.952 15.102 3.129 1 88.88 148 VAL B C 1
ATOM 2659 O O . VAL B 1 148 ? 1.552 16.016 2.41 1 88.88 148 VAL B O 1
ATOM 2662 N N . ASP B 1 149 ? 1.151 14.281 3.752 1 91.69 149 ASP B N 1
ATOM 2663 C CA . ASP B 1 149 ? -0.232 14.586 4.105 1 91.69 149 ASP B CA 1
ATOM 2664 C C . ASP B 1 149 ? -0.353 14.945 5.586 1 91.69 149 ASP B C 1
ATOM 2666 O O . ASP B 1 149 ? 0.097 14.195 6.453 1 91.69 149 ASP B O 1
ATOM 2670 N N . MET B 1 150 ? -0.945 16.188 5.852 1 91.81 150 MET B N 1
ATOM 2671 C CA . MET B 1 150 ? -0.918 16.656 7.234 1 91.81 150 MET B CA 1
ATOM 2672 C C . MET B 1 150 ? -2.209 17.391 7.586 1 91.81 150 MET B C 1
ATOM 2674 O O . MET B 1 150 ? -2.826 18.016 6.723 1 91.81 150 MET B O 1
ATOM 2678 N N . ARG B 1 151 ? -2.557 17.203 8.828 1 91.06 151 ARG B N 1
ATOM 2679 C CA . ARG B 1 151 ? -3.664 17.922 9.453 1 91.06 151 ARG B CA 1
ATOM 2680 C C . ARG B 1 151 ? -3.18 18.75 10.641 1 91.06 151 ARG B C 1
ATOM 2682 O O . ARG B 1 151 ? -2.465 18.234 11.508 1 91.06 151 ARG B O 1
ATOM 2689 N N . LEU B 1 152 ? -3.453 20.016 10.617 1 89.56 152 LEU B N 1
ATOM 2690 C CA . LEU B 1 152 ? -3.25 20.875 11.773 1 89.56 152 LEU B CA 1
ATOM 2691 C C . LEU B 1 152 ? -4.586 21.375 12.328 1 89.56 152 LEU B C 1
ATOM 2693 O O . LEU B 1 152 ? -5.355 22.031 11.625 1 89.56 152 LEU B O 1
ATOM 2697 N N . GLU B 1 153 ? -4.797 21.016 13.523 1 87.62 153 GLU B N 1
ATOM 2698 C CA . GLU B 1 153 ? -6.031 21.469 14.164 1 87.62 153 GLU B CA 1
ATOM 2699 C C . GLU B 1 153 ? -5.934 22.922 14.594 1 87.62 153 GLU B C 1
ATOM 2701 O O . GLU B 1 153 ? -4.848 23.516 14.578 1 87.62 153 GLU B O 1
ATOM 2706 N N . GLU B 1 154 ? -7.129 23.469 14.898 1 83.19 154 GLU B N 1
ATOM 2707 C CA . GLU B 1 154 ? -7.141 24.859 15.312 1 83.19 154 GLU B CA 1
ATOM 2708 C C . GLU B 1 154 ? -6.191 25.094 16.484 1 83.19 154 GLU B C 1
ATOM 2710 O O . GLU B 1 154 ? -6.223 24.359 17.469 1 83.19 154 GLU B O 1
ATOM 2715 N N . GLY B 1 155 ? -5.383 26.094 16.266 1 82.25 155 GLY B N 1
ATOM 2716 C CA . GLY B 1 155 ? -4.457 26.453 17.328 1 82.25 155 GLY B CA 1
ATOM 2717 C C . GLY B 1 155 ? -3.189 25.625 17.312 1 82.25 155 GLY B C 1
ATOM 2718 O O . GLY B 1 155 ? -2.254 25.891 18.062 1 82.25 155 GLY B O 1
ATOM 2719 N N . ALA B 1 156 ? -3.133 24.547 16.516 1 84.88 156 ALA B N 1
ATOM 2720 C CA . ALA B 1 156 ? -1.938 23.703 16.422 1 84.88 156 ALA B CA 1
ATOM 2721 C C . ALA B 1 156 ? -0.896 24.328 15.5 1 84.88 156 ALA B C 1
ATOM 2723 O O . ALA B 1 156 ? -1.236 25.094 14.602 1 84.88 156 ALA B O 1
ATOM 2724 N N . TYR B 1 157 ? 0.336 24.078 15.797 1 83.75 157 TYR B N 1
ATOM 2725 C CA . TYR B 1 157 ? 1.425 24.562 14.961 1 83.75 157 TYR B CA 1
ATOM 2726 C C . TYR B 1 157 ? 2.414 23.453 14.641 1 83.75 157 TYR B C 1
ATOM 2728 O O . TYR B 1 157 ? 2.543 22.484 15.398 1 83.75 157 TYR B O 1
ATOM 2736 N N . ARG B 1 158 ? 2.953 23.609 13.5 1 80.31 158 ARG B N 1
ATOM 2737 C CA . ARG B 1 158 ? 4.086 22.766 13.156 1 80.31 158 ARG B CA 1
ATOM 2738 C C . ARG B 1 158 ? 5.395 23.359 13.672 1 80.31 158 ARG B C 1
ATOM 2740 O O . ARG B 1 158 ? 5.605 24.562 13.586 1 80.31 158 ARG B O 1
ATOM 2747 N N . GLU B 1 159 ? 6.176 22.562 14.227 1 74.56 159 GLU B N 1
ATOM 2748 C CA . GLU B 1 159 ? 7.461 23.016 14.75 1 74.56 159 GLU B CA 1
ATOM 2749 C C . GLU B 1 159 ? 8.297 23.688 13.664 1 74.56 159 GLU B C 1
ATOM 2751 O O . GLU B 1 159 ? 8.336 23.219 12.523 1 74.56 159 GLU B O 1
ATOM 2756 N N . LEU B 1 160 ? 8.922 24.688 14.086 1 76.12 160 LEU B N 1
ATOM 2757 C CA . LEU B 1 160 ? 9.836 25.391 13.18 1 76.12 160 LEU B CA 1
ATOM 2758 C C . LEU B 1 160 ? 10.961 24.469 12.727 1 76.12 160 LEU B C 1
ATOM 2760 O O . LEU B 1 160 ? 11.492 23.688 13.523 1 76.12 160 LEU B O 1
ATOM 2764 N N . HIS B 1 161 ? 11.219 24.516 11.398 1 75.88 161 HIS B N 1
ATOM 2765 C CA . HIS B 1 161 ? 12.336 23.719 10.906 1 75.88 161 HIS B CA 1
ATOM 2766 C C . HIS B 1 161 ? 12.992 24.359 9.695 1 75.88 161 HIS B C 1
ATOM 2768 O O . HIS B 1 161 ? 12.438 25.297 9.109 1 75.88 161 HIS B O 1
ATOM 2774 N N . TRP B 1 162 ? 14.211 23.953 9.539 1 75.88 162 TRP B N 1
ATOM 2775 C CA . TRP B 1 162 ? 14.961 24.469 8.398 1 75.88 162 TRP B CA 1
ATOM 2776 C C . TRP B 1 162 ? 14.625 23.703 7.125 1 75.88 162 TRP B C 1
ATOM 2778 O O . TRP B 1 162 ? 14.367 22.5 7.176 1 75.88 162 TRP B O 1
ATOM 2788 N N . HIS B 1 163 ? 14.547 24.5 6 1 70.38 163 HIS B N 1
ATOM 2789 C CA . HIS B 1 163 ? 14.281 23.859 4.715 1 70.38 163 HIS B CA 1
ATOM 2790 C C . HIS B 1 163 ? 15.445 24.062 3.746 1 70.38 163 HIS B C 1
ATOM 2792 O O . HIS B 1 163 ? 15.945 25.172 3.598 1 70.38 163 HIS B O 1
ATOM 2798 N N . LYS B 1 164 ? 15.922 23 3.119 1 69.19 164 LYS B N 1
ATOM 2799 C CA . LYS B 1 164 ? 16.891 23.062 2.033 1 69.19 164 LYS B CA 1
ATOM 2800 C C . LYS B 1 164 ? 16.25 22.734 0.694 1 69.19 164 LYS B C 1
ATOM 2802 O O . LYS B 1 164 ? 16.672 23.219 -0.352 1 69.19 164 LYS B O 1
ATOM 2807 N N . ALA B 1 165 ? 15.141 22.047 0.726 1 70.06 165 ALA B N 1
ATOM 2808 C CA . ALA B 1 165 ? 14.43 21.625 -0.478 1 70.06 165 ALA B CA 1
ATOM 2809 C C . ALA B 1 165 ? 13.32 22.625 -0.837 1 70.06 165 ALA B C 1
ATOM 2811 O O . ALA B 1 165 ? 12.844 23.359 0.023 1 70.06 165 ALA B O 1
ATOM 2812 N N . ALA B 1 166 ? 13.109 22.672 -2.119 1 75.81 166 ALA B N 1
ATOM 2813 C CA . ALA B 1 166 ? 11.891 23.375 -2.502 1 75.81 166 ALA B CA 1
ATOM 2814 C C . ALA B 1 166 ? 10.656 22.656 -1.981 1 75.81 166 ALA B C 1
ATOM 2816 O O . ALA B 1 166 ? 10.594 21.422 -1.993 1 75.81 166 ALA B O 1
ATOM 2817 N N . GLU B 1 167 ? 9.766 23.516 -1.509 1 77.5 167 GLU B N 1
ATOM 2818 C CA . GLU B 1 167 ? 8.562 22.922 -0.934 1 77.5 167 GLU B CA 1
ATOM 2819 C C . GLU B 1 167 ? 7.309 23.672 -1.389 1 77.5 167 GLU B C 1
ATOM 2821 O O . GLU B 1 167 ? 7.305 24.906 -1.45 1 77.5 167 GLU B O 1
ATOM 2826 N N . TRP B 1 168 ? 6.375 22.938 -1.843 1 79 168 TRP B N 1
ATOM 2827 C CA . TRP B 1 168 ? 5.062 23.531 -2.072 1 79 168 TRP B CA 1
ATOM 2828 C C . TRP B 1 168 ? 3.967 22.688 -1.431 1 79 168 TRP B C 1
ATOM 2830 O O . TRP B 1 168 ? 4.172 21.5 -1.138 1 79 168 TRP B O 1
ATOM 2840 N N . ALA B 1 169 ? 2.844 23.375 -1.158 1 83 169 ALA B N 1
ATOM 2841 C CA . ALA B 1 169 ? 1.717 22.688 -0.542 1 83 169 ALA B CA 1
ATOM 2842 C C . ALA B 1 169 ? 0.39 23.188 -1.106 1 83 169 ALA B C 1
ATOM 2844 O O . ALA B 1 169 ? 0.296 24.312 -1.576 1 83 169 ALA B O 1
ATOM 2845 N N . TYR B 1 170 ? -0.518 22.328 -1.186 1 84.31 170 TYR B N 1
ATOM 2846 C CA . TYR B 1 170 ? -1.907 22.625 -1.518 1 84.31 170 TYR B CA 1
ATOM 2847 C C . TYR B 1 170 ? -2.805 22.469 -0.296 1 84.31 170 TYR B C 1
ATOM 2849 O O . TYR B 1 170 ? -2.74 21.453 0.402 1 84.31 170 TYR B O 1
ATOM 2857 N N . ILE B 1 171 ? -3.646 23.453 -0.075 1 83 171 ILE B N 1
ATOM 2858 C CA . ILE B 1 171 ? -4.535 23.422 1.082 1 83 171 ILE B CA 1
ATOM 2859 C C . ILE B 1 171 ? -5.875 22.812 0.686 1 83 171 ILE B C 1
ATOM 2861 O O . ILE B 1 171 ? -6.602 23.375 -0.137 1 83 171 ILE B O 1
ATOM 2865 N N . PHE B 1 172 ? -6.242 21.703 1.293 1 83.88 172 PHE B N 1
ATOM 2866 C CA . PHE B 1 172 ? -7.48 21 0.957 1 83.88 172 PHE B CA 1
ATOM 2867 C C . PHE B 1 172 ? -8.664 21.609 1.7 1 83.88 172 PHE B C 1
ATOM 2869 O O . PHE B 1 172 ? -9.758 21.719 1.147 1 83.88 172 PHE B O 1
ATOM 2876 N N . ASN B 1 173 ? -8.43 21.938 2.967 1 81.56 173 ASN B N 1
ATOM 2877 C CA . ASN B 1 173 ? -9.5 22.5 3.781 1 81.56 173 ASN B CA 1
ATOM 2878 C C . ASN B 1 173 ? -8.945 23.391 4.898 1 81.56 173 ASN B C 1
ATOM 2880 O O . ASN B 1 173 ? -7.797 23.234 5.305 1 81.56 173 ASN B O 1
ATOM 2884 N N . GLY B 1 174 ? -9.797 24.406 5.246 1 83.06 174 GLY B N 1
ATOM 2885 C CA . GLY B 1 174 ? -9.453 25.297 6.348 1 83.06 174 GLY B CA 1
ATOM 2886 C C . GLY B 1 174 ? -8.555 26.438 5.93 1 83.06 174 GLY B C 1
ATOM 2887 O O . GLY B 1 174 ? -8.562 26.859 4.77 1 83.06 174 GLY B O 1
ATOM 2888 N N . SER B 1 175 ? -7.988 27.016 7.023 1 82.94 175 SER B N 1
ATOM 2889 C CA . SER B 1 175 ? -7.07 28.125 6.805 1 82.94 175 SER B CA 1
ATOM 2890 C C . SER B 1 175 ? -5.828 28 7.68 1 82.94 175 SER B C 1
ATOM 2892 O O . SER B 1 175 ? -5.859 27.344 8.719 1 82.94 175 SER B O 1
ATOM 2894 N N . VAL B 1 176 ? -4.781 28.578 7.141 1 83.62 176 VAL B N 1
ATOM 2895 C CA . VAL B 1 176 ? -3.508 28.469 7.844 1 83.62 176 VAL B CA 1
ATOM 2896 C C . VAL B 1 176 ? -2.703 29.75 7.68 1 83.62 176 VAL B C 1
ATOM 2898 O O . VAL B 1 176 ? -2.836 30.453 6.672 1 83.62 176 VAL B O 1
ATOM 2901 N N . ARG B 1 177 ? -1.95 30.078 8.711 1 81.06 177 ARG B N 1
ATOM 2902 C CA . ARG B 1 177 ? -0.941 31.125 8.609 1 81.06 177 ARG B CA 1
ATOM 2903 C C . ARG B 1 177 ? 0.44 30.547 8.352 1 81.06 177 ARG B C 1
ATOM 2905 O O . ARG B 1 177 ? 0.88 29.641 9.07 1 81.06 177 ARG B O 1
ATOM 2912 N N . LEU B 1 178 ? 1.008 30.984 7.312 1 81.62 178 LEU B N 1
ATOM 2913 C CA . LEU B 1 178 ? 2.352 30.578 6.926 1 81.62 178 LEU B CA 1
ATOM 2914 C C . LEU B 1 178 ? 3.369 31.672 7.227 1 81.62 178 LEU B C 1
ATOM 2916 O O . LEU B 1 178 ? 3.145 32.844 6.906 1 81.62 178 LEU B O 1
ATOM 2920 N N . GLN B 1 179 ? 4.395 31.219 7.898 1 80.75 179 GLN B N 1
ATOM 2921 C CA . GLN B 1 179 ? 5.469 32.156 8.188 1 80.75 179 GLN B CA 1
ATOM 2922 C C . GLN B 1 179 ? 6.828 31.578 7.805 1 80.75 179 GLN B C 1
ATOM 2924 O O . GLN B 1 179 ? 7.078 30.391 8.016 1 80.75 179 GLN B O 1
ATOM 2929 N N . ALA B 1 180 ? 7.703 32.406 7.18 1 81.44 180 ALA B N 1
ATOM 2930 C CA . ALA B 1 180 ? 9.07 32.031 6.852 1 81.44 180 ALA B CA 1
ATOM 2931 C C . ALA B 1 180 ? 10.047 33.156 7.164 1 81.44 180 ALA B C 1
ATOM 2933 O O . ALA B 1 180 ? 9.68 34.344 7.125 1 81.44 180 ALA B O 1
ATOM 2934 N N . VAL B 1 181 ? 11.172 32.781 7.605 1 82.31 181 VAL B N 1
ATOM 2935 C CA . VAL B 1 181 ? 12.273 33.719 7.82 1 82.31 181 VAL B CA 1
ATOM 2936 C C . VAL B 1 181 ? 13.484 33.281 7.004 1 82.31 181 VAL B C 1
ATOM 2938 O O . VAL B 1 181 ? 13.805 32.094 6.941 1 82.31 181 VAL B O 1
ATOM 2941 N N . ASN B 1 182 ? 14.031 34.125 6.258 1 76.94 182 ASN B N 1
ATOM 2942 C CA . ASN B 1 182 ? 15.219 33.75 5.492 1 76.94 182 ASN B CA 1
ATOM 2943 C C . ASN B 1 182 ? 16.5 34.062 6.262 1 76.94 182 ASN B C 1
ATOM 2945 O O . ASN B 1 182 ? 16.453 34.469 7.422 1 76.94 182 ASN B O 1
ATOM 2949 N N . ASP B 1 183 ? 17.625 33.781 5.602 1 79.25 183 ASP B N 1
ATOM 2950 C CA . ASP B 1 183 ? 18.922 33.906 6.262 1 79.25 183 ASP B CA 1
ATOM 2951 C C . ASP B 1 183 ? 19.312 35.344 6.5 1 79.25 183 ASP B C 1
ATOM 2953 O O . ASP B 1 183 ? 20.234 35.625 7.27 1 79.25 183 ASP B O 1
ATOM 2957 N N . GLU B 1 184 ? 18.656 36.312 6.02 1 87.12 184 GLU B N 1
ATOM 2958 C CA . GLU B 1 184 ? 18.922 37.75 6.203 1 87.12 184 GLU B CA 1
ATOM 2959 C C . GLU B 1 184 ? 18.031 38.344 7.281 1 87.12 184 GLU B C 1
ATOM 2961 O O . GLU B 1 184 ? 18 39.562 7.465 1 87.12 184 GLU B O 1
ATOM 2966 N N . GLY B 1 185 ? 17.219 37.438 7.738 1 80.81 185 GLY B N 1
ATOM 2967 C CA . GLY B 1 185 ? 16.344 37.875 8.812 1 80.81 185 GLY B CA 1
ATOM 2968 C C . GLY B 1 185 ? 15.039 38.469 8.32 1 80.81 185 GLY B C 1
ATOM 2969 O O . GLY B 1 185 ? 14.289 39.062 9.102 1 80.81 185 GLY B O 1
ATOM 2970 N N . GLN B 1 186 ? 14.805 38.406 6.996 1 83.19 186 GLN B N 1
ATOM 2971 C CA . GLN B 1 186 ? 13.539 38.906 6.445 1 83.19 186 GLN B CA 1
ATOM 2972 C C . GLN B 1 186 ? 12.422 37.875 6.672 1 83.19 186 GLN B C 1
ATOM 2974 O O . GLN B 1 186 ? 12.641 36.688 6.566 1 83.19 186 GLN B O 1
ATOM 2979 N N . THR B 1 187 ? 11.273 38.469 7.066 1 82.19 187 THR B N 1
ATOM 2980 C CA . THR B 1 187 ? 10.172 37.594 7.418 1 82.19 187 THR B CA 1
ATOM 2981 C C . THR B 1 187 ? 9.07 37.656 6.367 1 82.19 187 THR B C 1
ATOM 2983 O O . THR B 1 187 ? 8.891 38.688 5.707 1 82.19 187 THR B O 1
ATOM 2986 N N . PHE B 1 188 ? 8.469 36.594 6.082 1 78.94 188 PHE B N 1
ATOM 2987 C CA . PHE B 1 188 ? 7.301 36.438 5.223 1 78.94 188 PHE B CA 1
ATOM 2988 C C . PHE B 1 188 ? 6.137 35.812 5.996 1 78.94 188 PHE B C 1
ATOM 2990 O O . PHE B 1 188 ? 6.316 34.844 6.75 1 78.94 188 PHE B O 1
ATOM 2997 N N . VAL B 1 189 ? 4.934 36.5 5.957 1 79.12 189 VAL B N 1
ATOM 2998 C CA . VAL B 1 189 ? 3.721 35.969 6.574 1 79.12 189 VAL B CA 1
ATOM 2999 C C . VAL B 1 189 ? 2.57 36 5.57 1 79.12 189 VAL B C 1
ATOM 3001 O O . VAL B 1 189 ? 2.391 37 4.855 1 79.12 189 VAL B O 1
ATOM 3004 N N . ASP B 1 190 ? 1.883 34.906 5.477 1 80.12 190 ASP B N 1
ATOM 3005 C CA . ASP B 1 190 ? 0.721 34.812 4.598 1 80.12 190 ASP B CA 1
ATOM 3006 C C . ASP B 1 190 ? -0.361 33.906 5.188 1 80.12 190 ASP B C 1
ATOM 3008 O O . ASP B 1 190 ? -0.057 32.969 5.895 1 80.12 190 ASP B O 1
ATOM 3012 N N . ASP B 1 191 ? -1.556 34.344 4.996 1 79.62 191 ASP B N 1
ATOM 3013 C CA . ASP B 1 191 ? -2.701 33.531 5.367 1 79.62 191 ASP B CA 1
ATOM 3014 C C . ASP B 1 191 ? -3.328 32.875 4.141 1 79.62 191 ASP B C 1
ATOM 3016 O O . ASP B 1 191 ? -3.617 33.562 3.15 1 79.62 191 ASP B O 1
ATOM 3020 N N . LEU B 1 192 ? -3.455 31.578 4.281 1 81 192 LEU B N 1
ATOM 3021 C CA . LEU B 1 192 ? -3.955 30.812 3.148 1 81 192 LEU B CA 1
ATOM 3022 C C . LEU B 1 192 ? -5.227 30.062 3.523 1 81 192 LEU B C 1
ATOM 3024 O O . LEU B 1 192 ? -5.469 29.797 4.699 1 81 192 LEU B O 1
ATOM 3028 N N . SER B 1 193 ? -6.047 29.812 2.455 1 82 193 SER B N 1
ATOM 3029 C CA . SER B 1 193 ? -7.281 29.047 2.631 1 82 193 SER B CA 1
ATOM 3030 C C . SER B 1 193 ? -7.387 27.922 1.613 1 82 193 SER B C 1
ATOM 3032 O O . SER B 1 193 ? -6.555 27.812 0.708 1 82 193 SER B O 1
ATOM 3034 N N . ALA B 1 194 ? -8.398 27.062 1.856 1 82.25 194 ALA B N 1
ATOM 3035 C CA . ALA B 1 194 ? -8.625 25.938 0.954 1 82.25 194 ALA B CA 1
ATOM 3036 C C . ALA B 1 194 ? -8.539 26.375 -0.505 1 82.25 194 ALA B C 1
ATOM 3038 O O . ALA B 1 194 ? -9.109 27.406 -0.881 1 82.25 194 ALA B O 1
ATOM 3039 N N . GLY B 1 195 ? -7.789 25.594 -1.276 1 80.19 195 GLY B N 1
ATOM 3040 C CA . GLY B 1 195 ? -7.617 25.906 -2.686 1 80.19 195 GLY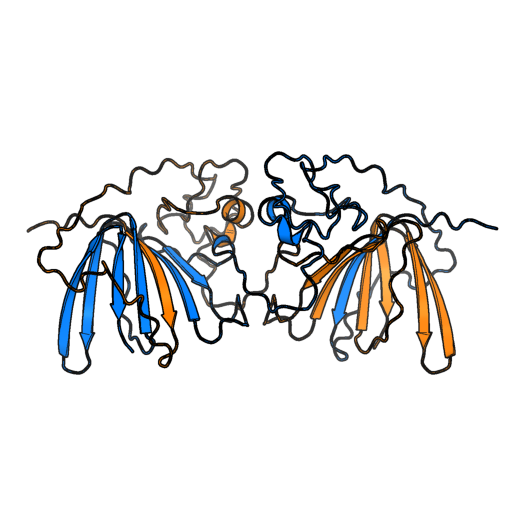 B CA 1
ATOM 3041 C C . GLY B 1 195 ? -6.348 26.688 -2.973 1 80.19 195 GLY B C 1
ATOM 3042 O O . GLY B 1 195 ? -5.91 26.766 -4.125 1 80.19 195 GLY B O 1
ATOM 3043 N N . ASP B 1 196 ? -5.719 27.25 -1.972 1 80.06 196 ASP B N 1
ATOM 3044 C CA . ASP B 1 196 ? -4.484 28.016 -2.148 1 80.06 196 ASP B CA 1
ATOM 3045 C C . ASP B 1 196 ? -3.266 27.094 -2.16 1 80.06 196 ASP B C 1
ATOM 3047 O O . ASP B 1 196 ? -3.332 25.953 -1.678 1 80.06 196 ASP B O 1
ATOM 3051 N N . VAL B 1 197 ? -2.174 27.672 -2.783 1 82 197 VAL B N 1
ATOM 3052 C CA . VAL B 1 197 ? -0.886 27 -2.826 1 82 197 VAL B CA 1
ATOM 3053 C C . VAL B 1 197 ? 0.204 27.906 -2.27 1 82 197 VAL B C 1
ATOM 3055 O O . VAL B 1 197 ? 0.193 29.109 -2.51 1 82 197 VAL B O 1
ATOM 3058 N N . TRP B 1 198 ? 1.061 27.375 -1.5 1 77.5 198 TRP B N 1
ATOM 3059 C CA . TRP B 1 198 ? 2.256 28.125 -1.128 1 77.5 198 TRP B CA 1
ATOM 3060 C C . TRP B 1 198 ? 3.512 27.438 -1.661 1 77.5 198 TRP B C 1
ATOM 3062 O O . TRP B 1 198 ? 3.484 26.266 -2.012 1 77.5 198 TRP B O 1
ATOM 3072 N N . TYR B 1 199 ? 4.516 28.25 -1.827 1 79.12 199 TYR B N 1
ATOM 3073 C CA . TYR B 1 199 ? 5.785 27.766 -2.352 1 79.12 199 TYR B CA 1
ATOM 3074 C C . TYR B 1 199 ? 6.957 28.391 -1.609 1 79.12 199 TYR B C 1
ATOM 3076 O O . TYR B 1 199 ? 7.02 29.609 -1.462 1 79.12 199 TYR B O 1
ATOM 3084 N N . PHE B 1 200 ? 7.812 27.5 -1.063 1 75.31 200 PHE B N 1
ATOM 3085 C CA . PHE B 1 200 ? 9.102 27.906 -0.519 1 75.31 200 PHE B CA 1
ATOM 3086 C C . PHE B 1 200 ? 10.242 27.453 -1.423 1 75.31 200 PHE B C 1
ATOM 3088 O O . PHE B 1 200 ? 10.477 26.25 -1.581 1 75.31 200 PHE B O 1
ATOM 3095 N N . PRO B 1 201 ? 10.883 28.344 -2.08 1 74 201 PRO B N 1
ATOM 3096 C CA . PRO B 1 201 ? 12.039 27.953 -2.889 1 74 201 PRO B CA 1
ATOM 3097 C C . PRO B 1 201 ? 13.203 27.438 -2.045 1 74 201 PRO B C 1
ATOM 3099 O O . PRO B 1 201 ? 13.211 27.609 -0.825 1 74 201 PRO B O 1
ATOM 3102 N N . PRO B 1 202 ? 14.117 26.719 -2.756 1 73.44 202 PRO B N 1
ATOM 3103 C CA . PRO B 1 202 ? 15.258 26.203 -2.002 1 73.44 202 PRO B CA 1
ATOM 3104 C C . PRO B 1 202 ? 16.125 27.297 -1.402 1 73.44 202 PRO B C 1
ATOM 3106 O O . PRO B 1 202 ? 16.172 28.406 -1.931 1 73.44 202 PRO B O 1
#

pLDDT: mean 79.75, std 17.03, range [26.5, 97.06]

Sequence (404 aa):
MHFINGHAILLTTFFLKQSILAAPTGDPLLGYNPSNVVINQNTDNVDYELAPGQTDPATVGAYLDFSKIENPQPMRGSKGGTDPGPRTSAYDILNPDKLAPPGTDHGSVSNAQWPLGLSHAKLGLDHGGWSRQQNIDNIPAATEMAGVDMRLEEGAYRELHWHKAAEWAYIFNGSVRLQAVNDEGQTFVDDLSAGDVWYFPPMHFINGHAILLTTFFLKQSILAAPTGDPLLGYNPSNVVINQNTDNVDYELAPGQTDPATVGAYLDFSKIENPQPMRGSKGGTDPGPRTSAYDILNPDKLAPPGTDHGSVSNAQWPLGLSHAKLGLDHGGWSRQQNIDNIPAATEMAGVDMRLEEGAYRELHWHKAAEWAYIFNGSVRLQAVNDEGQTFVDDLSAGDVWYFPP

Radius of gyration: 25.86 Å; Cα contacts (8 Å, |Δi|>4): 888; chains: 2; bounding box: 46×84×52 Å

Foldseek 3Di:
DPPPPDADDDDDDDDDPPVDPPDPDDPPPVPDDPPDDDDDDHPQPDDWFAFVQQQPALQPQDDGQCVPTGQDAQGRRPDHDGDSDPDDCVVCNVPVCVSHNRPVPDDDDADPDDDQVVFDWDQDPPRQWIKGKADCVRRVVPPQDIDMDIDGDVPHDDDDDDDPAKDKDAAQADKDWDWDADPVRDIDIDIDGHGDMDIDHD/DPPPPDADDDDDDDDDPPVDPPDPDDPPPVDDDPPDDDDDDHPQPDDWFAFVQQQPALQPQDDGQCVPTGQDAQGRRPDHDGDSDPDDCVVCNVPVCVSHNRPVPDDDDADPDDDQVVFDWDQDPPRQWIKGKADCVRRVVPPPDIDMDIDGDVPHDDDDDDDPAKDKDAAQADKDWDWDADPVRDIDIDIDGHGDMDIDHD

Solvent-accessible surface area (backbone atoms only — not comparable to full-atom values): 22772 Å² total; per-residue (Å²): 131,82,71,72,80,45,27,31,25,37,32,44,34,41,38,25,38,68,83,48,78,74,62,97,77,59,95,77,65,70,66,90,47,92,78,60,72,71,52,87,38,87,60,76,86,62,82,63,40,78,38,77,69,37,68,41,54,29,75,54,70,70,82,55,69,39,85,83,33,52,59,72,54,35,37,27,31,57,25,1,31,78,69,85,55,94,77,65,62,67,41,31,44,76,28,35,61,20,37,37,37,36,54,75,74,66,82,89,71,81,47,84,68,74,66,63,41,73,23,56,36,49,58,26,68,78,41,24,6,32,35,27,54,46,36,44,57,50,23,51,73,39,76,52,40,32,40,32,44,34,30,34,25,57,81,41,79,79,77,87,74,90,74,70,43,16,35,37,36,42,29,71,35,15,26,48,78,46,75,49,68,51,97,84,68,49,73,47,77,47,72,40,23,49,78,37,72,51,76,43,74,88,132,82,73,72,80,45,26,30,26,36,33,44,35,40,38,25,38,69,84,48,77,74,61,96,77,61,96,76,66,70,66,92,48,91,79,62,72,70,51,87,39,87,62,75,85,62,84,64,40,78,39,78,70,36,68,40,55,30,77,55,69,69,81,55,68,37,84,83,34,51,59,70,50,34,37,26,31,59,25,2,32,78,71,86,56,94,76,65,61,67,43,32,43,76,28,34,62,21,37,36,37,37,54,75,74,67,83,88,72,79,48,84,70,73,66,63,40,72,24,57,37,47,59,25,68,79,42,23,5,32,36,26,54,47,38,44,57,50,24,53,74,41,78,55,42,34,39,32,45,35,30,34,26,56,83,41,78,77,79,88,74,90,76,69,44,18,34,36,34,42,29,70,35,15,26,47,78,46,75,48,68,51,98,84,69,50,74,48,79,47,71,39,22,50,78,38,71,53,76,43,74,86